Protein AF-A0A0P1BGL0-F1 (afdb_monomer)

Foldseek 3Di:
DPLVVLVPDDDDDDDDDDDDDDDDPVVVVLPADDPPPDDDAAQEEEQKAKEWEAEFEAEQPPRDTDDPVVLCVVLVNDDPPPDDPDDDVVDDDPPPSIFTAILRLLLQLLLLLFDAQRNAAYEYAAEPPQDPVNVVQQVLSNDFDPDPPRDDGNYDYDYDHVGGWYKYFYHHNPDTDIGTPDDDDTGAQVNQCVSDPPDARHQEYEYEEALVVLVVRLVVQVVRNVVSVPPDGHAYAYEYDPQRLACVCLLSNLVSQQRHAEYEYALQSLVRVVCPVCPPPDPPDRDDLVPPPDDLVRSVVSSVVSQVSSQSSSVVSDVAGHFYKYQHPQQAIWTDAPPDPDIQGFHALCHPVNVVQFDAQRSLSSSLNSQLVSLVSSVDDDPDRPNPDDSVSVRLSSLRSRLSSSLQGRDPHRWDWDADPDDDSRDRIDTNVDPDRSVNSSVPGD

Organism: NCBI:txid401625

InterPro domains:
  IPR011611 Carbohydrate kinase PfkB [PF00294] (243-413)
  IPR029056 Ribokinase-like [G3DSA:3.40.1190.20] (84-434)
  IPR029056 Ribokinase-like [SSF53613] (153-413)

Nearest PDB structures (foldseek):
  1lii-assembly1_A  TM=6.435E-01  e=3.439E-13  Toxoplasma gondii
  2a9z-assembly1_A  TM=6.363E-01  e=7.304E-13  Toxoplasma gondii
  1lik-assembly1_A  TM=6.376E-01  e=2.196E-12  Toxoplasma gondii
  4u7x-assembly1_A  TM=6.970E-01  e=1.178E-11  Brucella abortus 2308
  6v6s-assembly1_k  TM=3.770E-01  e=3.937E+00  Homo sapiens

Mean predicted aligned error: 10.08 Å

Structure (mmCIF, N/CA/C/O backbone):
data_AF-A0A0P1BGL0-F1
#
_entry.id   AF-A0A0P1BGL0-F1
#
loop_
_atom_site.group_PDB
_atom_site.id
_atom_site.type_symbol
_atom_site.label_atom_id
_atom_site.label_alt_id
_atom_site.label_comp_id
_atom_site.label_asym_id
_atom_site.label_entity_id
_atom_site.label_seq_id
_atom_site.pdbx_PDB_ins_code
_atom_site.Cartn_x
_atom_site.Cartn_y
_atom_site.Cartn_z
_atom_site.occupancy
_atom_site.B_iso_or_equiv
_atom_site.auth_seq_id
_atom_site.auth_comp_id
_atom_site.auth_asym_id
_atom_site.auth_atom_id
_atom_site.pdbx_PDB_model_num
ATOM 1 N N . MET A 1 1 ? -23.197 21.544 2.762 1.00 49.31 1 MET A N 1
ATOM 2 C CA . MET A 1 1 ? -22.185 22.5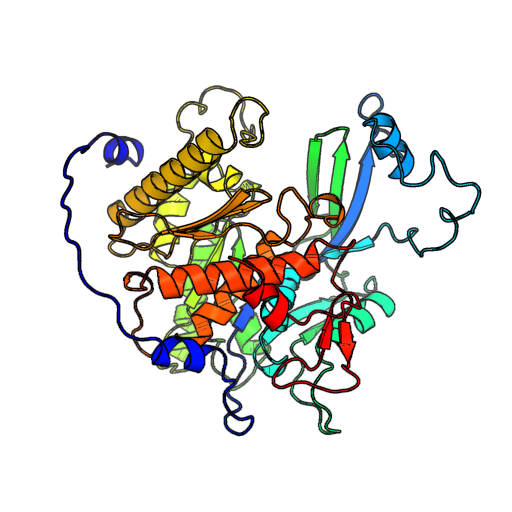71 2.430 1.00 49.31 1 MET A CA 1
ATOM 3 C C . MET A 1 1 ? -21.226 21.937 1.444 1.00 49.31 1 MET A C 1
ATOM 5 O O . MET A 1 1 ? -20.971 20.750 1.588 1.00 49.31 1 MET A O 1
ATOM 9 N N . THR A 1 2 ? -20.755 22.657 0.429 1.00 51.91 2 THR A N 1
ATOM 10 C CA . THR A 1 2 ? -19.726 22.117 -0.478 1.00 51.91 2 THR A CA 1
ATOM 11 C C . THR A 1 2 ? -18.402 21.968 0.284 1.00 51.91 2 THR A C 1
ATOM 13 O O . THR A 1 2 ? -18.162 22.790 1.171 1.00 51.91 2 THR A O 1
ATOM 16 N N . PRO A 1 3 ? -17.503 21.027 -0.060 1.00 46.97 3 PRO A N 1
ATOM 17 C CA . PRO A 1 3 ? -16.188 20.915 0.587 1.00 46.97 3 PRO A CA 1
ATOM 18 C C . PRO A 1 3 ? -15.431 22.256 0.655 1.00 46.97 3 PRO A C 1
ATOM 20 O O . PRO A 1 3 ? -14.902 22.638 1.696 1.00 46.97 3 PRO A O 1
ATOM 23 N N . ALA A 1 4 ? -15.520 23.062 -0.408 1.00 47.53 4 ALA A N 1
ATOM 24 C CA . ALA A 1 4 ? -14.934 24.404 -0.471 1.00 47.53 4 ALA A CA 1
ATOM 25 C C . ALA A 1 4 ? -15.481 25.407 0.573 1.00 47.53 4 ALA A C 1
ATOM 27 O O . ALA A 1 4 ? -14.792 26.359 0.926 1.00 47.53 4 ALA A O 1
ATOM 28 N N . GLN A 1 5 ? -16.706 25.218 1.079 1.00 48.31 5 GLN A N 1
ATOM 29 C CA . GLN A 1 5 ? -17.306 26.092 2.099 1.00 48.31 5 GLN A CA 1
ATOM 30 C C . GLN A 1 5 ? -16.796 25.754 3.506 1.00 48.31 5 GLN A C 1
ATOM 32 O O . GLN A 1 5 ? -16.635 26.654 4.322 1.00 48.31 5 GLN A O 1
ATOM 37 N N . VAL A 1 6 ? -16.485 24.480 3.772 1.00 57.06 6 VAL A N 1
ATOM 38 C CA . VAL A 1 6 ? -15.993 24.009 5.079 1.00 57.06 6 VAL A CA 1
ATOM 39 C C . VAL A 1 6 ? -14.560 24.480 5.348 1.00 57.06 6 VAL A C 1
ATOM 41 O O . VAL A 1 6 ? -14.224 24.798 6.483 1.00 57.06 6 VAL A O 1
ATOM 44 N N . LEU A 1 7 ? -13.717 24.583 4.314 1.00 50.75 7 LEU A N 1
ATOM 45 C CA . LEU A 1 7 ? -12.332 25.056 4.461 1.00 50.75 7 LEU A CA 1
ATOM 46 C C . LEU A 1 7 ? -12.222 26.560 4.772 1.00 50.75 7 LEU A C 1
ATOM 48 O O . LEU A 1 7 ? -11.192 27.008 5.270 1.00 50.75 7 LEU A O 1
ATOM 52 N N . HIS A 1 8 ? -13.266 27.346 4.493 1.00 43.69 8 HIS A N 1
ATOM 53 C CA . HIS A 1 8 ? -13.249 28.800 4.672 1.00 43.69 8 HIS A CA 1
ATOM 54 C C . HIS A 1 8 ? -13.695 29.277 6.064 1.00 43.69 8 HIS A C 1
ATOM 56 O O . HIS A 1 8 ? -13.443 30.433 6.411 1.00 43.69 8 HIS A O 1
ATOM 62 N N . GLU A 1 9 ? -14.324 28.425 6.876 1.00 42.00 9 GLU A N 1
ATOM 63 C CA . GLU A 1 9 ? -14.838 28.805 8.193 1.00 42.00 9 GLU A CA 1
ATOM 64 C C . GLU A 1 9 ? -13.940 28.258 9.322 1.00 42.00 9 GLU A C 1
ATOM 66 O O . GLU A 1 9 ? -13.898 27.060 9.568 1.00 42.00 9 GLU A O 1
ATOM 71 N N . GLN A 1 10 ? -13.307 29.181 10.068 1.00 42.56 10 GLN A N 1
ATOM 72 C CA . GLN A 1 10 ? -12.677 29.027 11.400 1.00 42.56 10 GLN A CA 1
ATOM 73 C C . GLN A 1 10 ? -11.156 28.760 11.466 1.00 42.56 10 GLN A C 1
ATOM 75 O O . GLN A 1 10 ? -10.686 27.632 11.580 1.00 42.56 10 GLN A O 1
ATOM 80 N N . SER A 1 11 ? -10.381 29.850 11.573 1.00 31.48 11 SER A N 1
ATOM 81 C CA . SER A 1 11 ? -9.105 29.872 12.304 1.00 31.48 11 SER A CA 1
ATOM 82 C C . SER A 1 11 ? -9.317 30.554 13.659 1.00 31.48 11 SER A C 1
ATOM 84 O O . SER A 1 11 ? -9.879 31.651 13.659 1.00 31.48 11 SER A O 1
ATOM 86 N N . LEU A 1 12 ? -8.834 29.948 14.753 1.00 33.12 12 LEU A N 1
ATOM 87 C CA . LEU A 1 12 ? -8.322 30.546 16.011 1.00 33.12 12 LEU A CA 1
ATOM 88 C C . LEU A 1 12 ? -8.768 29.762 17.258 1.00 33.12 12 LEU A C 1
ATOM 90 O O . LEU A 1 12 ? -9.956 29.681 17.563 1.00 33.12 12 LEU A O 1
ATOM 94 N N . GLY A 1 13 ? -7.790 29.285 18.036 1.00 26.34 13 GLY A N 1
ATOM 95 C CA . GLY A 1 13 ? -8.000 28.818 19.407 1.00 26.34 13 GLY A CA 1
ATOM 96 C C . GLY A 1 13 ? -6.876 27.931 19.945 1.00 26.34 13 GLY A C 1
ATOM 97 O O . GLY A 1 13 ? -7.047 26.721 20.028 1.00 26.34 13 GLY A O 1
ATOM 98 N N . GLU A 1 14 ? -5.743 28.515 20.344 1.00 25.95 14 GLU A N 1
ATOM 99 C CA . GLU A 1 14 ? -4.701 27.808 21.103 1.00 25.95 14 GLU A CA 1
ATOM 100 C C . GLU A 1 14 ? -5.167 27.529 22.543 1.00 25.95 14 GLU A C 1
ATOM 102 O O . GLU A 1 14 ? -5.652 28.427 23.239 1.00 25.95 14 GLU A O 1
ATOM 107 N N . ARG A 1 15 ? -4.974 26.297 23.028 1.00 27.78 15 ARG A N 1
ATOM 108 C CA . ARG A 1 15 ? -4.985 25.982 24.463 1.00 27.78 15 ARG A CA 1
ATOM 109 C C . ARG A 1 15 ? -3.843 25.031 24.799 1.00 27.78 15 ARG A C 1
ATOM 111 O O . ARG A 1 15 ? -3.848 23.875 24.398 1.00 27.78 15 ARG A O 1
ATOM 118 N N . SER A 1 16 ? -2.888 25.536 25.573 1.00 26.98 16 SER A N 1
ATOM 119 C CA . SER A 1 16 ? -1.786 24.776 26.156 1.00 26.98 16 SER A CA 1
ATOM 120 C C . SER A 1 16 ? -2.236 24.062 27.434 1.00 26.98 16 SER A C 1
ATOM 122 O O . SER A 1 16 ? -2.704 24.714 28.371 1.00 26.98 16 SER A O 1
ATOM 124 N N . GLY A 1 17 ? -2.028 22.751 27.511 1.00 25.98 17 GLY A N 1
ATOM 125 C CA . GLY A 1 17 ? -2.101 21.981 28.750 1.00 25.98 17 GLY A CA 1
ATOM 126 C C . GLY A 1 17 ? -0.956 20.977 28.776 1.00 25.98 17 GLY A C 1
ATOM 127 O O . GLY A 1 17 ? -0.951 20.035 27.995 1.00 25.98 17 GLY A O 1
ATOM 128 N N . ALA A 1 18 ? 0.035 21.207 29.635 1.00 28.72 18 ALA A N 1
ATOM 129 C CA . ALA A 1 18 ? 1.121 20.264 29.884 1.00 28.72 18 ALA A CA 1
ATOM 130 C C . ALA A 1 18 ? 0.666 19.230 30.919 1.00 28.72 18 ALA A C 1
ATOM 132 O O . ALA A 1 18 ? 0.127 19.645 31.941 1.00 28.72 18 ALA A O 1
ATOM 133 N N . PHE A 1 19 ? 0.914 17.932 30.702 1.00 27.38 19 PHE A N 1
ATOM 134 C CA . PHE A 1 19 ? 0.880 16.935 31.779 1.00 27.38 19 PHE A CA 1
ATOM 135 C C . PHE A 1 19 ? 1.758 15.700 31.507 1.00 27.38 19 PHE A C 1
ATOM 137 O O . PHE A 1 19 ? 2.149 15.424 30.376 1.00 27.38 19 PHE A O 1
ATOM 144 N N . GLU A 1 20 ? 2.106 15.041 32.615 1.00 25.73 20 GLU A N 1
ATOM 145 C CA . GLU A 1 20 ? 3.242 14.146 32.875 1.00 25.73 20 GLU A CA 1
ATOM 146 C C . GLU A 1 20 ? 3.222 12.760 32.187 1.00 25.73 20 GLU A C 1
ATOM 148 O O . GLU A 1 20 ? 2.154 12.191 31.958 1.00 25.73 20 GLU A O 1
ATOM 153 N N . PRO A 1 21 ? 4.406 12.167 31.915 1.00 28.41 21 PRO A N 1
ATOM 154 C CA . PRO A 1 21 ? 4.542 10.862 31.266 1.00 28.41 21 PRO A CA 1
ATOM 155 C C . PRO A 1 21 ? 4.285 9.670 32.207 1.00 28.41 21 PRO A C 1
ATOM 157 O O . PRO A 1 21 ? 4.778 9.619 33.335 1.00 28.41 21 PRO A O 1
ATOM 160 N N . LEU A 1 22 ? 3.587 8.654 31.688 1.00 31.62 22 LEU A N 1
ATOM 161 C CA . LEU A 1 22 ? 3.519 7.306 32.266 1.00 31.62 22 LEU A CA 1
ATOM 162 C C . LEU A 1 22 ? 4.807 6.516 31.952 1.00 31.62 22 LEU A C 1
ATOM 164 O O . LEU A 1 22 ? 5.445 6.703 30.919 1.00 31.62 22 LEU A O 1
ATOM 168 N N . THR A 1 23 ? 5.216 5.661 32.889 1.00 34.00 23 THR A N 1
ATOM 169 C CA . THR A 1 23 ? 6.558 5.066 33.000 1.00 34.00 23 THR A CA 1
ATOM 170 C C . THR A 1 23 ? 6.849 3.916 32.021 1.00 34.00 23 THR A C 1
ATOM 172 O O . THR A 1 23 ? 5.955 3.271 31.482 1.00 34.00 23 THR A O 1
ATOM 175 N N . SER A 1 24 ? 8.147 3.637 31.826 1.00 34.06 24 SER A N 1
ATOM 176 C CA . SER A 1 24 ? 8.766 2.774 30.796 1.00 34.06 24 SER A CA 1
ATOM 177 C C . SER A 1 24 ? 8.314 1.307 30.711 1.00 34.06 24 SER A C 1
ATOM 179 O O . SER A 1 24 ? 8.779 0.576 29.840 1.00 34.06 24 SER A O 1
ATOM 181 N N . THR A 1 25 ? 7.432 0.840 31.591 1.00 27.33 25 THR A N 1
ATOM 182 C CA . THR A 1 25 ? 7.060 -0.579 31.686 1.00 27.33 25 THR A CA 1
ATOM 183 C C . THR A 1 25 ? 6.077 -1.013 30.589 1.00 27.33 25 THR A C 1
ATOM 185 O O . THR A 1 25 ? 6.090 -2.174 30.189 1.00 27.33 25 THR A O 1
ATOM 188 N N . THR A 1 26 ? 5.283 -0.093 30.032 1.00 33.25 26 THR A N 1
ATOM 189 C CA . THR A 1 26 ? 4.277 -0.399 28.993 1.00 33.25 26 THR A CA 1
ATOM 190 C C . THR A 1 26 ? 4.891 -0.583 27.596 1.00 33.25 26 THR A C 1
ATOM 192 O O . THR A 1 26 ? 4.383 -1.364 26.796 1.00 33.25 26 THR A O 1
ATOM 195 N N . ALA A 1 27 ? 6.026 0.066 27.306 1.00 30.23 27 ALA A N 1
ATOM 196 C CA . ALA A 1 27 ? 6.682 0.017 25.992 1.00 30.23 27 ALA A CA 1
ATOM 197 C C . ALA A 1 27 ? 7.342 -1.343 25.683 1.00 30.23 27 ALA A C 1
ATOM 199 O O . ALA A 1 27 ? 7.372 -1.775 24.533 1.00 30.23 27 ALA A O 1
ATOM 200 N N . THR A 1 28 ? 7.828 -2.055 26.703 1.00 30.88 28 THR A N 1
ATOM 201 C CA . THR A 1 28 ? 8.486 -3.364 26.541 1.00 30.88 28 THR A CA 1
ATOM 202 C C . THR A 1 28 ? 7.489 -4.488 26.221 1.00 30.88 28 THR A C 1
ATOM 204 O O . THR A 1 28 ? 7.862 -5.492 25.621 1.00 30.88 28 THR A O 1
ATOM 207 N N . SER A 1 29 ? 6.209 -4.320 26.572 1.00 38.94 29 SER A N 1
ATOM 208 C CA . SER A 1 29 ? 5.169 -5.341 26.376 1.00 38.94 29 SER A CA 1
ATOM 209 C C . SER A 1 29 ? 4.763 -5.539 24.911 1.00 38.94 29 SER A C 1
ATOM 211 O O . SER A 1 29 ? 4.313 -6.624 24.562 1.00 38.94 29 SER A O 1
ATOM 213 N N . LEU A 1 30 ? 4.919 -4.525 24.055 1.00 38.34 30 LEU A N 1
ATOM 214 C CA . LEU A 1 30 ? 4.499 -4.576 22.644 1.00 38.34 30 LEU A CA 1
ATOM 215 C C . LEU A 1 30 ? 5.531 -5.250 21.723 1.00 38.34 30 LEU A C 1
ATOM 217 O O . LEU A 1 30 ? 5.199 -5.652 20.613 1.00 38.34 30 LEU A O 1
ATOM 221 N N . LEU A 1 31 ? 6.772 -5.414 22.193 1.00 40.22 31 LEU A N 1
ATOM 222 C CA . LEU A 1 31 ? 7.819 -6.176 21.499 1.00 40.22 31 LEU A CA 1
ATOM 223 C C . LEU A 1 31 ? 7.788 -7.672 21.853 1.00 40.22 31 LEU A C 1
ATOM 225 O O . LEU A 1 31 ? 8.396 -8.488 21.159 1.00 40.22 31 LEU A O 1
ATOM 229 N N . ALA A 1 32 ? 7.084 -8.045 22.926 1.00 39.06 32 ALA A N 1
ATOM 230 C CA . ALA A 1 32 ? 6.931 -9.433 23.329 1.00 39.06 32 ALA A CA 1
ATOM 231 C C . ALA A 1 32 ? 5.888 -10.117 22.436 1.00 39.06 32 ALA A C 1
ATOM 233 O O . ALA A 1 32 ? 4.696 -9.820 22.487 1.00 39.06 32 ALA A O 1
ATOM 234 N N . ARG A 1 33 ? 6.339 -11.057 21.603 1.00 47.88 33 ARG A N 1
ATOM 235 C CA . ARG A 1 33 ? 5.438 -11.876 20.787 1.00 47.88 33 ARG A CA 1
ATOM 236 C C . ARG A 1 33 ? 4.590 -12.773 21.692 1.00 47.88 33 ARG A C 1
ATOM 238 O O . ARG A 1 33 ? 5.162 -13.446 22.553 1.00 47.88 33 ARG A O 1
ATOM 245 N N . PRO A 1 34 ? 3.265 -12.868 21.478 1.00 36.44 34 PRO A N 1
ATOM 246 C CA . PRO A 1 34 ? 2.458 -13.879 22.146 1.00 36.44 34 PRO A CA 1
ATOM 247 C C . PRO A 1 34 ? 3.042 -15.275 21.895 1.00 36.44 34 PRO A C 1
ATOM 249 O O . PRO A 1 34 ? 3.546 -15.571 20.801 1.00 36.44 34 PRO A O 1
ATOM 252 N N . SER A 1 35 ? 2.986 -16.138 22.914 1.00 35.19 35 SER A N 1
ATOM 253 C CA . SER A 1 35 ? 3.469 -17.516 22.795 1.00 35.19 35 SER A CA 1
ATOM 254 C C . SER A 1 35 ? 2.712 -18.251 21.680 1.00 35.19 35 SER A C 1
ATOM 256 O O . SER A 1 35 ? 1.514 -18.045 21.502 1.00 35.19 35 SER A O 1
ATOM 258 N N . ALA A 1 36 ? 3.388 -19.151 20.961 1.00 38.16 36 ALA A N 1
ATOM 259 C CA . ALA A 1 36 ? 2.853 -19.913 19.822 1.00 38.16 36 ALA A CA 1
ATOM 260 C C . ALA A 1 36 ? 1.626 -20.812 20.126 1.00 38.16 36 ALA A C 1
ATOM 262 O O . ALA A 1 36 ? 1.187 -21.559 19.256 1.00 38.16 36 ALA A O 1
ATOM 263 N N . LYS A 1 37 ? 1.084 -20.790 21.350 1.00 29.75 37 LYS A N 1
ATOM 264 C CA . LYS A 1 37 ? -0.034 -21.643 21.777 1.00 29.75 37 LYS A CA 1
ATOM 265 C C . LYS A 1 37 ? -1.431 -21.071 21.497 1.00 29.75 37 LYS A C 1
ATOM 267 O O . LYS A 1 37 ? -2.377 -21.845 21.585 1.00 29.75 37 LYS A O 1
ATOM 272 N N . ASP A 1 38 ? -1.550 -19.814 21.065 1.00 37.00 38 ASP A N 1
ATOM 273 C CA . ASP A 1 38 ? -2.835 -19.160 20.751 1.00 37.00 38 ASP A CA 1
ATOM 274 C C . ASP A 1 38 ? -2.953 -18.804 19.251 1.00 37.00 38 ASP A C 1
ATOM 276 O O . ASP A 1 38 ? -3.152 -17.653 18.870 1.00 37.00 38 ASP A O 1
ATOM 280 N N . LEU A 1 39 ? -2.771 -19.788 18.362 1.00 44.72 39 LEU A N 1
ATOM 281 C CA . LEU A 1 39 ? -2.878 -19.591 16.907 1.00 44.72 39 LEU A CA 1
ATOM 282 C C . LEU A 1 39 ? -4.349 -19.394 16.481 1.00 44.72 39 LEU A C 1
ATOM 284 O O . LEU A 1 39 ? -5.091 -20.363 16.307 1.00 44.72 39 LEU A O 1
ATOM 288 N N . GLY A 1 40 ? -4.764 -18.134 16.312 1.00 50.41 40 GLY A N 1
ATOM 289 C CA . GLY A 1 40 ? -6.038 -17.739 15.693 1.00 50.41 40 GLY A CA 1
ATOM 290 C C . GLY A 1 40 ? -6.043 -17.846 14.151 1.00 50.41 40 GLY A C 1
ATOM 291 O O . GLY A 1 40 ? -5.001 -18.096 13.544 1.00 50.41 40 GLY A O 1
ATOM 292 N N . PRO A 1 41 ? -7.211 -17.698 13.484 1.00 59.84 41 PRO A N 1
ATOM 293 C CA . PRO A 1 41 ? -7.319 -17.649 12.014 1.00 59.84 41 PRO A CA 1
ATOM 294 C C . PRO A 1 41 ? -6.594 -16.420 11.433 1.00 59.84 41 PRO A C 1
ATOM 296 O O . PRO A 1 41 ? -6.305 -15.501 12.179 1.00 59.84 41 PRO A O 1
ATOM 299 N N . ALA A 1 42 ? -6.337 -16.361 10.118 1.00 63.78 42 ALA A N 1
ATOM 300 C CA . ALA A 1 42 ? -5.690 -15.201 9.485 1.00 63.78 42 ALA A CA 1
ATOM 301 C C . ALA A 1 42 ? -6.334 -13.866 9.914 1.00 63.78 42 ALA A C 1
ATOM 303 O O . ALA A 1 42 ? -7.542 -13.669 9.763 1.00 63.78 42 ALA A O 1
ATOM 304 N N . HIS A 1 43 ? -5.516 -12.957 10.447 1.00 85.12 43 HIS A N 1
ATOM 305 C CA . HIS A 1 43 ? -5.951 -11.664 10.977 1.00 85.12 43 HIS A CA 1
ATOM 306 C C . HIS A 1 43 ? -5.954 -10.573 9.905 1.00 85.12 43 HIS A C 1
ATOM 308 O O . HIS A 1 43 ? -6.759 -9.649 9.990 1.00 85.12 43 HIS A O 1
ATOM 314 N N . MET A 1 44 ? -5.099 -10.686 8.886 1.00 94.12 44 MET A N 1
ATOM 315 C CA . MET A 1 44 ? -4.963 -9.692 7.823 1.00 94.12 44 MET A CA 1
ATOM 316 C C . MET A 1 44 ? -5.164 -10.319 6.450 1.00 94.12 44 MET A C 1
ATOM 318 O O . MET A 1 44 ? -4.714 -11.434 6.188 1.00 94.12 44 MET A O 1
ATOM 322 N N . ALA A 1 45 ? -5.784 -9.580 5.541 1.00 96.69 45 ALA A N 1
ATOM 323 C CA . ALA A 1 45 ? -5.883 -9.962 4.145 1.00 96.69 45 ALA A CA 1
ATOM 324 C C . ALA A 1 45 ? -5.839 -8.763 3.214 1.00 96.69 45 ALA A C 1
ATOM 326 O O . ALA A 1 45 ? -5.969 -7.613 3.627 1.00 96.69 45 ALA A O 1
ATOM 327 N N . THR A 1 46 ? -5.688 -9.046 1.926 1.00 97.38 46 THR A N 1
ATOM 328 C CA . THR A 1 46 ? -5.776 -8.035 0.881 1.00 97.38 46 THR A CA 1
ATOM 329 C C . THR A 1 46 ? -6.714 -8.465 -0.237 1.00 97.38 46 THR A C 1
ATOM 331 O O . THR A 1 46 ? -6.802 -9.642 -0.580 1.00 97.38 46 THR A O 1
ATOM 334 N N . LEU A 1 47 ? -7.377 -7.478 -0.834 1.00 97.81 47 LEU A N 1
ATOM 335 C CA . LEU A 1 47 ? -8.121 -7.596 -2.086 1.00 97.81 47 LEU A CA 1
ATOM 336 C C . LEU A 1 47 ? -7.301 -7.115 -3.299 1.00 97.81 47 LEU A C 1
ATOM 338 O O . LEU A 1 47 ? -7.822 -6.993 -4.408 1.00 97.81 47 LEU A O 1
ATOM 342 N N . GLY A 1 48 ? -6.016 -6.803 -3.110 1.00 94.69 48 GLY A N 1
ATOM 343 C CA . GLY A 1 48 ? -5.123 -6.458 -4.209 1.00 94.69 48 GLY A CA 1
ATOM 344 C C . GLY A 1 48 ? -4.674 -7.706 -4.970 1.00 94.69 48 GLY A C 1
ATOM 345 O O . GLY A 1 48 ? -4.253 -8.694 -4.378 1.00 94.69 48 GLY A O 1
ATOM 346 N N . MET A 1 49 ? -4.759 -7.647 -6.296 1.00 94.38 49 MET A N 1
ATOM 347 C CA . MET A 1 49 ? -4.437 -8.764 -7.188 1.00 94.38 49 MET A CA 1
ATOM 348 C C . MET A 1 49 ? -2.928 -8.948 -7.397 1.00 94.38 49 MET A C 1
ATOM 350 O O . MET A 1 49 ? -2.169 -7.977 -7.385 1.00 94.38 49 MET A O 1
ATOM 354 N N . LEU A 1 50 ? -2.524 -10.188 -7.686 1.00 96.69 50 LEU A N 1
ATOM 355 C CA . LEU A 1 50 ? -1.223 -10.504 -8.275 1.00 96.69 50 LEU A CA 1
ATOM 356 C C . LEU A 1 50 ? -1.124 -9.909 -9.686 1.00 96.69 50 LEU A C 1
ATOM 358 O O . LEU A 1 50 ? -2.036 -10.080 -10.504 1.00 96.69 50 LEU A O 1
ATOM 362 N N . ILE A 1 51 ? -0.003 -9.247 -9.966 1.00 95.69 51 ILE A N 1
ATOM 363 C CA . ILE A 1 51 ? 0.333 -8.699 -11.282 1.00 95.69 51 ILE A CA 1
ATOM 364 C C . ILE A 1 51 ? 1.742 -9.170 -11.662 1.00 95.69 51 ILE A C 1
ATOM 366 O O . ILE A 1 51 ? 2.606 -9.296 -10.802 1.00 95.69 51 ILE A O 1
ATOM 370 N N . ILE A 1 52 ? 1.971 -9.454 -12.938 1.00 95.31 52 ILE A N 1
ATOM 371 C CA . ILE A 1 52 ? 3.302 -9.527 -13.537 1.00 95.31 52 ILE A CA 1
ATOM 372 C C . ILE A 1 52 ? 3.559 -8.159 -14.174 1.00 95.31 52 ILE A C 1
ATOM 374 O O . ILE A 1 52 ? 2.896 -7.796 -15.147 1.00 95.31 52 ILE A O 1
ATOM 378 N N . ASP A 1 53 ? 4.451 -7.380 -13.573 1.00 92.38 53 ASP A N 1
ATOM 379 C CA . ASP A 1 53 ? 4.807 -6.046 -14.045 1.00 92.38 53 ASP A CA 1
ATOM 380 C C . ASP A 1 53 ? 5.915 -6.133 -15.092 1.00 92.38 53 ASP A C 1
ATOM 382 O O . ASP A 1 53 ? 6.971 -6.710 -14.847 1.00 92.38 53 ASP A O 1
ATOM 386 N N . GLU A 1 54 ? 5.679 -5.503 -16.234 1.00 90.94 54 GLU A N 1
ATOM 387 C CA . GLU A 1 54 ? 6.649 -5.283 -17.298 1.00 90.94 54 GLU A CA 1
ATOM 388 C C . GLU A 1 54 ? 7.200 -3.865 -17.249 1.00 90.94 54 GLU A C 1
ATOM 390 O O . GLU A 1 54 ? 6.462 -2.900 -17.040 1.00 90.94 54 GLU A O 1
ATOM 395 N N . PHE A 1 55 ? 8.495 -3.715 -17.508 1.00 87.19 55 PHE A N 1
ATOM 396 C CA . PHE A 1 55 ? 9.142 -2.407 -17.548 1.00 87.19 55 PHE A CA 1
ATOM 397 C C . PHE A 1 55 ? 9.455 -2.011 -18.990 1.00 87.19 55 PHE A C 1
ATOM 399 O O . PHE A 1 55 ? 10.281 -2.617 -19.671 1.00 87.19 55 PHE A O 1
ATOM 406 N N . ILE A 1 56 ? 8.794 -0.955 -19.465 1.00 87.69 56 ILE A N 1
ATOM 407 C CA . ILE A 1 56 ? 8.951 -0.443 -20.826 1.00 87.69 56 ILE A CA 1
ATOM 408 C C . ILE A 1 56 ? 9.642 0.914 -20.761 1.00 87.69 56 ILE A C 1
ATOM 410 O O . ILE A 1 56 ? 9.124 1.862 -20.176 1.00 87.69 56 ILE A O 1
ATOM 414 N N . TYR A 1 57 ? 10.797 1.030 -21.408 1.00 87.44 57 TYR A N 1
ATOM 415 C CA . TYR A 1 57 ? 11.535 2.284 -21.517 1.00 87.44 57 TYR A CA 1
ATOM 416 C C . TYR A 1 57 ? 11.419 2.820 -22.939 1.00 87.44 57 TYR A C 1
ATOM 418 O O . TYR A 1 57 ? 11.744 2.116 -23.894 1.00 87.44 57 TYR A O 1
ATOM 426 N N . LEU A 1 58 ? 10.954 4.058 -23.081 1.00 88.62 58 LEU A N 1
ATOM 427 C CA . LEU A 1 58 ? 10.766 4.733 -24.360 1.00 88.62 58 LEU A CA 1
ATOM 428 C C . LEU A 1 58 ? 11.712 5.930 -24.476 1.00 88.62 58 LEU A C 1
ATOM 430 O O . LEU A 1 58 ? 11.937 6.683 -23.521 1.00 88.62 58 LEU A O 1
ATOM 434 N N . ASP A 1 59 ? 12.261 6.113 -25.670 1.00 89.12 59 ASP A N 1
ATOM 435 C CA . ASP A 1 59 ? 13.012 7.305 -26.028 1.00 89.12 59 ASP A CA 1
ATOM 436 C C . ASP A 1 59 ? 12.064 8.516 -26.124 1.00 89.12 59 ASP A C 1
ATOM 438 O O . ASP A 1 59 ? 11.074 8.460 -26.856 1.00 89.12 59 ASP A O 1
ATOM 442 N N . PRO A 1 60 ? 12.344 9.628 -25.422 1.00 86.62 60 PRO A N 1
ATOM 443 C CA . PRO A 1 60 ? 11.426 10.763 -25.361 1.00 86.62 60 PRO A CA 1
ATOM 444 C C . PRO A 1 60 ? 11.305 11.537 -26.681 1.00 86.62 60 PRO A C 1
ATOM 446 O O . PRO A 1 60 ? 10.366 12.312 -26.840 1.00 86.62 60 PRO A O 1
ATOM 449 N N . THR A 1 61 ? 12.242 11.364 -27.618 1.00 88.38 61 THR A N 1
ATOM 450 C CA . THR A 1 61 ? 12.249 12.074 -28.905 1.00 88.38 61 THR A CA 1
ATOM 451 C C . THR A 1 61 ? 11.543 11.277 -29.997 1.00 88.38 61 THR A C 1
ATOM 453 O O . THR A 1 61 ? 10.806 11.838 -30.800 1.00 88.38 61 THR A O 1
ATOM 456 N N . THR A 1 62 ? 11.775 9.969 -30.039 1.00 90.94 62 THR A N 1
ATOM 457 C CA . THR A 1 62 ? 11.316 9.074 -31.109 1.00 90.94 62 THR A CA 1
ATOM 458 C C . THR A 1 62 ? 10.138 8.196 -30.695 1.00 90.94 62 THR A C 1
ATOM 460 O O . THR A 1 62 ? 9.505 7.596 -31.559 1.00 90.94 62 THR A O 1
ATOM 463 N N . GLY A 1 63 ? 9.862 8.066 -29.392 1.00 87.88 63 GLY A N 1
ATOM 464 C CA . GLY A 1 63 ? 8.865 7.141 -28.843 1.00 87.88 63 GLY A CA 1
ATOM 465 C C . GLY A 1 63 ? 9.236 5.660 -28.979 1.00 87.88 63 GLY A C 1
ATOM 466 O O . GLY A 1 63 ? 8.433 4.796 -28.640 1.00 87.88 63 GLY A O 1
ATOM 467 N N . SER A 1 64 ? 10.431 5.344 -29.487 1.00 90.31 64 SER A N 1
ATOM 468 C CA . SER A 1 64 ? 10.874 3.964 -29.700 1.00 90.31 64 SER A CA 1
ATOM 469 C C . SER A 1 64 ? 11.305 3.309 -28.390 1.00 90.31 64 SER A C 1
ATOM 471 O O . SER A 1 64 ? 11.848 3.977 -27.509 1.00 90.31 64 SER A O 1
ATOM 473 N N . ARG A 1 65 ? 11.098 1.992 -28.265 1.00 89.06 65 ARG A N 1
ATOM 474 C CA . ARG A 1 65 ? 11.568 1.229 -27.101 1.00 89.06 65 ARG A CA 1
ATOM 475 C C . ARG A 1 65 ? 13.097 1.215 -27.067 1.00 89.06 65 ARG A C 1
ATOM 477 O O . ARG A 1 65 ? 13.736 0.905 -28.068 1.00 89.06 65 ARG A O 1
ATOM 484 N N . ILE A 1 66 ? 13.657 1.531 -25.909 1.00 85.62 66 ILE A N 1
ATOM 485 C CA . ILE A 1 66 ? 15.094 1.533 -25.623 1.00 85.62 66 ILE A CA 1
ATOM 486 C C . ILE A 1 66 ? 15.388 0.612 -24.441 1.00 85.62 66 ILE A C 1
ATOM 488 O O . ILE A 1 66 ? 14.490 0.245 -23.684 1.00 85.62 66 ILE A O 1
ATOM 492 N N . SER A 1 67 ? 16.652 0.231 -24.265 1.00 84.25 67 SER A N 1
ATOM 493 C CA . SER A 1 67 ? 17.054 -0.499 -23.059 1.00 84.25 67 SER A CA 1
ATOM 494 C C . SER A 1 67 ? 17.006 0.415 -21.832 1.00 84.25 67 SER A C 1
ATOM 496 O O . SER A 1 67 ? 17.187 1.632 -21.937 1.00 84.25 67 SER A O 1
ATOM 498 N N . LYS A 1 68 ? 16.853 -0.169 -20.639 1.00 80.25 68 LYS A N 1
ATOM 499 C CA . LYS A 1 68 ? 16.979 0.571 -19.375 1.00 80.25 68 LYS A CA 1
ATOM 500 C C . LYS A 1 68 ? 18.314 1.310 -19.273 1.00 80.25 68 LYS A C 1
ATOM 502 O O . LYS A 1 68 ? 18.348 2.468 -18.871 1.00 80.25 68 LYS A O 1
ATOM 507 N N . ALA A 1 69 ? 19.412 0.658 -19.662 1.00 79.88 69 ALA A N 1
ATOM 508 C CA . ALA A 1 69 ? 20.742 1.261 -19.644 1.00 79.88 69 ALA A CA 1
ATOM 509 C C . ALA A 1 69 ? 20.809 2.505 -20.543 1.00 79.88 69 ALA A C 1
ATOM 511 O O . ALA A 1 69 ? 21.357 3.534 -20.154 1.00 79.88 69 ALA A O 1
ATOM 512 N N . GLU A 1 70 ? 20.209 2.444 -21.732 1.00 82.00 70 GLU A N 1
ATOM 513 C CA . GLU A 1 70 ? 20.103 3.606 -22.610 1.00 82.00 70 GLU A CA 1
ATOM 514 C C . GLU A 1 70 ? 19.202 4.701 -22.031 1.00 82.00 70 GLU A C 1
ATOM 516 O O . GLU A 1 70 ? 19.583 5.870 -22.068 1.00 82.00 70 GLU A O 1
ATOM 521 N N . HIS A 1 71 ? 18.064 4.336 -21.439 1.00 81.44 71 HIS A N 1
ATOM 522 C CA . HIS A 1 71 ? 17.178 5.273 -20.752 1.00 81.44 71 HIS A CA 1
ATOM 523 C C . HIS A 1 71 ? 17.906 6.028 -19.627 1.00 81.44 71 HIS A C 1
ATOM 525 O O . HIS A 1 71 ? 17.854 7.255 -19.576 1.00 81.44 71 HIS A O 1
ATOM 531 N N . LEU A 1 72 ? 18.652 5.321 -18.770 1.00 79.56 72 LEU A N 1
ATOM 532 C CA . LEU A 1 72 ? 19.435 5.925 -17.685 1.00 79.56 72 LEU A CA 1
ATOM 533 C C . LEU A 1 72 ? 20.545 6.844 -18.212 1.00 79.56 72 LEU A C 1
ATOM 535 O O . LEU A 1 72 ? 20.683 7.968 -17.730 1.00 79.56 72 LEU A O 1
ATOM 539 N N . ARG A 1 73 ? 21.274 6.419 -19.257 1.00 80.88 73 ARG A N 1
ATOM 540 C CA . ARG A 1 73 ? 22.284 7.263 -19.921 1.00 80.88 73 ARG A CA 1
ATOM 541 C C . ARG A 1 73 ? 21.676 8.550 -20.475 1.00 80.88 73 ARG A C 1
ATOM 543 O O . ARG A 1 73 ? 22.248 9.618 -20.280 1.00 80.88 73 ARG A O 1
ATOM 550 N N . LYS A 1 74 ? 20.507 8.472 -21.120 1.00 82.19 74 LYS A N 1
ATOM 551 C CA . LYS A 1 74 ? 19.782 9.647 -21.638 1.00 82.19 74 LYS A CA 1
ATOM 552 C C . LYS A 1 74 ? 19.294 10.582 -20.524 1.00 82.19 74 LYS A C 1
ATOM 554 O O . LYS A 1 74 ? 19.163 11.774 -20.772 1.00 82.19 74 LYS A O 1
ATOM 559 N N . ARG A 1 75 ? 19.087 10.072 -19.305 1.00 78.00 75 ARG A N 1
ATOM 560 C CA . ARG A 1 75 ? 18.796 10.872 -18.100 1.00 78.00 75 ARG A CA 1
ATOM 561 C C . ARG A 1 75 ? 20.042 11.437 -17.407 1.00 78.00 75 ARG A C 1
ATOM 563 O O . ARG A 1 75 ? 19.912 12.099 -16.386 1.00 78.00 75 ARG A O 1
ATOM 570 N N . GLY A 1 76 ? 21.246 11.167 -17.917 1.00 73.44 76 GLY A N 1
ATOM 571 C CA . GLY A 1 76 ? 22.495 11.592 -17.276 1.00 73.44 76 GLY A CA 1
ATOM 572 C C . GLY A 1 76 ? 22.805 10.857 -15.965 1.00 73.44 76 GLY A C 1
ATOM 573 O O . GLY A 1 76 ? 23.688 11.284 -15.223 1.00 73.44 76 GLY A O 1
ATOM 574 N N . ILE A 1 77 ? 22.107 9.752 -15.678 1.00 69.00 77 ILE A N 1
ATOM 575 C CA . ILE A 1 77 ? 22.348 8.916 -14.499 1.00 69.00 77 ILE A CA 1
ATOM 576 C C . ILE A 1 77 ? 23.495 7.964 -14.842 1.00 69.00 77 ILE A C 1
ATOM 578 O O . ILE A 1 77 ? 23.347 7.070 -15.678 1.00 69.00 77 ILE A O 1
ATOM 582 N N . LYS A 1 78 ? 24.658 8.178 -14.218 1.00 54.78 78 LYS A N 1
ATOM 583 C CA . LYS A 1 78 ? 25.833 7.316 -14.396 1.00 54.78 78 LYS A CA 1
ATOM 584 C C . LYS A 1 78 ? 25.605 5.974 -13.703 1.00 54.78 78 LYS A C 1
ATOM 586 O O . LYS A 1 78 ? 25.157 5.935 -12.560 1.00 54.78 78 LYS A O 1
ATOM 591 N N . GLY A 1 79 ? 25.899 4.881 -14.404 1.00 51.72 79 GLY A N 1
ATOM 592 C CA . GLY A 1 79 ? 25.885 3.546 -13.808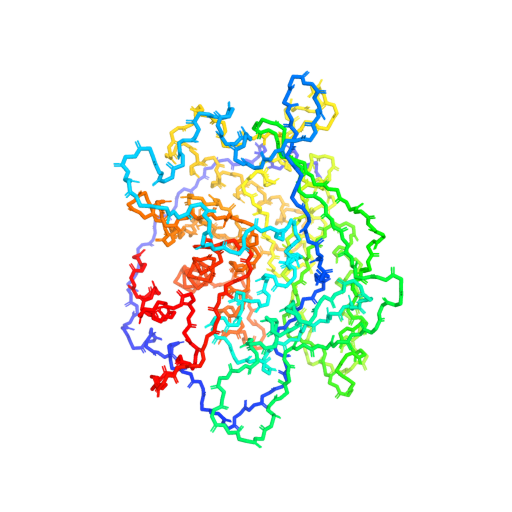 1.00 51.72 79 GLY A CA 1
ATOM 593 C C . GLY A 1 79 ? 27.091 3.326 -12.880 1.00 51.72 79 GLY A C 1
ATOM 594 O O . GLY A 1 79 ? 28.051 4.096 -12.946 1.00 51.72 79 GLY A O 1
ATOM 595 N N . PRO A 1 80 ? 27.100 2.265 -12.054 1.00 42.03 80 PRO A N 1
ATOM 596 C CA . PRO A 1 80 ? 28.188 1.973 -11.109 1.00 42.03 80 PRO A CA 1
ATOM 597 C C . PRO A 1 80 ? 29.558 1.601 -11.721 1.00 42.03 80 PRO A C 1
ATOM 599 O O . PRO A 1 80 ? 30.391 1.040 -11.024 1.00 42.03 80 PRO A O 1
ATOM 602 N N . SER A 1 81 ? 29.827 1.865 -13.001 1.00 46.44 81 SER A N 1
ATOM 603 C CA . SER A 1 81 ? 30.945 1.257 -13.743 1.00 46.44 81 SER A CA 1
ATOM 604 C C . SER A 1 81 ? 31.873 2.239 -14.459 1.00 46.44 81 SER A C 1
ATOM 606 O O . SER A 1 81 ? 32.722 1.805 -15.231 1.00 46.44 81 SER A O 1
ATOM 608 N N . ASP A 1 82 ? 31.729 3.550 -14.268 1.00 44.03 82 ASP A N 1
ATOM 609 C CA . ASP A 1 82 ? 32.558 4.505 -15.020 1.00 44.03 82 ASP A CA 1
ATOM 610 C C . ASP A 1 82 ? 34.028 4.554 -14.542 1.00 44.03 82 ASP A C 1
ATOM 612 O O . ASP A 1 82 ? 34.824 5.243 -15.172 1.00 44.03 82 ASP A O 1
ATOM 616 N N . ASN A 1 83 ? 34.416 3.822 -13.480 1.00 37.72 83 ASN A N 1
ATOM 617 C CA . ASN A 1 83 ? 35.775 3.884 -12.916 1.00 37.72 83 ASN A CA 1
ATOM 618 C C . ASN A 1 83 ? 36.458 2.559 -12.514 1.00 37.72 83 ASN A C 1
ATOM 620 O O . ASN A 1 83 ? 37.633 2.628 -12.166 1.00 37.72 83 ASN A O 1
ATOM 624 N N . ASP A 1 84 ? 35.829 1.381 -12.599 1.00 35.44 84 ASP A N 1
ATOM 625 C CA . ASP A 1 84 ? 36.492 0.123 -12.208 1.00 35.44 84 ASP A CA 1
ATOM 626 C C . ASP A 1 84 ? 36.542 -0.897 -13.352 1.00 35.44 84 ASP A C 1
ATOM 628 O O . ASP A 1 84 ? 35.531 -1.364 -13.877 1.00 35.44 84 ASP A O 1
ATOM 632 N N . THR A 1 85 ? 37.765 -1.264 -13.732 1.00 34.62 85 THR A N 1
ATOM 633 C CA . THR A 1 85 ? 38.119 -2.316 -14.692 1.00 34.62 85 THR A CA 1
ATOM 634 C C . THR A 1 85 ? 37.900 -3.714 -14.104 1.00 34.62 85 THR A C 1
ATOM 636 O O . THR A 1 85 ? 38.814 -4.536 -14.048 1.00 34.62 85 THR A O 1
ATOM 639 N N . GLN A 1 86 ? 36.664 -4.017 -13.708 1.00 34.38 86 GLN A N 1
ATOM 640 C CA . GLN A 1 86 ? 36.209 -5.385 -13.482 1.00 34.38 86 GLN A CA 1
ATOM 641 C C . GLN A 1 86 ? 34.738 -5.529 -13.880 1.00 34.38 86 GLN A C 1
ATOM 643 O O . GLN A 1 86 ? 33.844 -4.879 -13.353 1.00 34.38 86 GLN A O 1
ATOM 648 N N . SER A 1 87 ? 34.528 -6.385 -14.875 1.00 40.38 87 SER A N 1
ATOM 649 C CA . SER A 1 87 ? 33.254 -6.794 -15.459 1.00 40.38 87 SER A CA 1
ATOM 650 C C . SER A 1 87 ? 32.174 -7.093 -14.412 1.00 40.38 87 SER A C 1
ATOM 652 O O . SER A 1 87 ? 32.289 -8.075 -13.677 1.00 40.38 87 SER A O 1
ATOM 654 N N . SER A 1 88 ? 31.092 -6.313 -14.397 1.00 35.41 88 SER A N 1
ATOM 655 C CA . SER A 1 88 ? 29.866 -6.678 -13.667 1.00 35.41 88 SER A CA 1
ATOM 656 C C . SER A 1 88 ? 28.552 -6.281 -14.352 1.00 35.41 88 SER A C 1
ATOM 658 O O . SER A 1 88 ? 27.493 -6.549 -13.796 1.00 35.41 88 SER A O 1
ATOM 660 N N . PHE A 1 89 ? 28.567 -5.768 -15.591 1.00 42.28 89 PHE A N 1
ATOM 661 C CA . PHE A 1 89 ? 27.337 -5.758 -16.406 1.00 42.28 89 PHE A CA 1
ATOM 662 C C . PHE A 1 89 ? 26.921 -7.157 -16.884 1.00 42.28 89 PHE A C 1
ATOM 664 O O . PHE A 1 89 ? 25.764 -7.347 -17.238 1.00 42.28 89 PHE A O 1
ATOM 671 N N . ASP A 1 90 ? 27.828 -8.135 -16.831 1.00 33.75 90 ASP A N 1
ATOM 672 C CA . ASP A 1 90 ? 27.592 -9.495 -17.331 1.00 33.75 90 ASP A CA 1
ATOM 673 C C . ASP A 1 90 ? 27.292 -10.518 -16.219 1.00 33.75 90 ASP A C 1
ATOM 675 O O . ASP A 1 90 ? 27.271 -11.721 -16.473 1.00 33.75 90 ASP A O 1
ATOM 679 N N . ALA A 1 91 ? 27.086 -10.085 -14.968 1.00 36.38 91 ALA A N 1
ATOM 680 C CA . ALA A 1 91 ? 26.946 -11.015 -13.845 1.00 36.38 91 ALA A CA 1
ATOM 681 C C . ALA A 1 91 ? 25.959 -10.547 -12.763 1.00 36.38 91 ALA A C 1
ATOM 683 O O . ALA A 1 91 ? 26.347 -10.395 -11.607 1.00 36.38 91 ALA A O 1
ATOM 684 N N . ALA A 1 92 ? 24.687 -10.351 -13.130 1.00 36.06 92 ALA A N 1
ATOM 685 C CA . ALA A 1 92 ? 23.539 -10.511 -12.224 1.00 36.06 92 ALA A CA 1
ATOM 686 C C . ALA A 1 92 ? 22.193 -10.465 -12.991 1.00 36.06 92 ALA A C 1
ATOM 688 O O . ALA A 1 92 ? 21.558 -9.424 -13.009 1.00 36.06 92 ALA A O 1
ATOM 689 N N . ASP A 1 93 ? 21.764 -11.569 -13.621 1.00 40.31 93 ASP A N 1
ATOM 690 C CA . ASP A 1 93 ? 20.350 -11.950 -13.888 1.00 40.31 93 ASP A CA 1
ATOM 691 C C . ASP A 1 93 ? 19.294 -10.857 -14.239 1.00 40.31 93 ASP A C 1
ATOM 693 O O . ASP A 1 93 ? 18.143 -10.958 -13.813 1.00 40.31 93 ASP A O 1
ATOM 697 N N . ASP A 1 94 ? 19.622 -9.831 -15.028 1.00 43.38 94 ASP A N 1
ATOM 698 C CA . ASP A 1 94 ? 18.749 -8.657 -15.262 1.00 43.38 94 ASP A CA 1
ATOM 699 C C . ASP A 1 94 ? 18.126 -8.616 -16.683 1.00 43.38 94 ASP A C 1
ATOM 701 O O . ASP A 1 94 ? 17.888 -7.541 -17.231 1.00 43.38 94 ASP A O 1
ATOM 705 N N . ASP A 1 95 ? 17.858 -9.788 -17.275 1.00 44.34 95 ASP A N 1
ATOM 706 C CA . ASP A 1 95 ? 17.173 -9.950 -18.579 1.00 44.34 95 ASP A CA 1
ATOM 707 C C . ASP A 1 95 ? 15.669 -10.291 -18.440 1.00 44.34 95 ASP A C 1
ATOM 709 O O . ASP A 1 95 ? 14.965 -10.468 -19.433 1.00 44.34 95 ASP A O 1
ATOM 713 N N . ASP A 1 96 ? 15.142 -10.368 -17.211 1.00 55.66 96 ASP A N 1
ATOM 714 C CA . ASP A 1 96 ? 13.702 -10.521 -16.986 1.00 55.66 96 ASP A CA 1
ATOM 715 C C . ASP A 1 96 ? 13.059 -9.123 -16.899 1.00 55.66 96 ASP A C 1
ATOM 717 O O . ASP A 1 96 ? 12.977 -8.513 -15.831 1.00 55.66 96 ASP A O 1
ATOM 721 N N . ASP A 1 97 ? 12.557 -8.624 -18.034 1.00 68.25 97 ASP A N 1
ATOM 722 C CA . ASP A 1 97 ? 11.676 -7.442 -18.123 1.00 68.25 97 ASP A CA 1
ATOM 723 C C . ASP A 1 97 ? 10.406 -7.571 -17.247 1.00 68.25 97 ASP A C 1
ATOM 725 O O . ASP A 1 97 ? 9.671 -6.594 -17.091 1.00 68.25 97 ASP A O 1
ATOM 729 N N . GLU A 1 98 ? 10.143 -8.761 -16.693 1.00 85.81 98 GLU A N 1
ATOM 730 C CA . GLU A 1 98 ? 8.969 -9.129 -15.907 1.00 85.81 98 GLU A CA 1
ATOM 731 C C . GLU A 1 98 ? 9.287 -9.323 -14.417 1.00 85.81 98 GLU A C 1
ATOM 733 O O . GLU A 1 98 ? 10.189 -10.069 -14.030 1.00 85.81 98 GLU A O 1
ATOM 738 N N . GLN A 1 99 ? 8.476 -8.721 -13.550 1.00 90.38 99 GLN A N 1
ATOM 739 C CA . GLN A 1 99 ? 8.595 -8.836 -12.096 1.00 90.38 99 GLN A CA 1
ATOM 740 C C . GLN A 1 99 ? 7.255 -9.171 -11.450 1.00 90.38 99 GLN A C 1
ATOM 742 O O . GLN A 1 99 ? 6.190 -8.916 -12.003 1.00 90.38 99 GLN A O 1
ATOM 747 N N . ILE A 1 100 ? 7.296 -9.739 -10.244 1.00 94.50 100 ILE A N 1
ATOM 748 C CA . ILE A 1 100 ? 6.084 -9.896 -9.436 1.00 94.50 100 ILE A CA 1
ATOM 749 C C . ILE A 1 100 ? 5.713 -8.531 -8.874 1.00 94.50 100 ILE A C 1
ATOM 751 O O . ILE A 1 100 ? 6.474 -7.950 -8.103 1.00 94.50 100 ILE A O 1
ATOM 755 N N . GLY A 1 101 ? 4.530 -8.074 -9.252 1.00 94.12 101 GLY A N 1
ATOM 756 C CA . GLY A 1 101 ? 3.927 -6.828 -8.834 1.00 94.12 101 GLY A CA 1
ATOM 757 C C . GLY A 1 101 ? 2.564 -7.015 -8.177 1.00 94.12 101 GLY A C 1
ATOM 758 O O . GLY A 1 101 ? 2.147 -8.113 -7.792 1.00 94.12 101 GLY A O 1
ATOM 759 N N . GLY A 1 102 ? 1.842 -5.901 -8.094 1.00 94.62 102 GLY A N 1
ATOM 760 C CA . GLY A 1 102 ? 0.531 -5.814 -7.459 1.00 94.62 102 GLY A CA 1
ATOM 761 C C . GLY A 1 102 ? 0.617 -5.287 -6.029 1.00 94.62 102 GLY A C 1
ATOM 762 O O . GLY A 1 102 ? 1.251 -5.882 -5.158 1.00 94.62 102 GLY A O 1
ATOM 763 N N . GLY A 1 103 ? -0.068 -4.171 -5.768 1.00 94.81 103 GLY A N 1
ATOM 764 C CA . GLY A 1 103 ? -0.010 -3.503 -4.464 1.00 94.81 103 GLY A CA 1
ATOM 765 C C . GLY A 1 103 ? -0.478 -4.385 -3.302 1.00 94.81 103 GLY A C 1
ATOM 766 O O . GLY A 1 103 ? 0.103 -4.338 -2.225 1.00 94.81 103 GLY A O 1
ATOM 767 N N . GLY A 1 104 ? -1.455 -5.274 -3.523 1.00 96.81 104 GLY A N 1
ATOM 768 C CA . GLY A 1 104 ? -1.862 -6.252 -2.506 1.00 96.81 104 GLY A CA 1
ATOM 769 C C . GLY A 1 104 ? -0.752 -7.233 -2.134 1.00 96.81 104 GLY A C 1
ATOM 770 O O . GLY A 1 104 ? -0.560 -7.525 -0.957 1.00 96.81 104 GLY A O 1
ATOM 771 N N . VAL A 1 105 ? 0.028 -7.692 -3.118 1.00 96.94 105 VAL A N 1
ATOM 772 C CA . VAL A 1 105 ? 1.163 -8.590 -2.873 1.00 96.94 105 VAL A CA 1
ATOM 773 C C . VAL A 1 105 ? 2.203 -7.879 -2.008 1.00 96.94 105 VAL A C 1
ATOM 775 O O . VAL A 1 105 ? 2.588 -8.399 -0.967 1.00 96.94 105 VAL A O 1
ATOM 778 N N . TYR A 1 106 ? 2.589 -6.651 -2.358 1.00 97.94 106 TYR A N 1
ATOM 779 C CA . TYR A 1 106 ? 3.530 -5.873 -1.546 1.00 97.94 106 TYR A CA 1
ATOM 780 C C . TYR A 1 106 ? 3.000 -5.539 -0.146 1.00 97.94 106 TYR A C 1
ATOM 782 O O . TYR A 1 106 ? 3.774 -5.571 0.810 1.00 97.94 106 TYR A O 1
ATOM 790 N N . PHE A 1 107 ? 1.695 -5.292 0.002 1.00 98.44 107 PHE A N 1
ATOM 791 C CA . PHE A 1 107 ? 1.059 -5.133 1.311 1.00 98.44 107 PHE A CA 1
ATOM 792 C C . PHE A 1 107 ? 1.284 -6.355 2.203 1.00 98.44 107 PHE A C 1
ATOM 794 O O . PHE A 1 107 ? 1.777 -6.221 3.323 1.00 98.44 107 PHE A O 1
ATOM 801 N N . VAL A 1 108 ? 0.995 -7.562 1.707 1.00 97.06 108 VAL A N 1
ATOM 802 C CA . VAL A 1 108 ? 1.172 -8.771 2.524 1.00 97.06 108 VAL A CA 1
ATOM 803 C C . VAL A 1 108 ? 2.639 -9.094 2.788 1.00 97.06 108 VAL A C 1
ATOM 805 O O . VAL A 1 108 ? 2.954 -9.596 3.863 1.00 97.06 108 VAL A O 1
ATOM 808 N N . ILE A 1 109 ? 3.552 -8.745 1.874 1.00 96.31 109 ILE A N 1
ATOM 809 C CA . ILE A 1 109 ? 4.996 -8.831 2.135 1.00 96.31 109 ILE A CA 1
ATOM 810 C C . ILE A 1 109 ? 5.407 -7.884 3.268 1.00 96.31 109 ILE A C 1
ATOM 812 O O . ILE A 1 109 ? 6.142 -8.299 4.162 1.00 96.31 109 ILE A O 1
ATOM 816 N N . GLY A 1 110 ? 4.903 -6.647 3.279 1.00 97.00 110 GLY A N 1
ATOM 817 C CA . GLY A 1 110 ? 5.156 -5.699 4.364 1.00 97.00 110 GLY A CA 1
ATOM 818 C C . GLY A 1 110 ? 4.628 -6.185 5.715 1.00 97.00 110 GLY A C 1
ATOM 819 O O . GLY A 1 110 ? 5.340 -6.137 6.712 1.00 97.00 110 GLY A O 1
ATOM 820 N N . ALA A 1 111 ? 3.418 -6.749 5.746 1.00 95.94 111 ALA A N 1
ATOM 821 C CA . ALA A 1 111 ? 2.869 -7.365 6.954 1.00 95.94 111 ALA A CA 1
ATOM 822 C C . ALA A 1 111 ? 3.700 -8.580 7.415 1.00 95.94 111 ALA A C 1
ATOM 824 O O . ALA A 1 111 ? 3.894 -8.797 8.616 1.00 95.94 111 ALA A O 1
ATOM 825 N N . ARG A 1 112 ? 4.229 -9.371 6.471 1.00 93.25 112 ARG A N 1
ATOM 826 C CA . ARG A 1 112 ? 5.022 -10.583 6.741 1.00 93.25 112 ARG A CA 1
ATOM 827 C C . ARG A 1 112 ? 6.367 -10.296 7.411 1.00 93.25 112 ARG A C 1
ATOM 829 O O . ARG A 1 112 ? 6.916 -11.193 8.050 1.00 93.25 112 ARG A O 1
ATOM 836 N N . VAL A 1 113 ? 6.873 -9.062 7.325 1.00 92.69 113 VAL A N 1
ATOM 837 C CA . VAL A 1 113 ? 8.054 -8.607 8.086 1.00 92.69 113 VAL A CA 1
ATOM 838 C C . VAL A 1 113 ? 7.863 -8.838 9.591 1.00 92.69 113 VAL A C 1
ATOM 840 O O . VAL A 1 113 ? 8.819 -9.182 10.287 1.00 92.69 113 VAL A O 1
ATOM 843 N N . TRP A 1 114 ? 6.625 -8.724 10.075 1.00 90.81 114 TRP A N 1
ATOM 844 C CA . TRP A 1 114 ? 6.296 -8.741 11.501 1.00 90.81 114 TRP A CA 1
ATOM 845 C C . TRP A 1 114 ? 5.437 -9.926 11.947 1.00 90.81 114 TRP A C 1
ATOM 847 O O . TRP A 1 114 ? 5.504 -10.336 13.105 1.00 90.81 114 TRP A O 1
ATOM 857 N N . SER A 1 115 ? 4.659 -10.497 11.031 1.00 88.06 115 SER A N 1
ATOM 858 C CA . SER A 1 115 ? 3.697 -11.573 11.303 1.00 88.06 115 SER A CA 1
ATOM 859 C C . SER A 1 115 ? 4.185 -12.935 10.829 1.00 88.06 115 SER A C 1
ATOM 861 O O . SER A 1 115 ? 5.096 -13.025 10.007 1.00 88.06 115 SER A O 1
ATOM 863 N N . ARG A 1 116 ? 3.564 -14.016 11.312 1.00 86.81 116 ARG A N 1
ATOM 864 C CA . ARG A 1 116 ? 3.720 -15.361 10.737 1.00 86.81 116 ARG A CA 1
ATOM 865 C C . ARG A 1 116 ? 2.881 -15.507 9.459 1.00 86.81 116 ARG A C 1
ATOM 867 O O . ARG A 1 116 ? 1.870 -14.819 9.326 1.00 86.81 116 ARG A O 1
ATOM 874 N N . PRO A 1 117 ? 3.215 -16.441 8.546 1.00 87.94 117 PRO A N 1
ATOM 875 C CA . PRO A 1 117 ? 2.433 -16.629 7.321 1.00 87.94 117 PRO A CA 1
ATOM 876 C C . PRO A 1 117 ? 0.946 -16.916 7.595 1.00 87.94 117 PRO A C 1
ATOM 878 O O . PRO A 1 117 ? 0.078 -16.414 6.897 1.00 87.94 117 PRO A O 1
ATOM 881 N N . GLN A 1 118 ? 0.632 -17.654 8.664 1.00 86.25 118 GLN A N 1
ATOM 882 C CA . GLN A 1 118 ? -0.739 -18.073 9.004 1.00 86.25 118 GLN A CA 1
ATOM 883 C C . GLN A 1 118 ? -1.643 -16.901 9.405 1.00 86.25 118 GLN A C 1
ATOM 885 O O . GLN A 1 118 ? -2.866 -17.027 9.382 1.00 86.25 118 GLN A O 1
ATOM 890 N N . GLU A 1 119 ? -1.042 -15.776 9.797 1.00 88.44 119 GLU A N 1
ATOM 891 C CA . GLU A 1 119 ? -1.746 -14.560 10.200 1.00 88.44 119 GLU A CA 1
ATOM 892 C C . GLU A 1 119 ? -2.190 -13.733 8.982 1.00 88.44 119 GLU A C 1
ATOM 894 O O . GLU A 1 119 ? -2.958 -12.781 9.135 1.00 88.44 119 GLU A O 1
ATOM 899 N N . ILE A 1 120 ? -1.749 -14.109 7.776 1.00 92.38 120 ILE A N 1
ATOM 900 C CA . ILE A 1 120 ? -2.029 -13.410 6.527 1.00 92.38 120 ILE A CA 1
ATOM 901 C C . ILE A 1 120 ? -2.792 -14.320 5.558 1.00 92.38 120 ILE A C 1
ATOM 903 O O . ILE A 1 120 ? -2.486 -15.499 5.410 1.00 92.38 120 ILE A O 1
ATOM 907 N N . LEU A 1 121 ? -3.763 -13.752 4.845 1.00 93.94 121 LEU A N 1
ATOM 908 C CA . LEU A 1 121 ? -4.454 -14.394 3.734 1.00 93.94 121 LEU A CA 1
ATOM 909 C C . LEU A 1 121 ? -4.315 -13.553 2.459 1.00 93.94 121 LEU A C 1
ATOM 911 O O . LEU A 1 121 ? -4.773 -12.412 2.393 1.00 93.94 121 LEU A O 1
ATOM 915 N N . SER A 1 122 ? -3.720 -14.138 1.424 1.00 95.44 122 SER A N 1
ATOM 916 C CA . SER A 1 122 ? -3.587 -13.531 0.100 1.00 95.44 122 SER A CA 1
ATOM 917 C C . SER A 1 122 ? -4.009 -14.507 -0.989 1.00 95.44 122 SER A C 1
ATOM 919 O O . SER A 1 122 ? -3.585 -15.662 -1.002 1.00 95.44 122 SER A O 1
ATOM 921 N N . ILE A 1 123 ? -4.848 -14.046 -1.913 1.00 97.25 123 ILE A N 1
ATOM 922 C CA . ILE A 1 123 ? -5.346 -14.850 -3.028 1.00 97.25 123 ILE A CA 1
ATOM 923 C C . ILE A 1 123 ? -4.545 -14.513 -4.284 1.00 97.25 123 ILE A C 1
ATOM 925 O O . ILE A 1 123 ? -4.463 -13.356 -4.693 1.00 97.25 123 ILE A O 1
ATOM 929 N N . LEU A 1 124 ? -3.979 -15.537 -4.917 1.00 97.38 124 LEU A N 1
ATOM 930 C CA . LEU A 1 124 ? -3.139 -15.412 -6.102 1.00 97.38 124 LEU A CA 1
ATOM 931 C C . LEU A 1 124 ? -3.791 -16.119 -7.288 1.00 97.38 124 LEU A C 1
ATOM 933 O O . LEU A 1 124 ? -3.760 -17.346 -7.383 1.00 97.38 124 LEU A O 1
ATOM 937 N N . ASP A 1 125 ? -4.354 -15.342 -8.211 1.00 97.31 125 ASP A N 1
ATOM 938 C CA . ASP A 1 125 ? -4.859 -15.854 -9.485 1.00 97.31 125 ASP A CA 1
ATOM 939 C C . ASP A 1 125 ? -3.702 -16.045 -10.478 1.00 97.31 125 ASP A C 1
ATOM 941 O O . ASP A 1 125 ? -3.183 -15.077 -11.042 1.00 97.31 125 ASP A O 1
ATOM 945 N N . VAL A 1 126 ? -3.295 -17.298 -10.688 1.00 96.62 126 VAL A N 1
ATOM 946 C CA . VAL A 1 126 ? -2.118 -17.674 -11.483 1.00 96.62 126 VAL A CA 1
ATOM 947 C C . VAL A 1 126 ? -2.504 -18.390 -12.770 1.00 96.62 126 VAL A C 1
ATOM 949 O O . VAL A 1 126 ? -3.267 -19.354 -12.765 1.00 96.62 126 VAL A O 1
ATOM 952 N N . GLY A 1 127 ? -1.948 -17.931 -13.884 1.00 95.31 127 GLY A N 1
ATOM 953 C CA . GLY A 1 127 ? -2.118 -18.538 -15.198 1.00 95.31 127 GLY A CA 1
ATOM 954 C C . GLY A 1 127 ? -0.833 -19.133 -15.777 1.00 95.31 127 GLY A C 1
ATOM 955 O O . GLY A 1 127 ? 0.206 -19.151 -15.112 1.00 95.31 127 GLY A O 1
ATOM 956 N N . PRO A 1 128 ? -0.882 -19.612 -17.034 1.00 93.62 128 PRO A N 1
ATOM 957 C CA . PRO A 1 128 ? 0.232 -20.320 -17.676 1.00 93.62 128 PRO A CA 1
ATOM 958 C C . PRO A 1 128 ? 1.524 -19.503 -17.837 1.00 93.62 128 PRO A C 1
ATOM 960 O O . PRO A 1 128 ? 2.602 -20.078 -17.938 1.00 93.62 128 PRO A O 1
ATOM 963 N N . ASN A 1 129 ? 1.425 -18.171 -17.851 1.00 90.81 129 ASN A N 1
ATOM 964 C CA . ASN A 1 129 ? 2.556 -17.241 -17.916 1.00 90.81 129 ASN A CA 1
ATOM 965 C C . ASN A 1 129 ? 3.269 -17.032 -16.566 1.00 90.81 129 ASN A C 1
ATOM 967 O O . ASN A 1 129 ? 4.277 -16.338 -16.518 1.00 90.81 129 ASN A O 1
ATOM 971 N N . PHE A 1 130 ? 2.778 -17.608 -15.464 1.00 94.88 130 PHE A N 1
ATOM 972 C CA . PHE A 1 130 ? 3.433 -17.493 -14.162 1.00 94.88 130 PHE A CA 1
ATOM 973 C C . PHE A 1 130 ? 4.547 -18.533 -14.004 1.00 94.88 130 PHE A C 1
ATOM 975 O O . PHE A 1 130 ? 4.286 -19.731 -13.854 1.00 94.88 130 PHE A O 1
ATOM 982 N N . THR A 1 131 ? 5.800 -18.080 -14.034 1.00 93.88 131 THR A N 1
ATOM 983 C CA . THR A 1 131 ? 6.961 -18.978 -14.079 1.00 93.88 131 THR A CA 1
ATOM 984 C C . THR A 1 131 ? 7.195 -19.721 -12.752 1.00 93.88 131 THR A C 1
ATOM 986 O O . THR A 1 131 ? 6.831 -19.228 -11.678 1.00 93.88 131 THR A O 1
ATOM 989 N N . PRO A 1 132 ? 7.861 -20.895 -12.773 1.00 93.00 132 PRO A N 1
ATOM 990 C CA . PRO A 1 132 ? 8.286 -21.576 -11.549 1.00 93.00 132 PRO A CA 1
ATOM 991 C C . PRO A 1 132 ? 9.150 -20.692 -10.638 1.00 93.00 132 PRO A C 1
ATOM 993 O O . PRO A 1 132 ? 8.912 -20.653 -9.436 1.00 93.00 132 PRO A O 1
ATOM 996 N N . LYS A 1 133 ? 10.062 -19.892 -11.213 1.00 91.81 133 LYS A N 1
ATOM 997 C CA . LYS A 1 133 ? 10.899 -18.919 -10.483 1.00 91.81 133 LYS A CA 1
ATOM 998 C C . LYS A 1 133 ? 10.048 -17.929 -9.683 1.00 91.81 133 LYS A C 1
ATOM 1000 O O . LYS A 1 133 ? 10.322 -17.691 -8.508 1.00 91.81 133 LYS A O 1
ATOM 1005 N N . MET A 1 134 ? 8.990 -17.385 -10.290 1.00 94.06 134 MET A N 1
ATOM 1006 C CA . MET A 1 134 ? 8.066 -16.479 -9.603 1.00 94.06 134 MET A CA 1
ATOM 1007 C C . MET A 1 134 ? 7.287 -17.183 -8.482 1.00 94.06 134 MET A C 1
ATOM 1009 O O . MET A 1 134 ? 7.099 -16.634 -7.394 1.00 94.06 134 MET A O 1
ATOM 1013 N N . ARG A 1 135 ? 6.863 -18.426 -8.720 1.00 94.25 135 ARG A N 1
ATOM 1014 C CA . ARG A 1 135 ? 6.163 -19.237 -7.718 1.00 94.25 135 ARG A CA 1
ATOM 1015 C C . ARG A 1 135 ? 7.036 -19.548 -6.511 1.00 94.25 135 ARG A C 1
ATOM 1017 O O . ARG A 1 135 ? 6.587 -19.360 -5.382 1.00 94.25 135 ARG A O 1
ATOM 1024 N N . ASP A 1 136 ? 8.263 -19.995 -6.740 1.00 91.25 136 ASP A N 1
ATOM 1025 C CA . ASP A 1 136 ? 9.202 -20.340 -5.673 1.00 91.25 136 ASP A CA 1
ATOM 1026 C C . ASP A 1 136 ? 9.607 -19.097 -4.877 1.00 91.25 136 ASP A C 1
ATOM 1028 O O . ASP A 1 136 ? 9.712 -19.146 -3.651 1.00 91.25 136 ASP A O 1
ATOM 1032 N N . LYS A 1 137 ? 9.707 -17.942 -5.548 1.00 91.56 137 LYS A N 1
ATOM 1033 C CA . LYS A 1 137 ? 9.905 -16.655 -4.884 1.00 91.56 137 LYS A CA 1
ATOM 1034 C C . LYS A 1 137 ? 8.792 -16.337 -3.881 1.00 91.56 137 LYS A C 1
ATOM 1036 O O . LYS A 1 137 ? 9.109 -15.981 -2.751 1.00 91.56 137 LYS A O 1
ATOM 1041 N N . LEU A 1 138 ? 7.516 -16.467 -4.251 1.00 93.81 138 LEU A N 1
ATOM 1042 C CA . LEU A 1 138 ? 6.404 -16.231 -3.315 1.00 93.81 138 LEU A CA 1
ATOM 1043 C C . LEU A 1 138 ? 6.373 -17.274 -2.189 1.00 93.81 138 LEU A C 1
ATOM 1045 O O . LEU A 1 138 ? 6.196 -16.919 -1.027 1.00 93.81 138 LEU A O 1
ATOM 1049 N N . ARG A 1 139 ? 6.625 -18.549 -2.504 1.00 91.69 139 ARG A N 1
ATOM 1050 C CA . ARG A 1 139 ? 6.680 -19.623 -1.497 1.00 91.69 139 ARG A CA 1
ATOM 1051 C C . ARG A 1 139 ? 7.751 -19.404 -0.431 1.00 91.69 139 ARG A C 1
ATOM 1053 O O . ARG A 1 139 ? 7.516 -19.770 0.709 1.00 91.69 139 ARG A O 1
ATOM 1060 N N . SER A 1 140 ? 8.869 -18.755 -0.762 1.00 89.75 140 SER A N 1
ATOM 1061 C CA . SER A 1 140 ? 9.933 -18.467 0.216 1.00 89.75 140 SER A CA 1
ATOM 1062 C C . SER A 1 140 ? 9.463 -17.639 1.424 1.00 89.75 140 SER A C 1
ATOM 1064 O O . SER A 1 140 ? 10.079 -17.689 2.484 1.00 89.75 140 SER A O 1
ATOM 1066 N N . PHE A 1 141 ? 8.345 -16.914 1.304 1.00 90.19 141 PHE A N 1
ATOM 1067 C CA . PHE A 1 141 ? 7.759 -16.154 2.412 1.00 90.19 141 PHE A CA 1
ATOM 1068 C C . PHE A 1 141 ? 6.940 -17.015 3.388 1.00 90.19 141 PHE A C 1
ATOM 1070 O O . PHE A 1 141 ? 6.672 -16.565 4.506 1.00 90.19 141 PHE A O 1
ATOM 1077 N N . ASP A 1 142 ? 6.581 -18.247 3.010 1.00 86.38 142 ASP A N 1
ATOM 1078 C CA . ASP A 1 142 ? 5.979 -19.225 3.926 1.00 86.38 142 ASP A CA 1
ATOM 1079 C C . ASP A 1 142 ? 7.024 -19.861 4.858 1.00 86.38 142 ASP A C 1
ATOM 1081 O O . ASP A 1 142 ? 6.673 -20.365 5.927 1.00 86.38 142 ASP A O 1
ATOM 1085 N N . ASP A 1 143 ? 8.308 -19.817 4.490 1.00 72.44 143 ASP A N 1
ATOM 1086 C CA . ASP A 1 143 ? 9.382 -20.407 5.284 1.00 72.44 143 ASP A CA 1
ATOM 1087 C C . ASP A 1 143 ? 9.600 -19.607 6.587 1.00 72.44 143 ASP A C 1
ATOM 1089 O O . ASP A 1 143 ? 9.491 -18.377 6.621 1.00 72.44 143 ASP A O 1
ATOM 1093 N N . GLY A 1 144 ? 9.886 -20.293 7.701 1.00 58.22 144 GLY A N 1
ATOM 1094 C CA . GLY A 1 144 ? 10.221 -19.623 8.966 1.00 58.22 144 GLY A CA 1
ATOM 1095 C C . GLY A 1 144 ? 9.929 -20.395 10.254 1.00 58.22 144 GLY A C 1
ATOM 1096 O O . GLY A 1 144 ? 10.557 -20.141 11.267 1.00 58.22 144 GLY A O 1
ATOM 1097 N N . GLU A 1 145 ? 9.046 -21.381 10.275 1.00 48.16 145 GLU A N 1
ATOM 1098 C CA . GLU A 1 145 ? 8.843 -22.174 11.497 1.00 48.16 145 GLU A CA 1
ATOM 1099 C C . GLU A 1 145 ? 9.572 -23.507 11.316 1.00 48.16 145 GLU A C 1
ATOM 1101 O O . GLU A 1 145 ? 9.232 -24.291 10.434 1.00 48.16 145 GLU A O 1
ATOM 1106 N N . GLY A 1 146 ? 10.620 -23.747 12.111 1.00 43.03 146 GLY A N 1
ATOM 1107 C CA . GLY A 1 146 ? 11.454 -24.954 12.082 1.00 43.03 146 GLY A CA 1
ATOM 1108 C C . GLY A 1 146 ? 10.730 -26.238 12.506 1.00 43.03 146 GLY A C 1
ATOM 1109 O O . GLY A 1 146 ? 11.253 -26.998 13.317 1.00 43.03 146 GLY A O 1
ATOM 1110 N N . SER A 1 147 ? 9.533 -26.507 11.982 1.00 40.38 147 SER A N 1
ATOM 1111 C CA . SER A 1 147 ? 8.806 -27.743 12.229 1.00 40.38 147 SER A CA 1
ATOM 1112 C C . SER A 1 147 ? 8.218 -28.319 10.940 1.00 40.38 147 SER A C 1
ATOM 1114 O O . SER A 1 147 ? 7.570 -27.650 10.142 1.00 40.38 147 SER A O 1
ATOM 1116 N N . SER A 1 148 ? 8.452 -29.616 10.769 1.00 40.03 148 SER A N 1
ATOM 1117 C CA . SER A 1 148 ? 8.003 -30.501 9.691 1.00 40.03 148 SER A CA 1
ATOM 1118 C C . SER A 1 148 ? 6.472 -30.728 9.655 1.00 40.03 148 SER A C 1
ATOM 1120 O O . SER A 1 148 ? 6.012 -31.778 9.207 1.00 40.03 148 SER A O 1
ATOM 1122 N N . GLN A 1 149 ? 5.661 -29.786 10.133 1.00 45.06 149 GLN A N 1
ATOM 1123 C CA . GLN A 1 149 ? 4.201 -29.828 10.045 1.00 45.06 149 GLN A CA 1
ATOM 1124 C C . GLN A 1 149 ? 3.747 -28.521 9.408 1.00 45.06 149 GLN A C 1
ATOM 1126 O O . GLN A 1 149 ? 3.753 -27.503 10.085 1.00 45.06 149 GLN A O 1
ATOM 1131 N N . SER A 1 150 ? 3.424 -28.542 8.108 1.00 46.75 150 SER A N 1
ATOM 1132 C CA . SER A 1 150 ? 3.053 -27.354 7.326 1.00 46.75 150 SER A CA 1
ATOM 1133 C C . SER A 1 150 ? 2.073 -26.456 8.087 1.00 46.75 150 SER A C 1
ATOM 1135 O O . SER A 1 150 ? 0.889 -26.798 8.173 1.00 46.75 150 SER A O 1
ATOM 1137 N N . PRO A 1 151 ? 2.520 -25.306 8.617 1.00 62.88 151 PRO A N 1
ATOM 1138 C CA . PRO A 1 151 ? 1.587 -24.324 9.116 1.00 62.88 151 PRO A CA 1
ATOM 1139 C C . PRO A 1 151 ? 0.932 -23.683 7.876 1.00 62.88 151 PRO A C 1
ATOM 1141 O O . PRO A 1 151 ? 1.550 -23.580 6.817 1.00 62.88 151 PRO A O 1
ATOM 1144 N N . GLN A 1 152 ? -0.361 -23.366 7.953 1.00 75.19 152 GLN A N 1
ATOM 1145 C CA . GLN A 1 152 ? -1.154 -22.879 6.817 1.00 75.19 152 GLN A CA 1
ATOM 1146 C C . GLN A 1 152 ? -0.415 -21.777 6.030 1.00 75.19 152 GLN A C 1
ATOM 1148 O O . GLN A 1 152 ? 0.072 -20.819 6.627 1.00 75.19 152 GLN A O 1
ATOM 1153 N N . SER A 1 153 ? -0.303 -21.943 4.708 1.00 87.00 153 SER A N 1
ATOM 1154 C CA . SER A 1 153 ? 0.342 -20.965 3.818 1.00 87.00 153 SER A CA 1
ATOM 1155 C C . SER A 1 153 ? -0.421 -19.642 3.832 1.00 87.00 153 SER A C 1
ATOM 1157 O O . SER A 1 153 ? -1.654 -19.647 3.911 1.00 87.00 153 SER A O 1
ATOM 1159 N N . MET A 1 154 ? 0.300 -18.526 3.694 1.00 91.69 154 MET A N 1
ATOM 1160 C CA . MET A 1 154 ? -0.330 -17.216 3.491 1.00 91.69 154 MET A CA 1
ATOM 1161 C C . MET A 1 154 ? -0.970 -17.075 2.099 1.00 91.69 154 MET A C 1
ATOM 1163 O O . MET A 1 154 ? -1.738 -16.143 1.851 1.00 91.69 154 MET A O 1
ATOM 1167 N N . TRP A 1 155 ? -0.652 -17.993 1.180 1.00 94.06 155 TRP A N 1
ATOM 1168 C CA . TRP A 1 155 ? -1.048 -17.952 -0.223 1.00 94.06 155 TRP A CA 1
ATOM 1169 C C . TRP A 1 155 ? -2.170 -18.944 -0.537 1.00 94.06 155 TRP A C 1
ATOM 1171 O O . TRP A 1 155 ? -2.017 -20.160 -0.401 1.00 94.06 155 TRP A O 1
ATOM 1181 N N . VAL A 1 156 ? -3.272 -18.438 -1.084 1.00 94.94 156 VAL A N 1
ATOM 1182 C CA . VAL A 1 156 ? -4.326 -19.240 -1.712 1.00 94.94 156 VAL A CA 1
ATOM 1183 C C . VAL A 1 156 ? -4.214 -19.101 -3.224 1.00 94.94 156 VAL A C 1
ATOM 1185 O O . VAL A 1 156 ? -4.577 -18.085 -3.811 1.00 94.94 156 VAL A O 1
ATOM 1188 N N . TRP A 1 157 ? -3.690 -20.143 -3.860 1.00 95.19 157 TRP A N 1
ATOM 1189 C CA . TRP A 1 157 ? -3.470 -20.193 -5.303 1.00 95.19 157 TRP A CA 1
ATOM 1190 C C . TRP A 1 157 ? -4.759 -20.586 -6.025 1.00 95.19 157 TRP A C 1
ATOM 1192 O O . TRP A 1 157 ? -5.337 -21.632 -5.732 1.00 95.19 157 TRP A O 1
ATOM 1202 N N . ARG A 1 158 ? -5.193 -19.770 -6.987 1.00 95.81 158 ARG A N 1
ATOM 1203 C CA . ARG A 1 158 ? -6.345 -20.047 -7.851 1.00 95.81 158 ARG A CA 1
ATOM 1204 C C . ARG A 1 158 ? -5.909 -20.092 -9.302 1.00 95.81 158 ARG A C 1
ATOM 1206 O O . ARG A 1 158 ? -5.145 -19.240 -9.750 1.00 95.81 158 ARG A O 1
ATOM 1213 N N . ASP A 1 159 ? -6.433 -21.056 -10.043 1.00 95.50 159 ASP A N 1
ATOM 1214 C CA . ASP A 1 159 ? -6.137 -21.162 -11.464 1.00 95.50 159 ASP A CA 1
ATOM 1215 C C . ASP A 1 159 ? -6.817 -20.039 -12.258 1.00 95.50 159 ASP A C 1
ATOM 1217 O O . ASP A 1 159 ? -8.001 -19.717 -12.084 1.00 95.50 159 ASP A O 1
ATOM 1221 N N . ARG A 1 160 ? -6.044 -19.464 -13.177 1.00 94.75 160 ARG A N 1
ATOM 1222 C CA . ARG A 1 160 ? -6.473 -18.435 -14.117 1.00 94.75 160 ARG A CA 1
ATOM 1223 C C . ARG A 1 160 ? -6.096 -18.838 -15.547 1.00 94.75 160 ARG A C 1
ATOM 1225 O O . ARG A 1 160 ? -5.039 -18.435 -16.036 1.00 94.75 160 ARG A O 1
ATOM 1232 N N . PRO A 1 161 ? -6.922 -19.661 -16.220 1.00 94.31 161 PRO A N 1
ATOM 1233 C CA . PRO A 1 161 ? -6.599 -20.216 -17.536 1.00 94.31 161 PRO A CA 1
ATOM 1234 C C . PRO A 1 161 ? -6.266 -19.164 -18.603 1.00 94.31 161 PRO A C 1
ATOM 1236 O O . PRO A 1 161 ? -5.462 -19.430 -19.491 1.00 94.31 161 PRO A O 1
ATOM 1239 N N . GLU A 1 162 ? -6.847 -17.967 -18.503 1.00 92.75 162 GLU A N 1
ATOM 1240 C CA . GLU A 1 162 ? -6.612 -16.839 -19.408 1.00 92.75 162 GLU A CA 1
ATOM 1241 C C . GLU A 1 162 ? -5.262 -16.122 -19.207 1.00 92.75 162 GLU A C 1
ATOM 1243 O O . GLU A 1 162 ? -4.917 -15.253 -20.003 1.00 92.75 162 GLU A O 1
ATOM 1248 N N . GLY A 1 163 ? -4.495 -16.483 -18.172 1.00 93.94 163 GLY A N 1
ATOM 1249 C CA . GLY A 1 163 ? -3.210 -15.8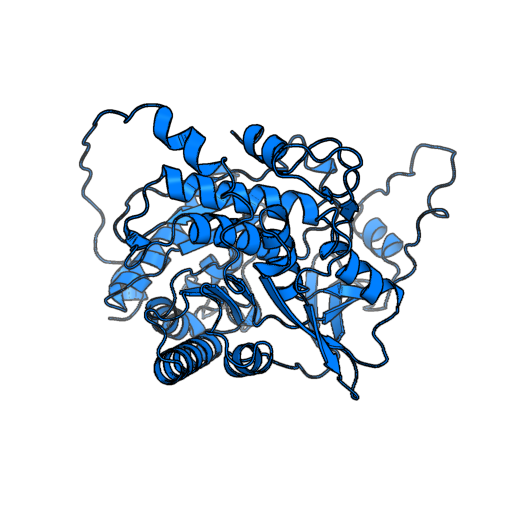64 -17.835 1.00 93.94 163 GLY A CA 1
ATOM 1250 C C . GLY A 1 163 ? -3.266 -14.983 -16.585 1.00 93.94 163 GLY A C 1
ATOM 1251 O O . GLY A 1 163 ? -4.270 -14.333 -16.304 1.00 93.94 163 GLY A O 1
ATOM 1252 N N . THR A 1 164 ? -2.167 -14.943 -15.830 1.00 96.06 164 THR A N 1
ATOM 1253 C CA . THR A 1 164 ? -1.950 -14.005 -14.716 1.00 96.06 164 THR A CA 1
ATOM 1254 C C . THR A 1 164 ? -2.052 -12.566 -15.213 1.00 96.06 164 THR A C 1
ATOM 1256 O O . THR A 1 164 ? -1.624 -12.280 -16.334 1.00 96.06 164 THR A O 1
ATOM 1259 N N . THR A 1 165 ? -2.576 -11.655 -14.380 1.00 96.19 165 THR A N 1
ATOM 1260 C CA . THR A 1 165 ? -2.685 -10.231 -14.741 1.00 96.19 165 THR A CA 1
ATOM 1261 C C . THR A 1 165 ? -1.302 -9.693 -15.085 1.00 96.19 165 THR A C 1
ATOM 1263 O O . THR A 1 165 ? -0.372 -9.897 -14.317 1.00 96.19 165 THR A O 1
ATOM 1266 N N . ARG A 1 166 ? -1.176 -8.983 -16.202 1.00 95.25 166 ARG A N 1
ATOM 1267 C CA . ARG A 1 166 ? 0.021 -8.244 -16.614 1.00 95.25 166 ARG A CA 1
ATOM 1268 C C . ARG A 1 166 ? -0.260 -6.746 -16.663 1.00 95.25 166 ARG A C 1
ATOM 1270 O O . ARG A 1 166 ? -1.366 -6.342 -17.046 1.00 95.25 166 ARG A O 1
ATOM 1277 N N . ALA A 1 167 ? 0.733 -5.942 -16.308 1.00 93.19 167 ALA A N 1
ATOM 1278 C CA . ALA A 1 167 ? 0.710 -4.490 -16.439 1.00 93.19 167 ALA A CA 1
ATOM 1279 C C . ALA A 1 167 ? 2.083 -3.974 -16.885 1.00 93.19 167 ALA A C 1
ATOM 1281 O O . ALA A 1 167 ? 3.087 -4.636 -16.666 1.00 93.19 167 ALA A O 1
ATOM 1282 N N . ALA A 1 168 ? 2.124 -2.804 -17.513 1.00 90.69 168 ALA A N 1
ATOM 1283 C CA . ALA A 1 168 ? 3.343 -2.139 -17.939 1.00 90.69 168 ALA A CA 1
ATOM 1284 C C . ALA A 1 168 ? 3.582 -0.872 -17.116 1.00 90.69 168 ALA A C 1
ATOM 1286 O O . ALA A 1 168 ? 2.727 0.013 -17.066 1.00 90.69 168 ALA A O 1
ATOM 1287 N N . ASN A 1 169 ? 4.779 -0.748 -16.551 1.00 87.38 169 ASN A N 1
ATOM 1288 C CA . ASN A 1 169 ? 5.348 0.509 -16.086 1.00 87.38 169 ASN A CA 1
ATOM 1289 C C . ASN A 1 169 ? 6.125 1.141 -17.249 1.00 87.38 169 ASN A C 1
ATOM 1291 O O . ASN A 1 169 ? 7.149 0.609 -17.685 1.00 87.38 169 ASN A O 1
ATOM 1295 N N . ILE A 1 170 ? 5.633 2.268 -17.762 1.00 86.50 170 ILE A N 1
ATOM 1296 C CA . ILE A 1 170 ? 6.147 2.910 -18.977 1.00 86.50 170 ILE A CA 1
ATOM 1297 C C . ILE A 1 170 ? 6.943 4.157 -18.595 1.00 86.50 170 ILE A C 1
ATOM 1299 O O . ILE A 1 170 ? 6.408 5.075 -17.982 1.00 86.50 170 ILE A O 1
ATOM 1303 N N . TYR A 1 171 ? 8.211 4.226 -18.988 1.00 82.06 171 TYR A N 1
ATOM 1304 C CA . TYR A 1 171 ? 9.111 5.337 -18.678 1.00 82.06 171 TYR A CA 1
ATOM 1305 C C . TYR A 1 171 ? 9.500 6.078 -19.954 1.00 82.06 171 TYR A C 1
ATOM 1307 O O . TYR A 1 171 ? 10.184 5.520 -20.810 1.00 82.06 171 TYR A O 1
ATOM 1315 N N . THR A 1 172 ? 9.109 7.349 -20.069 1.00 82.69 172 THR A N 1
ATOM 1316 C CA . THR A 1 172 ? 9.441 8.220 -21.212 1.00 82.69 172 THR A CA 1
ATOM 1317 C C . THR A 1 172 ? 10.138 9.481 -20.710 1.00 82.69 172 THR A C 1
ATOM 1319 O O . THR A 1 172 ? 9.492 10.447 -20.299 1.00 82.69 172 THR A O 1
ATOM 1322 N N . GLY A 1 173 ? 11.473 9.470 -20.699 1.00 81.25 173 GLY A N 1
ATOM 1323 C CA . GLY A 1 173 ? 12.250 10.484 -19.978 1.00 81.25 173 GLY A CA 1
ATOM 1324 C C . GLY A 1 173 ? 11.946 10.437 -18.477 1.00 81.25 173 GLY A C 1
ATOM 1325 O O . GLY A 1 173 ? 12.166 9.412 -17.841 1.00 81.25 173 GLY A O 1
ATOM 1326 N N . GLU A 1 174 ? 11.426 11.526 -17.917 1.00 70.75 174 GLU A N 1
ATOM 1327 C CA . GLU A 1 174 ? 11.021 11.605 -16.501 1.00 70.75 174 GLU A CA 1
ATOM 1328 C C . GLU A 1 174 ? 9.562 11.201 -16.269 1.00 70.75 174 GLU A C 1
ATOM 1330 O O . GLU A 1 174 ? 9.155 10.952 -15.138 1.00 70.75 174 GLU A O 1
ATOM 1335 N N . LYS A 1 175 ? 8.770 11.081 -17.341 1.00 74.25 175 LYS A N 1
ATOM 1336 C CA . LYS A 1 175 ? 7.357 10.720 -17.239 1.00 74.25 175 LYS A CA 1
ATOM 1337 C C . LYS A 1 175 ? 7.211 9.228 -16.974 1.00 74.25 175 LYS A C 1
ATOM 1339 O O . LYS A 1 175 ? 7.745 8.410 -17.729 1.00 74.25 175 LYS A O 1
ATOM 1344 N N . ARG A 1 176 ? 6.424 8.891 -15.951 1.00 77.38 176 ARG A N 1
ATOM 1345 C CA . ARG A 1 176 ? 5.997 7.525 -15.638 1.00 77.38 176 ARG A CA 1
ATOM 1346 C C . ARG A 1 176 ? 4.529 7.339 -16.017 1.00 77.38 176 ARG A C 1
ATOM 1348 O O . ARG A 1 176 ? 3.683 8.136 -15.630 1.00 77.38 176 ARG A O 1
ATOM 1355 N N . GLY A 1 177 ? 4.242 6.279 -16.758 1.00 80.75 177 GLY A N 1
ATOM 1356 C CA . GLY A 1 177 ? 2.902 5.787 -17.055 1.00 80.75 177 GLY A CA 1
ATOM 1357 C C . GLY A 1 177 ? 2.697 4.380 -16.500 1.00 80.75 177 GLY A C 1
ATOM 1358 O O . GLY A 1 177 ? 3.662 3.666 -16.214 1.00 80.75 177 GLY A O 1
ATOM 1359 N N . PHE A 1 178 ? 1.435 3.986 -16.362 1.00 85.62 178 PHE A N 1
ATOM 1360 C CA . PHE A 1 178 ? 1.037 2.649 -15.939 1.00 85.62 178 PHE A CA 1
ATOM 1361 C C . PHE A 1 178 ? -0.172 2.190 -16.756 1.00 85.62 178 PHE A C 1
ATOM 1363 O O . PHE A 1 178 ? -1.145 2.930 -16.887 1.00 85.62 178 PHE A O 1
ATOM 1370 N N . GLU A 1 179 ? -0.122 0.978 -17.302 1.00 88.69 179 GLU A N 1
ATOM 1371 C CA . GLU A 1 179 ? -1.211 0.419 -18.108 1.00 88.69 179 GLU A CA 1
ATOM 1372 C C . GLU A 1 179 ? -1.399 -1.072 -17.828 1.00 88.69 179 GLU A C 1
ATOM 1374 O O . GLU A 1 179 ? -0.436 -1.816 -17.684 1.00 88.69 179 GLU A O 1
ATOM 1379 N N . TYR A 1 180 ? -2.647 -1.539 -17.789 1.00 91.69 180 TYR A N 1
ATOM 1380 C CA . TYR A 1 180 ? -2.933 -2.969 -17.715 1.00 91.69 180 TYR A CA 1
ATOM 1381 C C . TYR A 1 180 ? -2.880 -3.595 -19.107 1.00 91.69 180 TYR A C 1
ATOM 1383 O O . TYR A 1 180 ? -3.645 -3.218 -19.988 1.00 91.69 180 TYR A O 1
ATOM 1391 N N . LEU A 1 181 ? -2.045 -4.618 -19.271 1.00 93.06 181 LEU A N 1
ATOM 1392 C CA . LEU A 1 181 ? -1.883 -5.350 -20.533 1.00 93.06 181 LEU A CA 1
ATOM 1393 C C . LEU A 1 181 ? -2.878 -6.507 -20.680 1.00 93.06 181 LEU A C 1
ATOM 1395 O O . LEU A 1 181 ? -3.012 -7.109 -21.742 1.00 93.06 181 LEU A O 1
ATOM 1399 N N . THR A 1 182 ? -3.574 -6.842 -19.596 1.00 93.38 182 THR A N 1
ATOM 1400 C CA . THR A 1 182 ? -4.601 -7.888 -19.550 1.00 93.38 182 THR A CA 1
ATOM 1401 C C . THR A 1 182 ? -5.778 -7.416 -18.696 1.00 93.38 182 THR A C 1
ATOM 1403 O O . THR A 1 182 ? -5.598 -6.549 -17.833 1.00 93.38 182 THR A O 1
ATOM 1406 N N . PRO A 1 183 ? -6.984 -7.983 -18.876 1.00 90.50 183 PRO A N 1
ATOM 1407 C CA . PRO A 1 183 ? -8.118 -7.666 -18.020 1.00 90.50 183 PRO A CA 1
ATOM 1408 C C . PRO A 1 183 ? -7.805 -7.892 -16.536 1.00 90.50 183 PRO A C 1
ATOM 1410 O O . PRO A 1 183 ? -7.194 -8.894 -16.153 1.00 90.50 183 PRO A O 1
ATOM 1413 N N . LYS A 1 184 ? -8.265 -6.972 -15.686 1.00 90.44 184 LYS A N 1
ATOM 1414 C CA . LYS A 1 184 ? -8.134 -7.080 -14.227 1.00 90.44 184 LYS A CA 1
ATOM 1415 C C . LYS A 1 184 ? -8.993 -8.239 -13.721 1.00 90.44 184 LYS A C 1
ATOM 1417 O O . LYS A 1 184 ? -10.170 -8.310 -14.069 1.00 90.44 184 LYS A O 1
ATOM 1422 N N . ARG A 1 185 ? -8.450 -9.070 -12.830 1.00 89.62 185 ARG A N 1
ATOM 1423 C CA . ARG A 1 185 ? -9.250 -9.981 -12.002 1.00 89.62 185 ARG A CA 1
ATOM 1424 C C . ARG A 1 185 ? -9.336 -9.388 -10.604 1.00 89.62 185 ARG A C 1
ATOM 1426 O O . ARG A 1 185 ? -8.394 -9.474 -9.825 1.00 89.62 185 ARG A O 1
ATOM 1433 N N . ARG A 1 186 ? -10.424 -8.659 -10.358 1.00 92.06 186 ARG A N 1
ATOM 1434 C CA . ARG A 1 186 ? -10.656 -7.992 -9.074 1.00 92.06 186 ARG A CA 1
ATOM 1435 C C . ARG A 1 186 ? -10.984 -9.046 -8.024 1.00 92.06 186 ARG A C 1
ATOM 1437 O O . ARG A 1 186 ? -11.676 -10.007 -8.344 1.00 92.06 186 ARG A O 1
ATOM 1444 N N . LEU A 1 187 ? -10.476 -8.836 -6.815 1.00 96.75 187 LEU A N 1
ATOM 1445 C CA . LEU A 1 187 ? -10.882 -9.598 -5.646 1.00 96.75 187 LEU A CA 1
ATOM 1446 C C . LEU A 1 187 ? -11.965 -8.829 -4.886 1.00 96.75 187 LEU A C 1
ATOM 1448 O O . LEU A 1 187 ? -11.961 -7.590 -4.836 1.00 96.75 187 LEU A O 1
ATOM 1452 N N . ASP A 1 188 ? -12.862 -9.594 -4.290 1.00 96.94 188 ASP A N 1
ATOM 1453 C CA . ASP A 1 188 ? -13.993 -9.166 -3.482 1.00 96.94 188 ASP A CA 1
ATOM 1454 C C . ASP A 1 188 ? -13.946 -9.841 -2.097 1.00 96.94 188 ASP A C 1
ATOM 1456 O O . ASP A 1 188 ? -13.357 -10.917 -1.953 1.00 96.94 188 ASP A O 1
ATOM 1460 N N . PRO A 1 189 ? -14.549 -9.256 -1.048 1.00 97.12 189 PRO A N 1
ATOM 1461 C CA . PRO A 1 189 ? -14.726 -9.926 0.245 1.00 97.12 189 PRO A CA 1
ATOM 1462 C C . PRO A 1 189 ? -15.269 -11.362 0.146 1.00 97.12 189 PRO A C 1
ATOM 1464 O O . PRO A 1 189 ? -14.833 -12.241 0.897 1.00 97.12 189 PRO A O 1
ATOM 1467 N N . GLN A 1 190 ? -16.159 -11.639 -0.811 1.00 96.12 190 GLN A N 1
ATOM 1468 C CA . GLN A 1 190 ? -16.636 -12.998 -1.075 1.00 96.12 190 GLN A CA 1
ATOM 1469 C C . GLN A 1 190 ? -15.503 -13.968 -1.450 1.00 96.12 190 GLN A C 1
ATOM 1471 O O . GLN A 1 190 ? -15.538 -15.131 -1.042 1.00 96.12 190 GLN A O 1
ATOM 1476 N N . ASP A 1 191 ? -14.477 -13.517 -2.176 1.00 96.94 191 ASP A N 1
ATOM 1477 C CA . ASP A 1 191 ? -13.318 -14.349 -2.510 1.00 96.94 191 ASP A CA 1
ATOM 1478 C C . ASP A 1 191 ? -12.549 -14.770 -1.255 1.00 96.94 191 ASP A C 1
ATOM 1480 O O . ASP A 1 191 ? -12.144 -15.927 -1.154 1.00 96.94 191 ASP A O 1
ATOM 1484 N N . LEU A 1 192 ? -12.394 -13.869 -0.275 1.00 95.00 192 LEU A N 1
ATOM 1485 C CA . LEU A 1 192 ? -11.757 -14.180 1.012 1.00 95.00 192 LEU A CA 1
ATOM 1486 C C . LEU A 1 192 ? -12.558 -15.230 1.795 1.00 95.00 192 LEU A C 1
ATOM 1488 O O . LEU A 1 192 ? -11.981 -16.177 2.329 1.00 95.00 192 LEU A O 1
ATOM 1492 N N . SER A 1 193 ? -13.888 -15.097 1.809 1.00 92.50 193 SER A N 1
ATOM 1493 C CA . SER A 1 193 ? -14.804 -16.063 2.435 1.00 92.50 193 SER A CA 1
ATOM 1494 C C . SER A 1 193 ? -14.688 -17.460 1.804 1.00 92.50 193 SER A C 1
ATOM 1496 O O . SER A 1 193 ? -14.632 -18.471 2.506 1.00 92.50 193 SER A O 1
ATOM 1498 N N . VAL A 1 194 ? -14.580 -17.530 0.472 1.00 92.69 194 VAL A N 1
ATOM 1499 C CA . VAL A 1 194 ? -14.396 -18.796 -0.262 1.00 92.69 194 VAL A CA 1
ATOM 1500 C C . VAL A 1 194 ? -12.990 -19.368 -0.078 1.00 92.69 194 VAL A C 1
ATOM 1502 O O . VAL A 1 194 ? -12.833 -20.585 -0.019 1.00 92.69 194 VAL A O 1
ATOM 1505 N N . ALA A 1 195 ? -11.967 -18.520 0.014 1.00 89.25 195 ALA A N 1
ATOM 1506 C CA . ALA A 1 195 ? -10.578 -18.939 0.193 1.00 89.25 195 ALA A CA 1
ATOM 1507 C C . ALA A 1 195 ? -10.309 -19.557 1.574 1.00 89.25 195 ALA A C 1
ATOM 1509 O O . ALA A 1 195 ? -9.401 -20.377 1.715 1.00 89.25 195 ALA A O 1
ATOM 1510 N N . ALA A 1 196 ? -11.115 -19.208 2.579 1.00 83.56 196 ALA A N 1
ATOM 1511 C CA . ALA A 1 196 ? -11.035 -19.758 3.926 1.00 83.56 196 ALA A CA 1
ATOM 1512 C C . ALA A 1 196 ? -12.401 -20.304 4.406 1.00 83.56 196 ALA A C 1
ATOM 1514 O O . ALA A 1 196 ? -12.986 -19.756 5.344 1.00 83.56 196 ALA A O 1
ATOM 1515 N N . PRO A 1 197 ? -12.923 -21.401 3.810 1.00 76.94 197 PRO A N 1
ATOM 1516 C CA . PRO A 1 197 ? -14.250 -21.915 4.137 1.00 76.94 197 PRO A CA 1
ATOM 1517 C C . PRO A 1 197 ? -14.403 -22.261 5.618 1.00 76.94 197 PRO A C 1
ATOM 1519 O O . PRO A 1 197 ? -13.517 -22.862 6.230 1.00 76.94 197 PRO A O 1
ATOM 1522 N N . GLY A 1 198 ? -15.555 -21.911 6.191 1.00 71.88 198 GLY A N 1
ATOM 1523 C CA . GLY A 1 198 ? -15.850 -22.157 7.605 1.00 71.88 198 GLY A CA 1
ATOM 1524 C C . GLY A 1 198 ? -15.091 -21.241 8.567 1.00 71.88 198 GLY A C 1
ATOM 1525 O O . GLY A 1 198 ? -15.179 -21.438 9.778 1.00 71.88 198 GLY A O 1
ATOM 1526 N N . ARG A 1 199 ? -14.362 -20.244 8.050 1.00 80.44 199 ARG A N 1
ATOM 1527 C CA . ARG A 1 199 ? -13.740 -19.192 8.847 1.00 80.44 199 ARG A CA 1
ATOM 1528 C C . ARG A 1 199 ? -14.435 -17.859 8.617 1.00 80.44 199 ARG A C 1
ATOM 1530 O O . ARG A 1 199 ? -14.952 -17.565 7.544 1.00 80.44 199 ARG A O 1
ATOM 1537 N N . CYS A 1 200 ? -14.409 -17.069 9.674 1.00 86.88 200 CYS A N 1
ATOM 1538 C CA . CYS A 1 200 ? -14.718 -15.655 9.682 1.00 86.88 200 CYS A CA 1
ATOM 1539 C C . CYS A 1 200 ? -13.832 -14.885 8.685 1.00 86.88 200 CYS A C 1
ATOM 1541 O O . CYS A 1 200 ? -12.674 -15.264 8.483 1.00 86.88 200 CYS A O 1
ATOM 1543 N N . LEU A 1 201 ? -14.343 -13.791 8.107 1.00 92.31 201 LEU A N 1
ATOM 1544 C CA . LEU A 1 201 ? -13.502 -12.860 7.353 1.00 92.31 201 LEU A CA 1
ATOM 1545 C C . LEU A 1 201 ? -12.314 -12.373 8.209 1.00 92.31 201 LEU A C 1
ATOM 1547 O O . LEU A 1 201 ? -12.488 -12.164 9.417 1.00 92.31 201 LEU A O 1
ATOM 1551 N N . PRO A 1 202 ? -11.135 -12.154 7.598 1.00 92.31 202 PRO A N 1
ATOM 1552 C CA . PRO A 1 202 ? -9.978 -11.573 8.271 1.00 92.31 202 PRO A CA 1
ATOM 1553 C C . PRO A 1 202 ? -10.329 -10.258 8.966 1.00 92.31 202 PRO A C 1
ATOM 1555 O O . PRO A 1 202 ? -11.128 -9.471 8.458 1.00 92.31 202 PRO A O 1
ATOM 1558 N N . ARG A 1 203 ? -9.731 -10.026 10.137 1.00 91.19 203 ARG A N 1
ATOM 1559 C CA . ARG A 1 203 ? -10.032 -8.865 10.982 1.00 91.19 203 ARG A CA 1
ATOM 1560 C C . ARG A 1 203 ? -9.670 -7.540 10.310 1.00 91.19 203 ARG A C 1
ATOM 1562 O O . ARG A 1 203 ? -10.381 -6.567 10.523 1.00 91.19 203 ARG A O 1
ATOM 1569 N N . TRP A 1 204 ? -8.623 -7.523 9.491 1.00 95.88 204 TRP A N 1
ATOM 1570 C CA . TRP A 1 204 ? -8.172 -6.370 8.717 1.00 95.88 204 TRP A CA 1
ATOM 1571 C C . TRP A 1 204 ? -8.122 -6.719 7.231 1.00 95.88 204 TRP A C 1
ATOM 1573 O O . TRP A 1 204 ? -7.489 -7.702 6.838 1.00 95.88 204 TRP A O 1
ATOM 1583 N N . ILE A 1 205 ? -8.771 -5.911 6.395 1.00 97.88 205 ILE A N 1
ATOM 1584 C CA . ILE A 1 205 ? -8.813 -6.095 4.944 1.00 97.88 205 ILE A CA 1
ATOM 1585 C C . ILE A 1 205 ? -8.258 -4.845 4.266 1.00 97.88 205 ILE A C 1
ATOM 1587 O O . ILE A 1 205 ? -8.793 -3.747 4.396 1.00 97.88 205 ILE A O 1
ATOM 1591 N N . HIS A 1 206 ? -7.187 -5.035 3.506 1.00 98.56 206 HIS A N 1
ATOM 1592 C CA . HIS A 1 206 ? -6.576 -4.000 2.688 1.00 98.56 206 HIS A CA 1
ATOM 1593 C C . HIS A 1 206 ? -7.156 -3.979 1.273 1.00 98.56 206 HIS A C 1
ATOM 1595 O O . HIS A 1 206 ? -7.204 -5.014 0.595 1.00 98.56 206 HIS A O 1
ATOM 1601 N N . ALA A 1 207 ? -7.513 -2.790 0.795 1.00 98.25 207 ALA A N 1
ATOM 1602 C CA . ALA A 1 207 ? -8.018 -2.564 -0.550 1.00 98.25 207 ALA A CA 1
ATOM 1603 C C . ALA A 1 207 ? -7.339 -1.358 -1.218 1.00 98.25 207 ALA A C 1
ATOM 1605 O O . ALA A 1 207 ? -7.284 -0.266 -0.659 1.00 98.25 207 ALA A O 1
ATOM 1606 N N . ILE A 1 208 ? -6.890 -1.567 -2.460 1.00 96.25 208 ILE A N 1
ATOM 1607 C CA . ILE A 1 208 ? -6.410 -0.522 -3.374 1.00 96.25 208 ILE A CA 1
ATOM 1608 C C . ILE A 1 208 ? -7.430 -0.355 -4.485 1.00 96.25 208 ILE A C 1
ATOM 1610 O O . ILE A 1 208 ? -7.578 -1.241 -5.337 1.00 96.25 208 ILE A O 1
ATOM 1614 N N . CYS A 1 209 ? -8.162 0.755 -4.474 1.00 96.06 209 CYS A N 1
ATOM 1615 C CA . CYS A 1 209 ? -9.208 1.005 -5.460 1.00 96.06 209 CYS A CA 1
ATOM 1616 C C . CYS A 1 209 ? -9.709 2.455 -5.462 1.00 96.06 209 CYS A C 1
ATOM 1618 O O . CYS A 1 209 ? -9.320 3.271 -4.631 1.00 96.06 209 CYS A O 1
ATOM 1620 N N . SER A 1 210 ? -10.599 2.766 -6.409 1.00 95.00 210 SER A N 1
ATOM 1621 C CA . SER A 1 210 ? -11.331 4.034 -6.457 1.00 95.00 210 SER A CA 1
ATOM 1622 C C . SER A 1 210 ? -12.352 4.162 -5.310 1.00 95.00 210 SER A C 1
ATOM 1624 O O . SER A 1 210 ? -12.754 3.134 -4.749 1.00 95.00 210 SER A O 1
ATOM 1626 N N . PRO A 1 211 ? -12.835 5.387 -5.016 1.00 94.94 211 PRO A N 1
ATOM 1627 C CA . PRO A 1 211 ? -13.874 5.624 -4.008 1.00 94.94 211 PRO A CA 1
ATOM 1628 C C . PRO A 1 211 ? -15.142 4.767 -4.183 1.00 94.94 211 PRO A C 1
ATOM 1630 O O . PRO A 1 211 ? -15.519 4.024 -3.282 1.00 94.94 211 PRO A O 1
ATOM 1633 N N . ASP A 1 212 ? -15.736 4.731 -5.378 1.00 94.69 212 ASP A N 1
ATOM 1634 C CA . ASP A 1 212 ? -16.951 3.927 -5.624 1.00 94.69 212 ASP A CA 1
ATOM 1635 C C . ASP A 1 212 ? -16.757 2.434 -5.315 1.00 94.69 212 ASP A C 1
ATOM 1637 O O . ASP A 1 212 ? -17.659 1.715 -4.871 1.00 94.69 212 ASP A O 1
ATOM 1641 N N . ARG A 1 213 ? -15.542 1.937 -5.569 1.00 96.00 213 ARG A N 1
ATOM 1642 C CA . ARG A 1 213 ? -15.220 0.530 -5.375 1.00 96.00 213 ARG A CA 1
ATOM 1643 C C . ARG A 1 213 ? -15.070 0.197 -3.897 1.00 96.00 213 ARG A C 1
ATOM 1645 O O . ARG A 1 213 ? -15.521 -0.878 -3.499 1.00 96.00 213 ARG A O 1
ATOM 1652 N N . ILE A 1 214 ? -14.471 1.079 -3.097 1.00 97.81 214 ILE A N 1
ATOM 1653 C CA . ILE A 1 214 ? -14.307 0.794 -1.671 1.00 97.81 214 ILE A CA 1
ATOM 1654 C C . ILE A 1 214 ? -15.663 0.745 -0.959 1.00 97.81 214 ILE A C 1
ATOM 1656 O O . ILE A 1 214 ? -15.871 -0.144 -0.141 1.00 97.81 214 ILE A O 1
ATOM 1660 N N . VAL A 1 215 ? -16.632 1.577 -1.364 1.00 96.94 215 VAL A N 1
ATOM 1661 C CA . VAL A 1 215 ? -18.012 1.527 -0.844 1.00 96.94 215 VAL A CA 1
ATOM 1662 C C . VAL A 1 215 ? -18.626 0.143 -1.062 1.00 96.94 215 VAL A C 1
ATOM 1664 O O . VAL A 1 215 ? -19.173 -0.455 -0.135 1.00 96.94 215 VAL A O 1
ATOM 1667 N N . THR A 1 216 ? -18.471 -0.413 -2.268 1.00 97.62 216 THR A N 1
ATOM 1668 C CA . THR A 1 216 ? -18.965 -1.762 -2.596 1.00 97.62 216 THR A CA 1
ATOM 1669 C C . THR A 1 216 ? -18.287 -2.838 -1.738 1.00 97.62 216 THR A C 1
ATOM 1671 O O . THR A 1 216 ? -18.954 -3.735 -1.226 1.00 97.62 216 THR A O 1
ATOM 1674 N N . ILE A 1 217 ? -16.965 -2.738 -1.555 1.00 98.19 217 ILE A N 1
ATOM 1675 C CA . ILE A 1 217 ? -16.178 -3.677 -0.740 1.00 98.19 217 ILE A CA 1
ATOM 1676 C C . ILE A 1 217 ? -16.640 -3.649 0.719 1.00 98.19 217 ILE A C 1
ATOM 1678 O O . ILE A 1 217 ? -16.876 -4.704 1.305 1.00 98.19 217 ILE A O 1
ATOM 1682 N N . VAL A 1 218 ? -16.803 -2.460 1.306 1.00 97.56 218 VAL A N 1
ATOM 1683 C CA . VAL A 1 218 ? -17.253 -2.319 2.696 1.00 97.56 218 VAL A CA 1
ATOM 1684 C C . VAL A 1 218 ? -18.639 -2.941 2.864 1.00 97.56 218 VAL A C 1
ATOM 1686 O O . VAL A 1 218 ? -18.858 -3.729 3.782 1.00 97.56 218 VAL A O 1
ATOM 1689 N N . GLN A 1 219 ? -19.575 -2.641 1.960 1.00 97.25 219 GLN A N 1
ATOM 1690 C CA . GLN A 1 219 ? -20.938 -3.171 2.028 1.00 97.25 219 GLN A CA 1
ATOM 1691 C C . GLN A 1 219 ? -20.980 -4.703 1.952 1.00 97.25 219 GLN A C 1
ATOM 1693 O O . GLN A 1 219 ? -21.705 -5.329 2.729 1.00 97.25 219 GLN A O 1
ATOM 1698 N N . GLU A 1 220 ? -20.193 -5.316 1.064 1.00 97.75 220 GLU A N 1
ATOM 1699 C CA . GLU A 1 220 ? -20.124 -6.776 0.968 1.00 97.75 220 GLU A CA 1
ATOM 1700 C C . GLU A 1 220 ? -19.459 -7.395 2.208 1.00 97.75 220 GLU A C 1
ATOM 1702 O O . GLU A 1 220 ? -19.999 -8.345 2.779 1.00 97.75 220 GLU A O 1
ATOM 1707 N N . ALA A 1 221 ? -18.348 -6.828 2.694 1.00 96.81 221 ALA A N 1
ATOM 1708 C CA . ALA A 1 221 ? -17.681 -7.301 3.909 1.00 96.81 221 ALA A CA 1
ATOM 1709 C C . ALA A 1 221 ? -18.612 -7.243 5.136 1.00 96.81 221 ALA A C 1
ATOM 1711 O O . ALA A 1 221 ? -18.669 -8.195 5.913 1.00 96.81 221 ALA A O 1
ATOM 1712 N N . LEU A 1 222 ? -19.394 -6.165 5.275 1.00 95.75 222 LEU A N 1
ATOM 1713 C CA . LEU A 1 222 ? -20.415 -6.007 6.318 1.00 95.75 222 LEU A CA 1
ATOM 1714 C C . LEU A 1 222 ? -21.557 -7.024 6.200 1.00 95.75 222 LEU A C 1
ATOM 1716 O O . LEU A 1 222 ? -22.099 -7.479 7.210 1.00 95.75 222 LEU A O 1
ATOM 1720 N N . LEU A 1 223 ? -21.984 -7.345 4.979 1.00 96.12 223 LEU A N 1
ATOM 1721 C CA . LEU A 1 223 ? -23.028 -8.340 4.750 1.00 96.12 223 LEU A CA 1
ATOM 1722 C C . LEU A 1 223 ? -22.533 -9.736 5.141 1.00 96.12 223 LEU A C 1
ATOM 1724 O O . LEU A 1 223 ? -23.221 -10.452 5.872 1.00 96.12 223 LEU A O 1
ATOM 1728 N N . LEU A 1 224 ? -21.335 -10.101 4.686 1.00 95.31 224 LEU A N 1
ATOM 1729 C CA . LEU A 1 224 ? -20.722 -11.396 4.962 1.00 95.31 224 LEU A CA 1
ATOM 1730 C C . LEU A 1 224 ? -20.404 -11.572 6.445 1.00 95.31 224 LEU A C 1
ATOM 1732 O O . LEU A 1 224 ? -20.693 -12.634 6.994 1.00 95.31 224 LEU A O 1
ATOM 1736 N N . SER A 1 225 ? -19.899 -10.535 7.118 1.00 93.38 225 SER A N 1
ATOM 1737 C CA . SER A 1 225 ? -19.601 -10.603 8.552 1.00 93.38 225 SER A CA 1
ATOM 1738 C C . SER A 1 225 ? -20.847 -10.908 9.383 1.00 93.38 225 SER A C 1
ATOM 1740 O O . SER A 1 225 ? -20.822 -11.778 10.257 1.00 93.38 225 SER A O 1
ATOM 1742 N N . LYS A 1 226 ? -21.978 -10.275 9.043 1.00 93.75 226 LYS A N 1
ATOM 1743 C CA . LYS A 1 226 ? -23.286 -10.546 9.656 1.00 93.75 226 LYS A CA 1
ATOM 1744 C C . LYS A 1 226 ? -23.775 -11.962 9.369 1.00 93.75 226 LYS A C 1
ATOM 1746 O O . LYS A 1 226 ? -24.254 -12.629 10.281 1.00 93.75 226 LYS A O 1
ATOM 1751 N N . GLN A 1 227 ? -23.651 -12.434 8.127 1.00 92.81 227 GLN A N 1
ATOM 1752 C CA . GLN A 1 227 ? -24.055 -13.794 7.745 1.00 92.81 227 GLN A CA 1
ATOM 1753 C C . GLN A 1 227 ? -23.228 -14.873 8.455 1.00 92.81 227 GLN A C 1
ATOM 1755 O O . GLN A 1 227 ? -23.763 -15.918 8.816 1.00 92.81 227 GLN A O 1
ATOM 1760 N N . GLN A 1 228 ? -21.942 -14.609 8.683 1.00 90.38 228 GLN A N 1
ATOM 1761 C CA . GLN A 1 228 ? -21.029 -15.495 9.404 1.00 90.38 228 GLN A CA 1
ATOM 1762 C C . GLN A 1 228 ? -21.156 -15.386 10.934 1.00 90.38 228 GLN A C 1
ATOM 1764 O O . GLN A 1 228 ? -20.499 -16.136 11.651 1.00 90.38 228 GLN A O 1
ATOM 1769 N N . GLY A 1 229 ? -21.982 -14.467 11.449 1.00 90.00 229 GLY A N 1
ATOM 1770 C CA . GLY A 1 229 ? -22.136 -14.243 12.887 1.00 90.00 229 GLY A CA 1
ATOM 1771 C C . GLY A 1 229 ? -20.868 -13.707 13.559 1.00 90.00 229 GLY A C 1
ATOM 1772 O O . GLY A 1 229 ? -20.648 -13.978 14.740 1.00 90.00 229 GLY A O 1
ATOM 1773 N N . GLN A 1 230 ? -20.017 -12.978 12.826 1.00 88.56 230 GLN A N 1
ATOM 1774 C CA . GLN A 1 230 ? -18.828 -12.354 13.403 1.00 88.56 230 GLN A CA 1
ATOM 1775 C C . GLN A 1 230 ? -19.242 -11.323 14.457 1.00 88.56 230 GLN A C 1
ATOM 1777 O O . GLN A 1 230 ? -20.101 -10.480 14.205 1.00 88.56 230 GLN A O 1
ATOM 1782 N N . ALA A 1 231 ? -18.594 -11.358 15.624 1.00 84.75 231 ALA A N 1
ATOM 1783 C CA . ALA A 1 231 ? -18.848 -10.390 16.693 1.00 84.75 231 ALA A CA 1
ATOM 1784 C C . ALA A 1 231 ? -18.557 -8.946 16.253 1.00 84.75 231 ALA A C 1
ATOM 1786 O O . ALA A 1 231 ? -19.224 -8.014 16.693 1.00 84.75 231 ALA A O 1
ATOM 1787 N N . HIS A 1 232 ? -17.582 -8.776 15.361 1.00 83.50 232 HIS A N 1
ATOM 1788 C CA . HIS A 1 232 ? -17.190 -7.485 14.824 1.00 83.50 232 HIS A CA 1
ATOM 1789 C C . HIS A 1 232 ? -16.958 -7.596 13.320 1.00 83.50 232 HIS A C 1
ATOM 1791 O O . HIS A 1 232 ? -16.415 -8.594 12.839 1.00 83.50 232 HIS A O 1
ATOM 1797 N N . SER A 1 233 ? -17.330 -6.549 12.592 1.00 88.38 233 SER A N 1
ATOM 1798 C CA . SER A 1 233 ? -16.998 -6.426 11.175 1.00 88.38 233 SER A CA 1
ATOM 1799 C C . SER A 1 233 ? -15.487 -6.287 10.962 1.00 88.38 233 SER A C 1
ATOM 1801 O O . SER A 1 233 ? -14.802 -5.756 11.841 1.00 88.38 233 SER A O 1
ATOM 1803 N N . PRO A 1 234 ? -14.960 -6.734 9.810 1.00 92.69 234 PRO A N 1
ATOM 1804 C CA . PRO A 1 234 ? -13.592 -6.435 9.409 1.00 92.69 234 PRO A CA 1
ATOM 1805 C C . PRO A 1 234 ? -13.329 -4.931 9.384 1.00 92.69 234 PRO A C 1
ATOM 1807 O O . PRO A 1 234 ? -14.190 -4.166 8.948 1.00 92.69 234 PRO A O 1
ATOM 1810 N N . ARG A 1 235 ? -12.129 -4.540 9.802 1.00 94.88 235 ARG A N 1
ATOM 1811 C CA . ARG A 1 235 ? -11.599 -3.199 9.593 1.00 94.88 235 ARG A CA 1
ATOM 1812 C C . ARG A 1 235 ? -11.028 -3.057 8.195 1.00 94.88 235 ARG A C 1
ATOM 1814 O O . ARG A 1 235 ? -10.419 -3.997 7.677 1.00 94.88 235 ARG A O 1
ATOM 1821 N N . ILE A 1 236 ? -11.189 -1.884 7.600 1.00 97.75 236 ILE A N 1
ATOM 1822 C CA . ILE A 1 236 ? -10.804 -1.616 6.217 1.00 97.75 236 ILE A CA 1
ATOM 1823 C C . ILE A 1 236 ? -9.661 -0.605 6.155 1.00 97.75 236 ILE A C 1
ATOM 1825 O O . ILE A 1 236 ? -9.778 0.520 6.638 1.00 97.75 236 ILE A O 1
ATOM 1829 N N . VAL A 1 237 ? -8.567 -1.012 5.504 1.00 98.50 237 VAL A N 1
ATOM 1830 C CA . VAL A 1 237 ? -7.438 -0.142 5.151 1.00 98.50 237 VAL A CA 1
ATOM 1831 C C . VAL A 1 237 ? -7.532 0.173 3.670 1.00 98.50 237 VAL A C 1
ATOM 1833 O O . VAL A 1 237 ? -7.342 -0.708 2.826 1.00 98.50 237 VAL A O 1
ATOM 1836 N N . TRP A 1 238 ? -7.846 1.422 3.355 1.00 98.50 238 TRP A N 1
ATOM 1837 C CA . TRP A 1 238 ? -8.067 1.870 1.991 1.00 98.50 238 TRP A CA 1
ATOM 1838 C C . TRP A 1 238 ? -6.938 2.774 1.501 1.00 98.50 238 TRP A C 1
ATOM 1840 O O . TRP A 1 238 ? -6.662 3.833 2.063 1.00 98.50 238 TRP A O 1
ATOM 1850 N N . GLU A 1 239 ? -6.314 2.362 0.403 1.00 96.50 239 GLU A N 1
ATOM 1851 C CA . GLU A 1 239 ? -5.410 3.183 -0.396 1.00 96.50 239 GLU A CA 1
ATOM 1852 C C . GLU A 1 239 ? -6.113 3.570 -1.716 1.00 96.50 239 GLU A C 1
ATOM 1854 O O . GLU A 1 239 ? -6.489 2.690 -2.504 1.00 96.50 239 GLU A O 1
ATOM 1859 N N . PRO A 1 240 ? -6.335 4.872 -1.978 1.00 95.50 240 PRO A N 1
ATOM 1860 C CA . PRO A 1 240 ? -6.832 5.341 -3.267 1.00 95.50 240 PRO A CA 1
ATOM 1861 C C . PRO A 1 240 ? -5.883 4.974 -4.414 1.00 95.50 240 PRO A C 1
ATOM 1863 O O . PRO A 1 240 ? -4.678 4.843 -4.226 1.00 95.50 240 PRO A O 1
ATOM 1866 N N . ILE A 1 241 ? -6.419 4.823 -5.628 1.00 90.88 241 ILE A N 1
ATOM 1867 C CA . ILE A 1 241 ? -5.582 4.656 -6.828 1.00 90.88 241 ILE A CA 1
ATOM 1868 C C . ILE A 1 241 ? -5.214 6.020 -7.427 1.00 90.88 241 ILE A C 1
ATOM 1870 O O . ILE A 1 241 ? -6.079 6.906 -7.439 1.00 90.88 241 ILE A O 1
ATOM 1874 N N . PRO A 1 242 ? -4.020 6.168 -8.035 1.00 86.50 242 PRO A N 1
ATOM 1875 C CA . PRO A 1 242 ? -3.580 7.433 -8.628 1.00 86.50 242 PRO A CA 1
ATOM 1876 C C . PRO A 1 242 ? -4.591 8.033 -9.611 1.00 86.50 242 PRO A C 1
ATOM 1878 O O . PRO A 1 242 ? -4.907 9.216 -9.542 1.00 86.50 242 PRO A O 1
ATOM 1881 N N . ASP A 1 243 ? -5.195 7.200 -10.465 1.00 86.81 243 ASP A N 1
ATOM 1882 C CA . ASP A 1 243 ? -6.185 7.644 -11.456 1.00 86.81 243 ASP A CA 1
ATOM 1883 C C . ASP A 1 243 ? -7.427 8.296 -10.832 1.00 86.81 243 ASP A C 1
ATOM 1885 O O . ASP A 1 243 ? -8.100 9.090 -11.493 1.00 86.81 243 ASP A O 1
ATOM 1889 N N . SER A 1 244 ? -7.746 7.945 -9.581 1.00 89.38 244 SER A N 1
ATOM 1890 C CA . SER A 1 244 ? -8.903 8.470 -8.854 1.00 89.38 244 SER A CA 1
ATOM 1891 C C . SER A 1 244 ? -8.603 9.732 -8.051 1.00 89.38 244 SER A C 1
ATOM 1893 O O . SER A 1 244 ? -9.552 10.413 -7.673 1.00 89.38 244 SER A O 1
ATOM 1895 N N . ALA A 1 245 ? -7.330 10.069 -7.826 1.00 89.81 245 ALA A N 1
ATOM 1896 C CA . ALA A 1 245 ? -6.929 11.247 -7.067 1.00 89.81 245 ALA A CA 1
ATOM 1897 C C . ALA A 1 245 ? -7.086 12.522 -7.891 1.00 89.81 245 ALA A C 1
ATOM 1899 O O . ALA A 1 245 ? -6.136 13.052 -8.462 1.00 89.81 245 ALA A O 1
ATOM 1900 N N . ARG A 1 246 ? -8.336 12.965 -8.005 1.00 89.88 246 ARG A N 1
ATOM 1901 C CA . ARG A 1 246 ? -8.747 14.131 -8.780 1.00 89.88 246 ARG A CA 1
ATOM 1902 C C . ARG A 1 246 ? -9.771 14.937 -7.986 1.00 89.88 246 ARG A C 1
ATOM 1904 O O . ARG A 1 246 ? -10.565 14.317 -7.268 1.00 89.88 246 ARG A O 1
ATOM 1911 N N . PRO A 1 247 ? -9.835 16.267 -8.163 1.00 89.94 247 PRO A N 1
ATOM 1912 C CA . PRO A 1 247 ? -10.782 17.108 -7.435 1.00 89.94 247 PRO A CA 1
ATOM 1913 C C . PRO A 1 247 ? -12.242 16.681 -7.632 1.00 89.94 247 PRO A C 1
ATOM 1915 O O . PRO A 1 247 ? -13.045 16.771 -6.709 1.00 89.94 247 PRO A O 1
ATOM 1918 N N . GLU A 1 248 ? -12.599 16.169 -8.815 1.00 90.31 248 GLU A N 1
ATOM 1919 C CA . GLU A 1 248 ? -13.971 15.733 -9.121 1.00 90.31 248 GLU A CA 1
ATOM 1920 C C . GLU A 1 248 ? -14.408 14.511 -8.304 1.00 90.31 248 GLU A C 1
ATOM 1922 O O . GLU A 1 248 ? -15.602 14.290 -8.121 1.00 90.31 248 GLU A O 1
ATOM 1927 N N . ASN A 1 249 ? -13.451 13.729 -7.799 1.00 92.38 249 ASN A N 1
ATOM 1928 C CA . ASN A 1 249 ? -13.719 12.550 -6.983 1.00 92.38 249 ASN A CA 1
ATOM 1929 C C . ASN A 1 249 ? -13.692 12.854 -5.478 1.00 92.38 249 ASN A C 1
ATOM 1931 O O . ASN A 1 249 ? -13.840 11.922 -4.689 1.00 92.38 249 ASN A O 1
ATOM 1935 N N . LEU A 1 250 ? -13.500 14.117 -5.065 1.00 93.50 250 LEU A N 1
ATOM 1936 C CA . LEU A 1 250 ? -13.420 14.484 -3.650 1.00 93.50 250 LEU A CA 1
ATOM 1937 C C . LEU A 1 250 ? -14.690 14.081 -2.893 1.00 93.50 250 LEU A C 1
ATOM 1939 O O . LEU A 1 250 ? -14.583 13.419 -1.870 1.00 93.50 250 LEU A O 1
ATOM 1943 N N . ASP A 1 251 ? -15.881 14.396 -3.408 1.00 92.88 251 ASP A N 1
ATOM 1944 C CA . ASP A 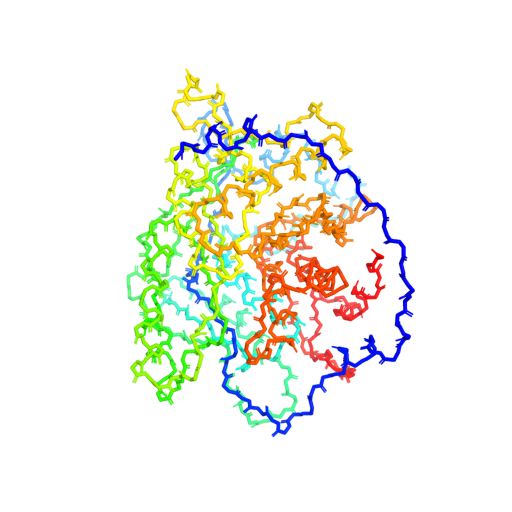1 251 ? -17.142 14.046 -2.734 1.00 92.88 251 ASP A CA 1
ATOM 1945 C C . ASP A 1 251 ? -17.290 12.527 -2.547 1.00 92.88 251 ASP A C 1
ATOM 1947 O O . ASP A 1 251 ? -17.618 12.064 -1.455 1.00 92.88 251 ASP A O 1
ATOM 1951 N N . GLY A 1 252 ? -16.969 11.745 -3.584 1.00 93.62 252 GLY A N 1
ATOM 1952 C CA . GLY A 1 252 ? -16.979 10.283 -3.500 1.00 93.62 252 GLY A CA 1
ATOM 1953 C C . GLY A 1 252 ? -15.944 9.751 -2.507 1.00 93.62 252 GLY A C 1
ATOM 1954 O O . GLY A 1 252 ? -16.211 8.790 -1.787 1.00 93.62 252 GLY A O 1
ATOM 1955 N N . LEU A 1 253 ? -14.772 10.392 -2.417 1.00 96.06 253 LEU A N 1
ATOM 1956 C CA . LEU A 1 253 ? -13.781 10.065 -1.397 1.00 96.06 253 LEU A CA 1
ATOM 1957 C C . LEU A 1 253 ? -14.297 10.360 0.011 1.00 96.06 253 LEU A C 1
ATOM 1959 O O . LEU A 1 253 ? -14.104 9.523 0.885 1.00 96.06 253 LEU A O 1
ATOM 1963 N N . LEU A 1 254 ? -14.948 11.503 0.239 1.00 95.44 254 LEU A N 1
ATOM 1964 C CA . LEU A 1 254 ? -15.473 11.875 1.556 1.00 95.44 254 LEU A CA 1
ATOM 1965 C C . LEU A 1 254 ? -16.590 10.927 2.012 1.00 95.44 254 LEU A C 1
ATOM 1967 O O . LEU A 1 254 ? -16.612 10.527 3.176 1.00 95.44 254 LEU A O 1
ATOM 1971 N N . GLU A 1 255 ? -17.468 10.513 1.096 1.00 93.88 255 GLU A N 1
ATOM 1972 C CA . GLU A 1 255 ? -18.490 9.497 1.367 1.00 93.88 255 GLU A CA 1
ATOM 1973 C C . GLU A 1 255 ? -17.856 8.155 1.755 1.00 93.88 255 GLU A C 1
ATOM 1975 O O . GLU A 1 255 ? -18.192 7.574 2.788 1.00 93.88 255 GLU A O 1
ATOM 1980 N N . ALA A 1 256 ? -16.890 7.691 0.962 1.00 95.56 256 ALA A N 1
ATOM 1981 C CA . ALA A 1 256 ? -16.180 6.444 1.209 1.00 95.56 256 ALA A CA 1
ATOM 1982 C C . ALA A 1 256 ? -15.334 6.470 2.496 1.00 95.56 256 ALA A C 1
ATOM 1984 O O . ALA A 1 256 ? -15.254 5.465 3.203 1.00 95.56 256 ALA A O 1
ATOM 1985 N N . ALA A 1 257 ? -14.714 7.609 2.815 1.00 95.50 257 ALA A N 1
ATOM 1986 C CA . ALA A 1 257 ? -13.860 7.784 3.985 1.00 95.50 257 ALA A CA 1
ATOM 1987 C C . ALA A 1 257 ? -14.624 7.531 5.292 1.00 95.50 257 ALA A C 1
ATOM 1989 O O . ALA A 1 257 ? -14.081 6.913 6.202 1.00 95.50 257 ALA A O 1
ATOM 1990 N N . GLY A 1 258 ? -15.901 7.923 5.362 1.00 93.62 258 GLY A N 1
ATOM 1991 C CA . GLY A 1 258 ? -16.758 7.665 6.524 1.00 93.62 258 GLY A CA 1
ATOM 1992 C C . GLY A 1 258 ? -17.122 6.189 6.742 1.00 93.62 258 GLY A C 1
ATOM 1993 O O . GLY A 1 258 ? -17.796 5.868 7.720 1.00 93.62 258 GLY A O 1
ATOM 1994 N N . MET A 1 259 ? -16.709 5.292 5.840 1.00 94.88 259 MET A N 1
ATOM 1995 C CA . MET A 1 259 ? -17.011 3.857 5.877 1.00 94.88 259 MET A CA 1
ATOM 1996 C C . MET A 1 259 ? -15.786 2.971 6.146 1.00 94.88 259 MET A C 1
ATOM 1998 O O . MET A 1 259 ? -15.941 1.752 6.236 1.00 94.88 259 MET A O 1
ATOM 2002 N N . VAL A 1 260 ? -14.583 3.545 6.229 1.00 96.25 260 VAL A N 1
ATOM 2003 C CA . VAL A 1 260 ? -13.326 2.801 6.401 1.00 96.25 260 VAL A CA 1
ATOM 2004 C C . VAL A 1 260 ? -12.614 3.208 7.685 1.00 96.25 260 VAL A C 1
ATOM 2006 O O . VAL A 1 260 ? -12.841 4.289 8.213 1.00 96.25 260 VAL A O 1
ATOM 2009 N N . ASP A 1 261 ? -11.719 2.351 8.166 1.00 95.94 261 ASP A N 1
ATOM 2010 C CA . ASP A 1 261 ? -10.973 2.585 9.403 1.00 95.94 261 ASP A CA 1
ATOM 2011 C C . ASP A 1 261 ? -9.686 3.379 9.158 1.00 95.94 261 ASP A C 1
ATOM 2013 O O . ASP A 1 261 ? -9.294 4.209 9.977 1.00 95.94 261 ASP A O 1
ATOM 2017 N N . VAL A 1 262 ? -9.020 3.126 8.027 1.00 97.88 262 VAL A N 1
ATOM 2018 C CA . VAL A 1 262 ? -7.788 3.813 7.625 1.00 97.88 262 VAL A CA 1
ATOM 2019 C C . VAL A 1 262 ? -7.910 4.271 6.178 1.00 97.88 262 VAL A C 1
ATOM 2021 O O . VAL A 1 262 ? -8.198 3.468 5.291 1.00 97.88 262 VAL A O 1
ATOM 2024 N N . LEU A 1 263 ? -7.625 5.548 5.933 1.00 98.25 263 LEU A N 1
ATOM 2025 C CA . LEU A 1 263 ? -7.483 6.133 4.601 1.00 98.25 263 LEU A CA 1
ATOM 2026 C C . LEU A 1 263 ? -6.016 6.527 4.400 1.00 98.25 263 LEU A C 1
ATOM 2028 O O . LEU A 1 263 ? -5.478 7.315 5.177 1.00 98.25 263 LEU A O 1
ATOM 2032 N N . SER A 1 264 ? -5.360 5.994 3.365 1.00 98.38 264 SER A N 1
ATOM 2033 C CA . SER A 1 264 ? -3.945 6.280 3.100 1.00 98.38 264 SER A CA 1
ATOM 2034 C C . SER A 1 264 ? -3.612 6.660 1.654 1.00 98.38 264 SER A C 1
ATOM 2036 O O . SER A 1 264 ? -3.014 5.868 0.910 1.00 98.38 264 SER A O 1
ATOM 2038 N N . PRO A 1 265 ? -3.933 7.899 1.242 1.00 97.69 265 PRO A N 1
ATOM 2039 C CA . PRO A 1 265 ? -3.359 8.472 0.037 1.00 97.69 265 PRO A CA 1
ATOM 2040 C C . PRO A 1 265 ? -1.850 8.694 0.214 1.00 97.69 265 PRO A C 1
ATOM 2042 O O . PRO A 1 265 ? -1.330 8.860 1.323 1.00 97.69 265 PRO A O 1
ATOM 2045 N N . ASN A 1 266 ? -1.121 8.737 -0.892 1.00 96.12 266 ASN A N 1
ATOM 2046 C CA . ASN A 1 266 ? 0.176 9.398 -0.896 1.00 96.12 266 ASN A CA 1
ATOM 2047 C C . ASN A 1 266 ? 0.000 10.931 -0.934 1.00 96.12 266 ASN A C 1
ATOM 2049 O O . ASN A 1 266 ? -1.093 11.447 -1.158 1.00 96.12 266 ASN A O 1
ATOM 2053 N N . HIS A 1 267 ? 1.076 11.672 -0.682 1.00 94.25 267 HIS A N 1
ATOM 2054 C CA . HIS A 1 267 ? 1.041 13.136 -0.637 1.00 94.25 267 HIS A CA 1
ATOM 2055 C C . HIS A 1 267 ? 0.558 13.784 -1.948 1.00 94.25 267 HIS A C 1
ATOM 2057 O O . HIS A 1 267 ? -0.230 14.724 -1.897 1.00 94.25 267 HIS A O 1
ATOM 2063 N N . VAL A 1 268 ? 0.954 13.250 -3.110 1.00 90.81 268 VAL A N 1
ATOM 2064 C CA . VAL A 1 268 ? 0.469 13.705 -4.423 1.00 90.81 268 VAL A CA 1
ATOM 2065 C C . VAL A 1 268 ? -1.040 13.499 -4.532 1.00 90.81 268 VAL A C 1
ATOM 2067 O O . VAL A 1 268 ? -1.769 14.406 -4.926 1.00 90.81 268 VAL A O 1
ATOM 2070 N N . GLU A 1 269 ? -1.538 12.324 -4.159 1.00 93.75 269 GLU A N 1
ATOM 2071 C CA . GLU A 1 269 ? -2.964 12.007 -4.215 1.00 93.75 269 GLU A CA 1
ATOM 2072 C C . GLU A 1 269 ? -3.778 12.914 -3.287 1.00 93.75 269 GLU A C 1
ATOM 2074 O O . GLU A 1 269 ? -4.768 13.500 -3.721 1.00 93.75 269 GLU A O 1
ATOM 2079 N N . ALA A 1 270 ? -3.336 13.073 -2.034 1.00 95.38 270 ALA A N 1
ATOM 2080 C CA . ALA A 1 270 ? -3.992 13.924 -1.043 1.00 95.38 270 ALA A CA 1
ATOM 2081 C C . ALA A 1 270 ? -4.120 15.371 -1.534 1.00 95.38 270 ALA A C 1
ATOM 2083 O O . ALA A 1 270 ? -5.196 15.962 -1.448 1.00 95.38 270 ALA A O 1
ATOM 2084 N N . HIS A 1 271 ? -3.051 15.908 -2.119 1.00 93.19 271 HIS A N 1
ATOM 2085 C CA . HIS A 1 271 ? -3.055 17.246 -2.692 1.00 93.19 271 HIS A CA 1
ATOM 2086 C C . HIS A 1 271 ? -4.011 17.377 -3.875 1.00 93.19 271 HIS A C 1
ATOM 2088 O O . HIS A 1 271 ? -4.807 18.311 -3.934 1.00 93.19 271 HIS A O 1
ATOM 2094 N N . ASN A 1 272 ? -3.983 16.419 -4.806 1.00 90.19 272 ASN A N 1
ATOM 2095 C CA . ASN A 1 272 ? -4.837 16.469 -5.992 1.00 90.19 272 ASN A CA 1
ATOM 2096 C C . ASN A 1 272 ? -6.330 16.330 -5.659 1.00 90.19 272 ASN A C 1
ATOM 2098 O O . ASN A 1 272 ? -7.156 16.873 -6.385 1.00 90.19 272 ASN A O 1
ATOM 2102 N N . PHE A 1 273 ? -6.706 15.665 -4.562 1.00 91.94 273 PHE A N 1
ATOM 2103 C CA . PHE A 1 273 ? -8.094 15.694 -4.089 1.00 91.94 273 PHE A CA 1
ATOM 2104 C C . PHE A 1 273 ? -8.536 17.094 -3.629 1.00 91.94 273 PHE A C 1
ATOM 2106 O O . PHE A 1 273 ? -9.708 17.436 -3.774 1.00 91.94 273 PHE A O 1
ATOM 2113 N N . LEU A 1 274 ? -7.619 17.905 -3.092 1.00 90.62 274 LEU A N 1
ATOM 2114 C CA . LEU A 1 274 ? -7.903 19.231 -2.530 1.00 90.62 274 LEU A CA 1
ATOM 2115 C C . LEU A 1 274 ? -7.669 20.392 -3.510 1.00 90.62 274 LEU A C 1
ATOM 2117 O O . LEU A 1 274 ? -8.155 21.501 -3.263 1.00 90.62 274 LEU A O 1
ATOM 2121 N N . ASP A 1 275 ? -6.954 20.171 -4.618 1.00 83.81 275 ASP A N 1
ATOM 2122 C CA . ASP A 1 275 ? -6.622 21.215 -5.595 1.00 83.81 275 ASP A CA 1
ATOM 2123 C C . ASP A 1 275 ? -7.839 21.650 -6.436 1.00 83.81 275 ASP A C 1
ATOM 2125 O O . ASP A 1 275 ? -8.019 21.309 -7.605 1.00 83.81 275 ASP A O 1
ATOM 2129 N N . THR A 1 276 ? -8.686 22.481 -5.831 1.00 66.00 276 THR A N 1
ATOM 2130 C CA . THR A 1 276 ? -9.833 23.124 -6.490 1.00 66.00 276 THR A CA 1
ATOM 2131 C C . THR A 1 276 ? -9.428 24.265 -7.429 1.00 66.00 276 THR A C 1
ATOM 2133 O O . THR A 1 276 ? -10.233 24.695 -8.258 1.00 66.00 276 THR A O 1
ATOM 2136 N N . SER A 1 277 ? -8.182 24.751 -7.344 1.00 59.25 277 SER A N 1
ATOM 2137 C CA . SER A 1 277 ? -7.703 25.901 -8.122 1.00 59.25 277 SER A CA 1
ATOM 2138 C C . SER A 1 277 ? -7.509 25.583 -9.609 1.00 59.25 277 SER A C 1
ATOM 2140 O O . SER A 1 277 ? -7.516 26.489 -10.445 1.00 59.25 277 SER A O 1
ATOM 2142 N N . ARG A 1 278 ? -7.390 24.294 -9.961 1.00 51.97 278 ARG A N 1
ATOM 2143 C CA . ARG A 1 278 ? -7.000 23.833 -11.303 1.00 51.97 278 ARG A CA 1
ATOM 2144 C C . ARG A 1 278 ? -8.090 23.141 -12.114 1.00 51.97 278 ARG A C 1
ATOM 2146 O O . ARG A 1 278 ? -7.792 22.666 -13.210 1.00 51.97 278 ARG A O 1
ATOM 2153 N N . GLN A 1 279 ? -9.360 23.214 -11.695 1.00 46.78 279 GLN A N 1
ATOM 2154 C CA . GLN A 1 279 ? -10.508 22.790 -12.525 1.00 46.78 279 GLN A CA 1
ATOM 2155 C C . GLN A 1 279 ? -10.551 23.467 -13.918 1.00 46.78 279 GLN A C 1
ATOM 2157 O O . GL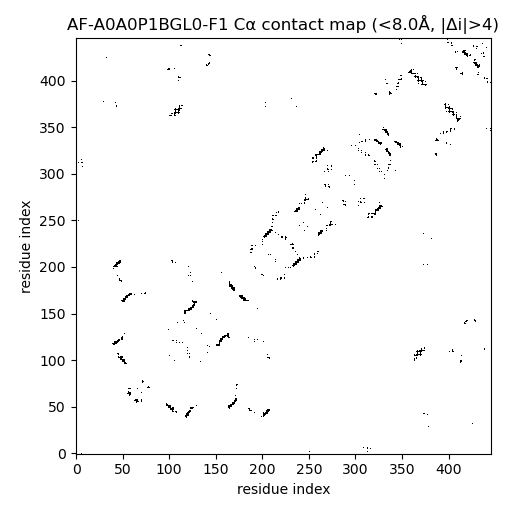N A 1 279 ? -11.301 23.044 -14.794 1.00 46.78 279 GLN A O 1
ATOM 2162 N N . GLN A 1 280 ? -9.751 24.518 -14.150 1.00 45.62 280 GLN A N 1
ATOM 2163 C CA . GLN A 1 280 ? -9.729 25.304 -15.388 1.00 45.62 280 GLN A CA 1
ATOM 2164 C C . GLN A 1 280 ? -8.536 25.018 -16.319 1.00 45.62 280 GLN A C 1
ATOM 2166 O O . GLN A 1 280 ? -8.535 25.498 -17.453 1.00 45.62 280 GLN A O 1
ATOM 2171 N N . SER A 1 281 ? -7.531 24.241 -15.904 1.00 43.22 281 SER A N 1
ATOM 2172 C CA . SER A 1 281 ? -6.292 24.068 -16.677 1.00 43.22 281 SER A CA 1
ATOM 2173 C C . SER A 1 281 ? -5.960 22.595 -16.913 1.00 43.22 281 SER A C 1
ATOM 2175 O O . SER A 1 281 ? -5.219 21.980 -16.159 1.00 43.22 281 SER A O 1
ATOM 2177 N N . THR A 1 282 ? -6.448 22.086 -18.048 1.00 44.81 282 THR A N 1
ATOM 2178 C CA . THR A 1 282 ? -6.128 20.784 -18.670 1.00 44.81 282 THR A CA 1
ATOM 2179 C C . THR A 1 282 ? -6.733 19.548 -17.977 1.00 44.81 282 THR A C 1
ATOM 2181 O O . THR A 1 282 ? -6.219 19.094 -16.957 1.00 44.81 282 THR A O 1
ATOM 2184 N N . PRO A 1 283 ? -7.783 18.929 -18.557 1.00 44.66 283 PRO A N 1
ATOM 2185 C CA . PRO A 1 283 ? -8.305 17.647 -18.085 1.00 44.66 283 PRO A CA 1
ATOM 2186 C C . PRO A 1 283 ? -7.208 16.571 -18.043 1.00 44.66 283 PRO A C 1
ATOM 2188 O O . PRO A 1 283 ? -6.546 16.326 -19.051 1.00 44.66 283 PRO A O 1
ATOM 2191 N N . GLY A 1 284 ? -7.033 15.914 -16.893 1.00 49.88 284 GLY A N 1
ATOM 2192 C CA . GLY A 1 284 ? -6.079 14.809 -16.719 1.00 49.88 284 GLY A CA 1
ATOM 2193 C C . GLY A 1 284 ? -4.667 15.200 -16.265 1.00 49.88 284 GLY A C 1
ATOM 2194 O O . GLY A 1 284 ? -3.792 14.338 -16.257 1.00 49.88 284 GLY A O 1
ATOM 2195 N N . TYR A 1 285 ? -4.428 16.459 -15.885 1.00 47.16 285 TYR A N 1
ATOM 2196 C CA . TYR A 1 285 ? -3.184 16.869 -15.226 1.00 47.16 285 TYR A CA 1
ATOM 2197 C C . TYR A 1 285 ? -3.198 16.468 -13.740 1.00 47.16 285 TYR A C 1
ATOM 2199 O O . TYR A 1 285 ? -4.121 16.832 -13.017 1.00 47.16 285 TYR A O 1
ATOM 2207 N N . ILE A 1 286 ? -2.175 15.735 -13.296 1.00 52.78 286 ILE A N 1
ATOM 2208 C CA . ILE A 1 286 ? -1.909 15.414 -11.885 1.00 52.78 286 ILE A CA 1
ATOM 2209 C C . ILE A 1 286 ? -0.751 16.318 -11.459 1.00 52.78 286 ILE A C 1
ATOM 2211 O O . ILE A 1 286 ? 0.301 16.293 -12.099 1.00 52.78 286 ILE A O 1
ATOM 2215 N N . ALA A 1 287 ? -0.949 17.151 -10.436 1.00 54.47 287 ALA A N 1
ATOM 2216 C CA . ALA A 1 287 ? 0.115 18.002 -9.917 1.00 54.47 287 ALA A CA 1
ATOM 2217 C C . ALA A 1 287 ? 1.184 17.135 -9.251 1.00 54.47 287 ALA A C 1
ATOM 2219 O O . ALA A 1 287 ? 0.860 16.349 -8.363 1.00 54.47 287 ALA A O 1
ATOM 2220 N N . ASP A 1 288 ? 2.437 17.281 -9.676 1.00 57.50 288 ASP A N 1
ATOM 2221 C CA . ASP A 1 288 ? 3.570 16.652 -9.009 1.00 57.50 288 ASP A CA 1
ATOM 2222 C C . ASP A 1 288 ? 4.017 17.556 -7.853 1.00 57.50 288 ASP A C 1
ATOM 2224 O O . ASP A 1 288 ? 4.602 18.618 -8.070 1.00 57.50 288 ASP A O 1
ATOM 2228 N N . LEU A 1 289 ? 3.667 17.186 -6.618 1.00 56.53 289 LEU A N 1
ATOM 2229 C CA . LEU A 1 289 ? 4.131 17.899 -5.424 1.00 56.53 289 LEU A CA 1
ATOM 2230 C C . LEU A 1 289 ? 5.638 17.726 -5.181 1.00 56.53 289 LEU A C 1
ATOM 2232 O O . LEU A 1 289 ? 6.201 18.486 -4.394 1.00 56.53 289 LEU A O 1
ATOM 2236 N N . ASP A 1 290 ? 6.290 16.777 -5.860 1.00 54.28 290 ASP A N 1
ATOM 2237 C CA . ASP A 1 290 ? 7.747 16.633 -5.844 1.00 54.28 290 ASP A CA 1
ATOM 2238 C C . ASP A 1 290 ? 8.454 17.677 -6.747 1.00 54.28 290 ASP A C 1
ATOM 2240 O O . ASP A 1 290 ? 9.676 17.621 -6.921 1.00 54.28 290 ASP A O 1
ATOM 2244 N N . GLU A 1 291 ? 7.720 18.655 -7.305 1.00 56.25 291 GLU A N 1
ATOM 2245 C CA . GLU A 1 291 ? 8.281 19.781 -8.065 1.00 56.25 291 GLU A CA 1
ATOM 2246 C C . GLU A 1 291 ? 9.357 20.539 -7.246 1.00 56.25 291 GLU A C 1
ATOM 2248 O O . GLU A 1 291 ? 9.105 20.905 -6.091 1.00 56.25 291 GLU A O 1
ATOM 2253 N N . PRO A 1 292 ? 10.542 20.855 -7.818 1.00 54.28 292 PRO A N 1
ATOM 2254 C CA . PRO A 1 292 ? 11.714 21.393 -7.102 1.00 54.28 292 PRO A CA 1
ATOM 2255 C C . PRO A 1 292 ? 11.553 22.757 -6.409 1.00 54.28 292 PRO A C 1
ATOM 2257 O O . PRO A 1 292 ? 12.542 23.335 -5.960 1.00 54.28 292 PRO A O 1
ATOM 2260 N N . SER A 1 293 ? 10.347 23.321 -6.364 1.00 63.88 293 SER A N 1
ATOM 2261 C CA . SER A 1 293 ? 10.087 24.662 -5.841 1.00 63.88 293 SER A CA 1
ATOM 2262 C C . SER A 1 293 ? 9.971 24.755 -4.318 1.00 63.88 293 SER A C 1
ATOM 2264 O O . SER A 1 293 ? 10.073 25.863 -3.797 1.00 63.88 293 SER A O 1
ATOM 2266 N N . LEU A 1 294 ? 9.760 23.640 -3.606 1.00 77.25 294 LEU A N 1
ATOM 2267 C CA . LEU A 1 294 ? 9.574 23.641 -2.150 1.00 77.25 294 LEU A CA 1
ATOM 2268 C C . LEU A 1 294 ? 10.834 23.169 -1.417 1.00 77.25 294 LEU A C 1
ATOM 2270 O O . LEU A 1 294 ? 11.437 22.151 -1.757 1.00 77.25 294 LEU A O 1
ATOM 2274 N N . THR A 1 295 ? 11.208 23.876 -0.352 1.00 85.69 295 THR A N 1
ATOM 2275 C CA . THR A 1 295 ? 12.166 23.357 0.631 1.00 85.69 295 THR A CA 1
ATOM 2276 C C . THR A 1 295 ? 11.572 22.153 1.380 1.00 85.69 295 THR A C 1
ATOM 2278 O O . THR A 1 295 ? 10.349 22.034 1.484 1.00 85.69 295 THR A O 1
ATOM 2281 N N . PRO A 1 296 ? 12.393 21.274 1.991 1.00 84.56 296 PRO A N 1
ATOM 2282 C CA . PRO A 1 296 ? 11.877 20.148 2.776 1.00 84.56 296 PRO A CA 1
ATOM 2283 C C . PRO A 1 296 ? 10.903 20.556 3.894 1.00 84.56 296 PRO A C 1
ATOM 2285 O O . PRO A 1 296 ? 9.971 19.815 4.200 1.00 84.56 296 PRO A O 1
ATOM 2288 N N . GLY A 1 297 ? 11.105 21.733 4.499 1.00 87.38 297 GLY A N 1
ATOM 2289 C CA . GLY A 1 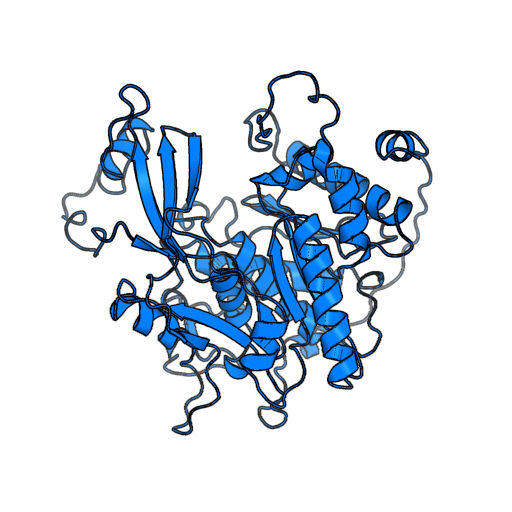297 ? 10.204 22.276 5.517 1.00 87.38 297 GLY A CA 1
ATOM 2290 C C . GLY A 1 297 ? 8.862 22.726 4.938 1.00 87.38 297 GLY A C 1
ATOM 2291 O O . GLY A 1 297 ? 7.819 22.380 5.486 1.00 87.38 297 GLY A O 1
ATOM 2292 N N . GLU A 1 298 ? 8.878 23.438 3.809 1.00 89.88 298 GLU A N 1
ATOM 2293 C CA . GLU A 1 298 ? 7.654 23.867 3.114 1.00 89.88 298 GLU A CA 1
ATOM 2294 C C . GLU A 1 298 ? 6.856 22.677 2.583 1.00 89.88 298 GLU A C 1
ATOM 2296 O O . GLU A 1 298 ? 5.635 22.658 2.711 1.00 89.88 298 GLU A O 1
ATOM 2301 N N . PHE A 1 299 ? 7.538 21.656 2.058 1.00 89.75 299 PHE A N 1
ATOM 2302 C CA . PHE A 1 299 ? 6.904 20.410 1.641 1.00 89.75 299 PHE A CA 1
ATOM 2303 C C . PHE A 1 299 ? 6.163 19.750 2.808 1.00 89.75 299 PHE A C 1
ATOM 2305 O O . PHE A 1 299 ? 4.979 19.442 2.691 1.00 89.75 299 PHE A O 1
ATOM 2312 N N . LYS A 1 300 ? 6.827 19.570 3.961 1.00 91.56 300 LYS A N 1
ATOM 2313 C CA . LYS A 1 300 ? 6.179 18.965 5.135 1.00 91.56 300 LYS A CA 1
ATOM 2314 C C . LYS A 1 300 ? 4.983 19.785 5.608 1.00 91.56 300 LYS A C 1
ATOM 2316 O O . LYS A 1 300 ? 3.936 19.201 5.858 1.00 91.56 300 LYS A O 1
ATOM 2321 N N . LEU A 1 301 ? 5.110 21.111 5.650 1.00 92.12 301 LEU A N 1
ATOM 2322 C CA . LEU A 1 301 ? 4.013 22.002 6.029 1.00 92.12 301 LEU A CA 1
ATOM 2323 C C . LEU A 1 301 ? 2.818 21.883 5.070 1.00 92.12 301 LEU A C 1
ATOM 2325 O O . LEU A 1 301 ? 1.670 21.874 5.510 1.00 92.12 301 LEU A O 1
ATOM 2329 N N . GLN A 1 302 ? 3.073 21.765 3.764 1.00 92.00 302 GLN A N 1
ATOM 2330 C CA . GLN A 1 302 ? 2.023 21.571 2.766 1.00 92.00 302 GLN A CA 1
ATOM 2331 C C . GLN A 1 302 ? 1.329 20.212 2.937 1.00 92.00 302 GLN A C 1
ATOM 2333 O O . GLN A 1 302 ? 0.102 20.156 2.934 1.00 92.00 302 GLN A O 1
ATOM 2338 N N . VAL A 1 303 ? 2.087 19.136 3.168 1.00 94.06 303 VAL A N 1
ATOM 2339 C CA . VAL A 1 303 ? 1.524 17.802 3.432 1.00 94.06 303 VAL A CA 1
ATOM 2340 C C . VAL A 1 303 ? 0.692 17.786 4.716 1.00 94.06 303 VAL A C 1
ATOM 2342 O O . VAL A 1 303 ? -0.391 17.208 4.726 1.00 94.06 303 VAL A O 1
ATOM 2345 N N . GLU A 1 304 ? 1.151 18.434 5.790 1.00 94.75 304 GLU A N 1
ATOM 2346 C CA . GLU A 1 304 ? 0.369 18.574 7.027 1.00 94.75 304 GLU A CA 1
ATOM 2347 C C . GLU A 1 304 ? -0.927 19.338 6.798 1.00 94.75 304 GLU A C 1
ATOM 2349 O O . GLU A 1 304 ? -1.982 18.922 7.280 1.00 94.75 304 GLU A O 1
ATOM 2354 N N . LYS A 1 305 ? -0.858 20.441 6.049 1.00 93.69 305 LYS A N 1
ATOM 2355 C CA . LYS A 1 305 ? -2.033 21.232 5.697 1.00 93.69 305 LYS A CA 1
ATOM 2356 C C . LYS A 1 305 ? -3.045 20.383 4.929 1.00 93.69 305 LYS A C 1
ATOM 2358 O O . LYS A 1 305 ? -4.207 20.342 5.325 1.00 93.69 305 LYS A O 1
ATOM 2363 N N . ASP A 1 306 ? -2.602 19.674 3.892 1.00 95.00 306 ASP A N 1
ATOM 2364 C CA . ASP A 1 306 ? -3.468 18.800 3.097 1.00 95.00 306 ASP A CA 1
ATOM 2365 C C . ASP A 1 306 ? -4.074 17.684 3.964 1.00 95.00 306 ASP A C 1
ATOM 2367 O O . ASP A 1 306 ? -5.255 17.363 3.841 1.00 95.00 306 ASP A O 1
ATOM 2371 N N . ALA A 1 307 ? -3.312 17.144 4.918 1.00 95.62 307 ALA A N 1
ATOM 2372 C CA . ALA A 1 307 ? -3.815 16.148 5.856 1.00 95.62 307 ALA A CA 1
ATOM 2373 C C . ALA A 1 307 ? -4.910 16.705 6.782 1.00 95.62 307 ALA A C 1
ATOM 2375 O O . ALA A 1 307 ? -5.969 16.093 6.941 1.00 95.62 307 ALA A O 1
ATOM 2376 N N . HIS A 1 308 ? -4.687 17.882 7.369 1.00 94.75 308 HIS A N 1
ATOM 2377 C CA . HIS A 1 308 ? -5.673 18.545 8.220 1.00 94.75 308 HIS A CA 1
ATOM 2378 C C . HIS A 1 308 ? -6.937 18.931 7.454 1.00 94.75 308 HIS A C 1
ATOM 2380 O O . HIS A 1 308 ? -8.041 18.728 7.962 1.00 94.75 308 HIS A O 1
ATOM 2386 N N . ASP A 1 309 ? -6.789 19.481 6.251 1.00 94.69 309 ASP A N 1
ATOM 2387 C CA . ASP A 1 309 ? -7.915 19.897 5.423 1.00 94.69 309 ASP A CA 1
ATOM 2388 C C . ASP A 1 309 ? -8.743 18.681 4.992 1.00 94.69 309 ASP A C 1
ATOM 2390 O O . ASP A 1 309 ? -9.963 18.678 5.171 1.00 94.69 309 ASP A O 1
ATOM 2394 N N . LEU A 1 310 ? -8.097 17.602 4.537 1.00 94.62 310 LEU A N 1
ATOM 2395 C CA . LEU A 1 310 ? -8.785 16.374 4.145 1.00 94.62 310 LEU A CA 1
ATOM 2396 C C . LEU A 1 310 ? -9.511 15.715 5.327 1.00 94.62 310 LEU A C 1
ATOM 2398 O O . LEU A 1 310 ? -10.678 15.338 5.200 1.00 94.62 310 LEU A O 1
ATOM 2402 N N . LEU A 1 311 ? -8.865 15.614 6.494 1.00 93.81 311 LEU A N 1
ATOM 2403 C CA . LEU A 1 311 ? -9.489 15.035 7.685 1.00 93.81 311 LEU A CA 1
ATOM 2404 C C . LEU A 1 311 ? -10.656 15.895 8.195 1.00 93.81 311 LEU A C 1
ATOM 2406 O O . LEU A 1 311 ? -11.698 15.351 8.568 1.00 93.81 311 LEU A O 1
ATOM 2410 N N . ARG A 1 312 ? -10.524 17.231 8.167 1.00 92.50 312 ARG A N 1
ATOM 2411 C CA . ARG A 1 312 ? -11.613 18.160 8.514 1.00 92.50 312 ARG A CA 1
ATOM 2412 C C . ARG A 1 312 ? -12.814 17.956 7.596 1.00 92.50 312 ARG A C 1
ATOM 2414 O O . ARG A 1 312 ? -13.943 17.926 8.078 1.00 92.50 312 ARG A O 1
ATOM 2421 N N . LEU A 1 313 ? -12.578 17.794 6.295 1.00 93.81 313 LEU A N 1
ATOM 2422 C CA . LEU A 1 313 ? -13.640 17.516 5.334 1.00 93.81 313 LEU A CA 1
ATOM 2423 C C . LEU A 1 313 ? -14.316 16.170 5.603 1.00 93.81 313 LEU A C 1
ATOM 2425 O O . LEU A 1 313 ? -15.543 16.117 5.609 1.00 93.81 313 LEU A O 1
ATOM 2429 N N . CYS A 1 314 ? -13.549 15.114 5.895 1.00 93.06 314 CYS A N 1
ATOM 2430 C CA . CYS A 1 314 ? -14.110 13.807 6.251 1.00 93.06 314 CYS A CA 1
ATOM 2431 C C . CYS A 1 314 ? -15.016 13.913 7.490 1.00 93.06 314 CYS A C 1
ATOM 2433 O O . CYS A 1 314 ? -16.164 13.472 7.463 1.00 93.06 314 CYS A O 1
ATOM 2435 N N . ALA A 1 315 ? -14.534 14.578 8.545 1.00 90.44 315 ALA A N 1
ATOM 2436 C CA . ALA A 1 315 ? -15.280 14.777 9.788 1.00 90.44 315 ALA A CA 1
ATOM 2437 C C . ALA A 1 315 ? -16.510 15.692 9.635 1.00 90.44 315 ALA A C 1
ATOM 2439 O O . ALA A 1 315 ? -17.449 15.589 10.417 1.00 90.44 315 ALA A O 1
ATOM 2440 N N . ALA A 1 316 ? -16.513 16.603 8.658 1.00 90.81 316 ALA A N 1
ATOM 2441 C CA . ALA A 1 316 ? -17.669 17.447 8.355 1.00 90.81 316 ALA A CA 1
ATOM 2442 C C . ALA A 1 316 ? -18.708 16.735 7.472 1.00 90.81 316 ALA A C 1
ATOM 2444 O O . ALA A 1 316 ? -19.888 17.088 7.510 1.00 90.81 316 ALA A O 1
ATOM 2445 N N . PHE A 1 317 ? -18.275 15.766 6.661 1.00 88.12 317 PHE A N 1
ATOM 2446 C CA . PHE A 1 317 ? -19.141 15.017 5.753 1.00 88.12 317 PHE A CA 1
ATOM 2447 C C . PHE A 1 317 ? -19.919 13.910 6.476 1.00 88.12 317 PHE A C 1
ATOM 2449 O O . PHE A 1 317 ? -21.103 13.710 6.203 1.00 88.12 317 PHE A O 1
ATOM 2456 N N . GLY A 1 318 ? -19.274 13.209 7.414 1.00 78.44 318 GLY A N 1
ATOM 2457 C CA . GLY A 1 318 ? -19.854 12.085 8.151 1.00 78.44 318 GLY A CA 1
ATOM 2458 C C . GLY A 1 318 ? -19.735 12.218 9.669 1.00 78.44 318 GLY A C 1
ATOM 2459 O O . GLY A 1 318 ? -19.051 13.086 10.193 1.00 78.44 318 GLY A O 1
ATOM 2460 N N . SER A 1 319 ? -20.394 11.319 10.404 1.00 74.12 319 SER A N 1
ATOM 2461 C CA . SER A 1 319 ? -20.260 11.226 11.868 1.00 74.12 319 SER A CA 1
ATOM 2462 C C . SER A 1 319 ? -18.970 10.535 12.325 1.00 74.12 319 SER A C 1
ATOM 2464 O O . SER A 1 319 ? -18.687 10.510 13.519 1.00 74.12 319 SER A O 1
ATOM 2466 N N . HIS A 1 320 ? -18.230 9.939 11.391 1.00 82.69 320 HIS A N 1
ATOM 2467 C CA . HIS A 1 320 ? -16.992 9.204 11.613 1.00 82.69 320 HIS A CA 1
ATOM 2468 C C . HIS A 1 320 ? -15.969 9.635 10.560 1.00 82.69 320 HIS A C 1
ATOM 2470 O O . HIS A 1 320 ? -16.321 9.757 9.385 1.00 82.69 320 HIS A O 1
ATOM 2476 N N . ALA A 1 321 ? -14.726 9.856 10.980 1.00 90.25 321 ALA A N 1
ATOM 2477 C CA . ALA A 1 321 ? -13.594 10.056 10.089 1.00 90.25 321 ALA A CA 1
ATOM 2478 C C . ALA A 1 321 ? -12.549 8.950 10.311 1.00 90.25 321 ALA A C 1
ATOM 2480 O O . ALA A 1 321 ? -12.328 8.547 11.457 1.00 90.25 321 ALA A O 1
ATOM 2481 N N . PRO A 1 322 ? -11.889 8.480 9.240 1.00 94.56 322 PRO A N 1
ATOM 2482 C CA . PRO A 1 322 ? -10.897 7.423 9.349 1.00 94.56 322 PRO A CA 1
ATOM 2483 C C . PRO A 1 322 ? -9.626 7.941 10.028 1.00 94.56 322 PRO A C 1
ATOM 2485 O O . PRO A 1 322 ? -9.356 9.146 10.057 1.00 94.56 322 PRO A O 1
ATOM 2488 N N . LEU A 1 323 ? -8.773 7.020 10.477 1.00 96.31 323 LEU A N 1
ATOM 2489 C CA . LEU A 1 323 ? -7.363 7.336 10.682 1.00 96.31 323 LEU A CA 1
ATOM 2490 C C . LEU A 1 323 ? -6.754 7.712 9.322 1.00 96.31 323 LEU A C 1
ATOM 2492 O O . LEU A 1 323 ? -6.655 6.875 8.421 1.00 96.31 323 LEU A O 1
ATOM 2496 N N . LEU A 1 324 ? -6.349 8.972 9.164 1.00 97.75 324 LEU A N 1
ATOM 2497 C CA . LEU A 1 324 ? -5.713 9.453 7.944 1.00 97.75 324 LEU A CA 1
ATOM 2498 C C . LEU A 1 324 ? -4.204 9.241 8.038 1.00 97.75 324 LEU A C 1
ATOM 2500 O O . LEU A 1 324 ? -3.568 9.717 8.977 1.00 97.75 324 LEU A O 1
ATOM 2504 N N . VAL A 1 325 ? -3.622 8.571 7.044 1.00 98.38 325 VAL A N 1
ATOM 2505 C CA . V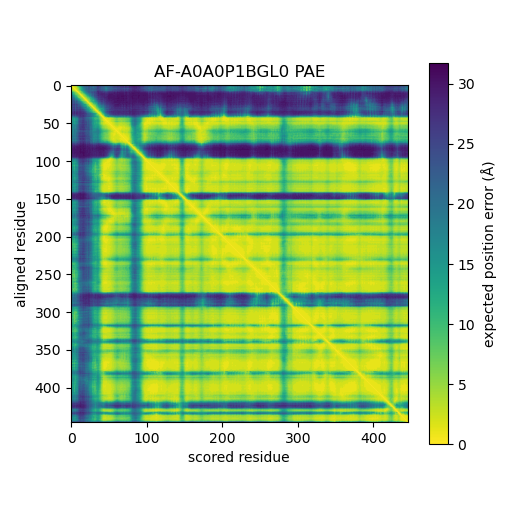AL A 1 325 ? -2.175 8.340 6.958 1.00 98.38 325 VAL A CA 1
ATOM 2506 C C . VAL A 1 325 ? -1.656 8.764 5.592 1.00 98.38 325 VAL A C 1
ATOM 2508 O O . VAL A 1 325 ? -1.834 8.044 4.613 1.00 98.38 325 VAL A O 1
ATOM 2511 N N . ILE A 1 326 ? -0.958 9.894 5.503 1.00 98.31 326 ILE A N 1
ATOM 2512 C CA . ILE A 1 326 ? -0.352 10.329 4.242 1.00 98.31 326 ILE A CA 1
ATOM 2513 C C . ILE A 1 326 ? 1.062 9.770 4.112 1.00 98.31 326 ILE A C 1
ATOM 2515 O O . ILE A 1 326 ? 1.942 10.032 4.937 1.00 98.31 326 ILE A O 1
ATOM 2519 N N . ARG A 1 327 ? 1.299 9.025 3.029 1.00 97.94 327 ARG A N 1
ATOM 2520 C CA . ARG A 1 327 ? 2.631 8.518 2.664 1.00 97.94 327 ARG A CA 1
ATOM 2521 C C . ARG A 1 327 ? 3.376 9.554 1.821 1.00 97.94 327 ARG A C 1
ATOM 2523 O O . ARG A 1 327 ? 2.941 9.912 0.725 1.00 97.94 327 ARG A O 1
ATOM 2530 N N . ALA A 1 328 ? 4.531 9.999 2.303 1.00 95.56 328 ALA A N 1
ATOM 2531 C CA . ALA A 1 328 ? 5.310 11.089 1.718 1.00 95.56 328 ALA A CA 1
ATOM 2532 C C . ALA A 1 328 ? 6.681 10.637 1.170 1.00 95.56 328 ALA A C 1
ATOM 2534 O O . ALA A 1 328 ? 7.629 11.418 1.111 1.00 95.56 328 ALA A O 1
ATOM 2535 N N . GLY A 1 329 ? 6.812 9.366 0.773 1.00 91.94 329 GLY A N 1
ATOM 2536 C CA . GLY A 1 329 ? 8.018 8.837 0.122 1.00 91.94 329 GLY A CA 1
ATOM 2537 C C . GLY A 1 329 ? 9.294 9.083 0.936 1.00 91.94 329 GLY A C 1
ATOM 2538 O O . GLY A 1 329 ? 9.358 8.750 2.119 1.00 91.94 329 GLY A O 1
ATOM 2539 N N . LYS A 1 330 ? 10.299 9.713 0.312 1.00 91.06 330 LYS A N 1
ATOM 2540 C CA . LYS A 1 330 ? 11.580 10.087 0.950 1.00 91.06 330 LYS A CA 1
ATOM 2541 C C . LYS A 1 330 ? 11.440 11.092 2.104 1.00 91.06 330 LYS A C 1
ATOM 2543 O O . LYS A 1 330 ? 12.404 11.343 2.814 1.00 91.06 330 LYS A O 1
ATOM 2548 N N . HIS A 1 331 ? 10.264 11.691 2.291 1.00 92.62 331 HIS A N 1
ATOM 2549 C CA . HIS A 1 331 ? 9.981 12.601 3.402 1.00 92.62 331 HIS A CA 1
ATOM 2550 C C . HIS A 1 331 ? 9.337 11.893 4.604 1.00 92.62 331 HIS A C 1
ATOM 2552 O O . HIS A 1 331 ? 9.180 12.513 5.659 1.00 92.6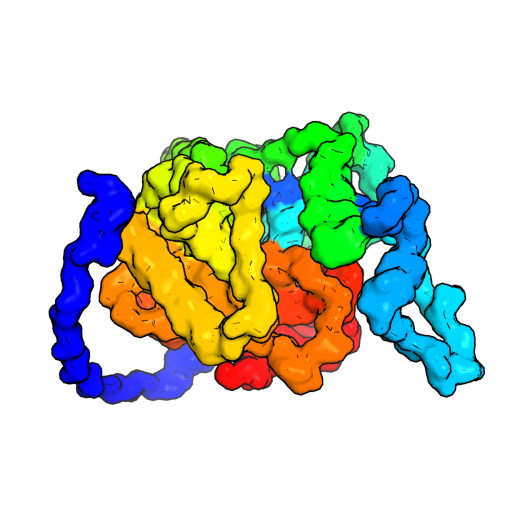2 331 HIS A O 1
ATOM 2558 N N . GLY A 1 332 ? 9.017 10.599 4.469 1.00 95.50 332 GLY A N 1
ATOM 2559 C CA . GLY A 1 332 ? 8.444 9.764 5.520 1.00 95.50 332 GLY A CA 1
ATOM 2560 C C . GLY A 1 332 ? 6.929 9.639 5.404 1.00 95.50 332 GLY A C 1
ATOM 2561 O O . GLY A 1 332 ? 6.392 9.410 4.320 1.00 95.50 332 GLY A O 1
ATOM 2562 N N . SER A 1 333 ? 6.231 9.767 6.525 1.00 97.88 333 SER A N 1
ATOM 2563 C CA . SER A 1 333 ? 4.773 9.645 6.595 1.00 97.88 333 SER A CA 1
ATOM 2564 C C . SER A 1 333 ? 4.204 10.459 7.747 1.00 97.88 333 SER A C 1
ATOM 2566 O O . SER A 1 333 ? 4.881 10.636 8.762 1.00 97.88 333 SER A O 1
ATOM 2568 N N . VAL A 1 334 ? 2.947 10.873 7.620 1.00 97.75 334 VAL A N 1
ATOM 2569 C CA . VAL A 1 334 ? 2.213 11.587 8.668 1.00 97.75 334 VAL A CA 1
ATOM 2570 C C . VAL A 1 334 ? 0.870 10.916 8.940 1.00 97.75 334 VAL A C 1
ATOM 2572 O O . VAL A 1 334 ? 0.201 10.485 8.002 1.00 97.75 334 VAL A O 1
ATOM 2575 N N . ALA A 1 335 ? 0.481 10.819 10.211 1.00 97.31 335 ALA A N 1
ATOM 2576 C CA . ALA A 1 335 ? -0.830 10.336 10.633 1.00 97.31 335 ALA A CA 1
ATOM 2577 C C . ALA A 1 335 ? -1.599 11.387 11.432 1.00 97.31 335 ALA A C 1
ATOM 2579 O O . ALA A 1 335 ? -1.009 12.132 12.218 1.00 97.31 335 ALA A O 1
ATOM 2580 N N . LEU A 1 336 ? -2.919 11.391 11.250 1.00 94.56 336 LEU A N 1
ATOM 2581 C CA . LEU A 1 336 ? -3.869 12.154 12.048 1.00 94.56 336 LEU A CA 1
ATOM 2582 C C . LEU A 1 336 ? -5.122 11.321 12.306 1.00 94.56 336 LEU A C 1
ATOM 2584 O O . LEU A 1 336 ? -5.705 10.749 11.385 1.00 94.56 336 LEU A O 1
ATOM 2588 N N . ASN A 1 337 ? -5.564 11.308 13.554 1.00 89.56 337 ASN A N 1
ATOM 2589 C CA . ASN A 1 337 ? -6.876 10.821 13.950 1.00 89.56 337 ASN A CA 1
ATOM 2590 C C . ASN A 1 337 ? -7.835 11.992 14.208 1.00 89.56 337 ASN A C 1
ATOM 2592 O O . ASN A 1 337 ? -7.433 13.147 14.388 1.00 89.56 337 ASN A O 1
ATOM 2596 N N . GLN A 1 338 ? -9.134 11.697 14.182 1.00 82.81 338 GLN A N 1
ATOM 2597 C CA . GLN A 1 338 ? -10.176 12.698 14.370 1.00 82.81 338 GLN A CA 1
ATOM 2598 C C . GLN A 1 338 ? -10.038 13.391 15.736 1.00 82.81 338 GLN A C 1
ATOM 2600 O O . GLN A 1 338 ? -9.955 12.741 16.770 1.00 82.81 338 GLN A O 1
ATOM 2605 N N . GLY A 1 339 ? -10.050 14.726 15.745 1.00 72.69 339 GLY A N 1
ATOM 2606 C CA . GLY A 1 339 ? -10.004 15.524 16.977 1.00 72.69 339 GLY A CA 1
ATOM 2607 C C . GLY A 1 339 ? -8.600 15.892 17.469 1.00 72.69 339 GLY A C 1
ATOM 2608 O O . GLY A 1 339 ? -8.488 16.776 18.321 1.00 72.69 339 GLY A O 1
ATOM 2609 N N . CYS A 1 340 ? -7.533 15.315 16.908 1.00 74.88 340 CYS A N 1
ATOM 2610 C CA . CYS A 1 340 ? -6.172 15.756 17.204 1.00 74.88 340 CYS A CA 1
ATOM 2611 C C . CYS A 1 340 ? -5.776 16.989 16.387 1.00 74.88 340 CYS A C 1
ATOM 2613 O O . CYS A 1 340 ? -5.954 17.056 15.171 1.00 74.88 340 CYS A O 1
ATOM 2615 N N . VAL A 1 341 ? -5.202 17.973 17.083 1.00 74.94 341 VAL A N 1
ATOM 2616 C CA . VAL A 1 341 ? -4.658 19.200 16.477 1.00 74.94 341 VAL A CA 1
ATOM 2617 C C . VAL A 1 341 ? -3.241 18.982 15.952 1.00 74.94 341 VAL A C 1
ATOM 2619 O O . VAL A 1 341 ? -2.824 19.669 15.031 1.00 74.94 341 VAL A O 1
ATOM 2622 N N . GLU A 1 342 ? -2.500 18.034 16.524 1.00 86.19 342 GLU A N 1
ATOM 2623 C CA . GLU A 1 342 ? -1.117 17.763 16.136 1.00 86.19 342 GLU A CA 1
ATOM 2624 C C . GLU A 1 342 ? -1.016 16.526 15.244 1.00 86.19 342 GLU A C 1
ATOM 2626 O O . GLU A 1 342 ? -1.568 15.468 15.556 1.00 86.19 342 GLU A O 1
ATOM 2631 N N . SER A 1 343 ? -0.253 16.673 14.166 1.00 92.69 343 SER A N 1
ATOM 2632 C CA . SER A 1 343 ? 0.200 15.610 13.279 1.00 92.69 343 SER A CA 1
ATOM 2633 C C . SER A 1 343 ? 1.249 14.723 13.960 1.00 92.69 343 SER A C 1
ATOM 2635 O O . SER A 1 343 ? 2.087 15.187 14.737 1.00 92.69 343 SER A O 1
ATOM 2637 N N . VAL A 1 344 ? 1.246 13.425 13.646 1.00 95.94 344 VAL A N 1
ATOM 2638 C CA . VAL A 1 344 ? 2.315 12.502 14.056 1.00 95.94 344 VAL A CA 1
ATOM 2639 C C . VAL A 1 344 ? 3.154 12.155 12.840 1.00 95.94 344 VAL A C 1
ATOM 2641 O O . VAL A 1 344 ? 2.696 11.440 11.951 1.00 95.94 344 VAL A O 1
ATOM 2644 N N . TRP A 1 345 ? 4.388 12.652 12.796 1.00 96.38 345 TRP A N 1
ATOM 2645 C CA . TRP A 1 345 ? 5.342 12.326 11.739 1.00 96.38 345 TRP A CA 1
ATOM 2646 C C . TRP A 1 345 ? 6.212 11.128 12.092 1.00 96.38 345 TRP A C 1
ATOM 2648 O O . TRP A 1 345 ? 6.647 10.958 13.228 1.00 96.38 345 TRP A O 1
ATOM 2658 N N . CYS A 1 346 ? 6.554 10.360 11.065 1.00 96.69 346 CYS A N 1
ATOM 2659 C CA . CYS A 1 346 ? 7.620 9.373 11.099 1.00 96.69 346 CYS A CA 1
ATOM 2660 C C . CYS A 1 346 ? 8.561 9.621 9.917 1.00 96.69 346 CYS A C 1
ATOM 2662 O O . CYS A 1 346 ? 8.107 9.795 8.784 1.00 96.69 346 CYS A O 1
ATOM 2664 N N . ALA A 1 347 ? 9.865 9.672 10.185 1.00 95.56 347 ALA A N 1
ATOM 2665 C CA . ALA A 1 347 ? 10.891 9.755 9.149 1.00 95.56 347 ALA A CA 1
ATOM 2666 C C . ALA A 1 347 ? 10.967 8.436 8.351 1.00 95.56 347 ALA A C 1
ATOM 2668 O O . ALA A 1 347 ? 10.602 7.383 8.877 1.00 95.56 347 ALA A O 1
ATOM 2669 N N . PRO A 1 348 ? 11.448 8.444 7.096 1.00 94.69 348 PRO A N 1
ATOM 2670 C CA . PRO A 1 348 ? 11.756 7.193 6.409 1.00 94.69 348 PRO A CA 1
ATOM 2671 C C . PRO A 1 348 ? 12.945 6.493 7.089 1.00 94.69 348 PRO A C 1
ATOM 2673 O O . PRO A 1 348 ? 13.781 7.138 7.719 1.00 94.69 348 PRO A O 1
ATOM 2676 N N . TYR A 1 349 ? 13.061 5.174 6.919 1.00 95.06 349 TYR A N 1
ATOM 2677 C CA . TYR A 1 349 ? 14.245 4.438 7.382 1.00 95.06 349 TYR A CA 1
ATOM 2678 C C . TYR A 1 349 ? 15.511 4.847 6.612 1.00 95.06 349 TYR A C 1
ATOM 2680 O O . TYR A 1 349 ? 16.571 5.078 7.201 1.00 95.06 349 TYR A O 1
ATOM 2688 N N . HIS A 1 350 ? 15.391 4.937 5.285 1.00 93.12 350 HIS A N 1
ATOM 2689 C CA . HIS A 1 350 ? 16.442 5.425 4.400 1.00 93.12 350 HIS A CA 1
ATOM 2690 C C . HIS A 1 350 ? 16.365 6.949 4.317 1.00 93.12 350 HIS A C 1
ATOM 2692 O O . HIS A 1 350 ? 15.693 7.500 3.448 1.00 93.12 350 HIS A O 1
ATOM 2698 N N . GLY A 1 351 ? 17.008 7.618 5.276 1.00 88.56 351 GLY A N 1
ATOM 2699 C CA . GLY A 1 351 ? 17.210 9.066 5.255 1.00 88.56 351 GLY A CA 1
ATOM 2700 C C . GLY A 1 351 ? 18.219 9.505 4.187 1.00 88.56 351 GLY A C 1
ATOM 2701 O O . GLY A 1 351 ? 18.708 8.699 3.393 1.00 88.56 351 GLY A O 1
ATOM 2702 N N . GLU A 1 352 ? 18.564 10.795 4.184 1.00 85.50 352 GLU A N 1
ATOM 2703 C CA . GLU A 1 352 ? 19.501 11.383 3.211 1.00 85.50 352 GLU A CA 1
ATOM 2704 C C . GLU A 1 352 ? 20.861 10.661 3.174 1.00 85.50 352 GLU A C 1
ATOM 2706 O O . GLU A 1 352 ? 21.453 10.498 2.107 1.00 85.50 352 GLU A O 1
ATOM 2711 N N . ASP A 1 353 ? 21.329 10.167 4.321 1.00 86.75 353 ASP A N 1
ATOM 2712 C CA . ASP A 1 353 ? 22.588 9.435 4.483 1.00 86.75 353 ASP A CA 1
ATOM 2713 C C . ASP A 1 353 ? 22.569 8.034 3.847 1.00 86.75 353 ASP A C 1
ATOM 2715 O O . ASP A 1 353 ? 23.613 7.522 3.437 1.00 86.75 353 ASP A O 1
ATOM 2719 N N . LYS A 1 354 ? 21.384 7.434 3.696 1.00 87.62 354 LYS A N 1
ATOM 2720 C CA . LYS A 1 354 ? 21.189 6.076 3.161 1.00 87.62 354 LYS A CA 1
ATOM 2721 C C . LYS A 1 354 ? 20.474 6.051 1.815 1.00 87.62 354 LYS A C 1
ATOM 2723 O O . LYS A 1 354 ? 20.095 4.986 1.337 1.00 87.62 354 LYS A O 1
ATOM 2728 N N . GLN A 1 355 ? 20.318 7.200 1.158 1.00 86.12 355 GLN A N 1
ATOM 2729 C CA . GLN A 1 355 ? 19.613 7.288 -0.124 1.00 86.12 355 GLN A CA 1
ATOM 2730 C C . GLN A 1 355 ? 20.245 6.408 -1.218 1.00 86.12 355 GLN A C 1
ATOM 2732 O O . GLN A 1 355 ? 19.555 5.951 -2.123 1.00 86.12 355 GLN A O 1
ATOM 2737 N N . HIS A 1 356 ? 21.550 6.147 -1.125 1.00 85.62 356 HIS A N 1
ATOM 2738 C CA . HIS A 1 356 ? 22.283 5.271 -2.039 1.00 85.62 356 HIS A CA 1
ATOM 2739 C C . HIS A 1 356 ? 21.914 3.781 -1.904 1.00 85.62 356 HIS A C 1
ATOM 2741 O O . HIS A 1 356 ? 22.224 3.002 -2.802 1.00 85.62 356 HIS A O 1
ATOM 2747 N N . GLU A 1 357 ? 21.250 3.386 -0.814 1.00 89.69 357 GLU A N 1
ATOM 2748 C CA . GLU A 1 357 ? 20.721 2.032 -0.608 1.00 89.69 357 GLU A CA 1
ATOM 2749 C C . GLU A 1 357 ? 19.335 1.846 -1.254 1.00 89.69 357 GLU A C 1
ATOM 2751 O O . GLU A 1 357 ? 18.875 0.718 -1.407 1.00 89.69 357 GLU A O 1
ATOM 2756 N N . VAL A 1 358 ? 18.664 2.932 -1.665 1.00 88.56 358 VAL A N 1
ATOM 2757 C CA . VAL A 1 358 ? 17.347 2.894 -2.321 1.00 88.56 358 VAL A CA 1
ATOM 2758 C C . VAL A 1 358 ? 17.520 2.604 -3.815 1.00 88.56 358 VAL A C 1
ATOM 2760 O O . VAL A 1 358 ? 18.025 3.434 -4.571 1.00 88.56 358 VAL A O 1
ATOM 2763 N N . VAL A 1 359 ? 17.066 1.431 -4.256 1.00 86.25 359 VAL A N 1
ATOM 2764 C CA . VAL A 1 359 ? 17.224 0.919 -5.628 1.00 86.25 359 VAL A CA 1
ATOM 2765 C C . VAL A 1 359 ? 15.938 1.035 -6.451 1.00 86.25 359 VAL A C 1
ATOM 2767 O O . VAL A 1 359 ? 15.996 1.397 -7.629 1.00 86.25 359 VAL A O 1
ATOM 2770 N N . ASP A 1 360 ? 14.780 0.722 -5.867 1.00 84.69 360 ASP A N 1
ATOM 2771 C CA . ASP A 1 360 ? 13.472 0.750 -6.536 1.00 84.69 360 ASP A CA 1
ATOM 2772 C C . ASP A 1 360 ? 12.372 1.076 -5.523 1.00 84.69 360 ASP A C 1
ATOM 2774 O O . ASP A 1 360 ? 12.282 0.446 -4.486 1.00 84.69 360 ASP A O 1
ATOM 2778 N N . VAL A 1 361 ? 11.511 2.053 -5.798 1.00 87.88 361 VAL A N 1
ATOM 2779 C CA . VAL A 1 361 ? 10.449 2.465 -4.857 1.00 87.88 361 VAL A CA 1
ATOM 2780 C C . VAL A 1 361 ? 9.121 1.729 -5.075 1.00 87.88 361 VAL A C 1
ATOM 2782 O O . VAL A 1 361 ? 8.136 1.985 -4.377 1.00 87.88 361 VAL A O 1
ATOM 2785 N N . THR A 1 362 ? 9.061 0.832 -6.060 1.00 87.94 362 THR A N 1
ATOM 2786 C CA . THR A 1 362 ? 7.845 0.096 -6.420 1.00 87.94 362 THR A CA 1
ATOM 2787 C C . THR A 1 362 ? 7.375 -0.785 -5.262 1.00 87.94 362 THR A C 1
ATOM 2789 O O . THR A 1 362 ? 8.133 -1.572 -4.708 1.00 87.94 362 THR A O 1
ATOM 2792 N N . GLY A 1 363 ? 6.106 -0.636 -4.868 1.00 92.75 363 GLY A N 1
ATOM 2793 C CA . GLY A 1 363 ? 5.510 -1.407 -3.772 1.00 92.75 363 GLY A CA 1
ATOM 2794 C C . GLY A 1 363 ? 5.833 -0.908 -2.358 1.00 92.75 363 GLY A C 1
ATOM 2795 O O . GLY A 1 363 ? 5.219 -1.380 -1.401 1.00 92.75 363 GLY A O 1
ATOM 2796 N N . ALA A 1 364 ? 6.727 0.076 -2.196 1.00 95.88 364 ALA A N 1
ATOM 2797 C CA . ALA A 1 364 ? 7.147 0.582 -0.884 1.00 95.88 364 ALA A CA 1
ATOM 2798 C C . ALA A 1 364 ? 5.973 1.122 -0.055 1.00 95.88 364 ALA A C 1
ATOM 2800 O O . ALA A 1 364 ? 5.841 0.822 1.129 1.00 95.88 364 ALA A O 1
ATOM 2801 N N . GLY A 1 365 ? 5.082 1.877 -0.701 1.00 96.94 365 GLY A N 1
ATOM 2802 C CA . GLY A 1 365 ? 3.879 2.410 -0.070 1.00 96.94 365 GLY A CA 1
ATOM 2803 C C . GLY A 1 365 ? 2.904 1.329 0.401 1.00 96.94 365 GLY A C 1
ATOM 2804 O O . GLY A 1 365 ? 2.320 1.460 1.471 1.00 96.94 365 GLY A O 1
ATOM 2805 N N . ASN A 1 366 ? 2.777 0.236 -0.351 1.00 98.00 366 ASN A N 1
ATOM 2806 C CA . ASN A 1 366 ? 1.888 -0.857 0.028 1.00 98.00 366 ASN A CA 1
ATOM 2807 C C . ASN A 1 366 ? 2.505 -1.686 1.161 1.00 98.00 366 ASN A C 1
ATOM 2809 O O . ASN A 1 366 ? 1.822 -2.017 2.126 1.00 98.00 366 ASN A O 1
ATOM 2813 N N . ALA A 1 367 ? 3.810 -1.963 1.095 1.00 98.44 367 ALA A N 1
ATOM 2814 C CA . ALA A 1 367 ? 4.529 -2.641 2.171 1.00 98.44 367 ALA A CA 1
ATOM 2815 C C . ALA A 1 367 ? 4.525 -1.831 3.474 1.00 98.44 367 ALA A C 1
ATOM 2817 O O . ALA A 1 367 ? 4.371 -2.405 4.553 1.00 98.44 367 ALA A O 1
ATOM 2818 N N . PHE A 1 368 ? 4.609 -0.500 3.376 1.00 98.69 368 PHE A N 1
ATOM 2819 C CA . PHE A 1 368 ? 4.378 0.395 4.506 1.00 98.69 368 PHE A CA 1
ATOM 2820 C C . PHE A 1 368 ? 3.017 0.135 5.158 1.00 98.69 368 PHE A C 1
ATOM 2822 O O . PHE A 1 368 ? 2.944 -0.070 6.369 1.00 98.69 368 PHE A O 1
ATOM 2829 N N . LEU A 1 369 ? 1.946 0.077 4.364 1.00 98.69 369 LEU A N 1
ATOM 2830 C CA . LEU A 1 369 ? 0.608 -0.202 4.885 1.00 98.69 369 LEU A CA 1
ATOM 2831 C C . LEU A 1 369 ? 0.490 -1.596 5.495 1.00 98.69 369 LEU A C 1
ATOM 2833 O O . LEU A 1 369 ? -0.212 -1.748 6.490 1.00 98.69 369 LEU A O 1
ATOM 2837 N N . GLY A 1 370 ? 1.209 -2.586 4.969 1.00 98.50 370 GLY A N 1
ATOM 2838 C CA . GLY A 1 370 ? 1.296 -3.915 5.571 1.00 98.50 370 GLY A CA 1
ATOM 2839 C C . GLY A 1 370 ? 1.846 -3.883 6.997 1.00 98.50 370 GLY A C 1
ATOM 2840 O O . GLY A 1 370 ? 1.221 -4.406 7.918 1.00 98.50 370 GLY A O 1
ATOM 2841 N N . GLY A 1 371 ? 2.992 -3.223 7.194 1.00 97.94 371 GLY A N 1
ATOM 2842 C CA . GLY A 1 371 ? 3.609 -3.075 8.516 1.00 97.94 371 GLY A CA 1
ATOM 2843 C C . GLY A 1 371 ? 2.785 -2.229 9.484 1.00 97.94 371 GLY A C 1
ATOM 2844 O O . GLY A 1 371 ? 2.641 -2.586 10.653 1.00 97.94 371 GLY A O 1
ATOM 2845 N N . LEU A 1 372 ? 2.202 -1.135 8.989 1.00 98.31 372 LEU A N 1
ATOM 2846 C CA . LEU A 1 372 ? 1.298 -0.285 9.762 1.00 98.31 372 LEU A CA 1
ATOM 2847 C C . LEU A 1 372 ? 0.065 -1.065 10.227 1.00 98.31 372 LEU A C 1
ATOM 2849 O O . LEU A 1 372 ? -0.277 -1.027 11.405 1.00 98.31 372 LEU A O 1
ATOM 2853 N N . THR A 1 373 ? -0.567 -1.812 9.319 1.00 97.69 373 THR A N 1
ATOM 2854 C CA . THR A 1 373 ? -1.763 -2.608 9.627 1.00 97.69 373 THR A CA 1
ATOM 2855 C C . THR A 1 373 ? -1.449 -3.700 10.635 1.00 97.69 373 THR A C 1
ATOM 2857 O O . THR A 1 373 ? -2.230 -3.899 11.559 1.00 97.69 373 THR A O 1
ATOM 2860 N N . TRP A 1 374 ? -0.292 -4.360 10.514 1.00 95.69 374 TRP A N 1
ATOM 2861 C CA . TRP A 1 374 ? 0.149 -5.316 11.525 1.00 95.69 374 TRP A CA 1
ATOM 2862 C C . TRP A 1 374 ? 0.246 -4.658 12.904 1.00 95.69 374 TRP A C 1
ATOM 2864 O O . TRP A 1 374 ? -0.348 -5.154 13.853 1.00 95.69 374 TRP A O 1
ATOM 2874 N N . SER A 1 375 ? 0.909 -3.502 13.010 1.00 94.69 375 SER A N 1
ATOM 2875 C CA . SER A 1 375 ? 1.048 -2.796 14.289 1.00 94.69 375 SER A CA 1
ATOM 2876 C C . SER A 1 375 ? -0.298 -2.390 14.894 1.00 94.69 375 SER A C 1
ATOM 2878 O O . SER A 1 375 ? -0.459 -2.483 16.108 1.00 94.69 375 SER A O 1
ATOM 2880 N N . LEU A 1 376 ? -1.256 -1.946 14.074 1.00 93.31 376 LEU A N 1
ATOM 2881 C CA . LEU A 1 376 ? -2.610 -1.626 14.538 1.00 93.31 376 LEU A CA 1
ATOM 2882 C C . LEU A 1 376 ? -3.376 -2.885 14.966 1.00 93.31 376 LEU A C 1
ATOM 2884 O O . LEU A 1 376 ? -4.097 -2.856 15.959 1.00 93.31 376 LEU A O 1
ATOM 2888 N N . ALA A 1 377 ? -3.190 -4.004 14.264 1.00 91.31 377 ALA A N 1
ATOM 2889 C CA . ALA A 1 377 ? -3.811 -5.276 14.612 1.00 91.31 377 ALA A CA 1
ATOM 2890 C C . ALA A 1 377 ? -3.335 -5.817 15.970 1.00 91.31 377 ALA A C 1
ATOM 2892 O O . ALA A 1 377 ? -4.111 -6.483 16.652 1.00 91.31 377 ALA A O 1
ATOM 2893 N N . GLN A 1 378 ? -2.108 -5.494 16.398 1.00 86.88 378 GLN A N 1
ATOM 2894 C CA . GLN A 1 378 ? -1.585 -5.900 17.710 1.00 86.88 378 GLN A CA 1
ATOM 2895 C C . GLN A 1 378 ? -2.283 -5.223 18.898 1.00 86.88 378 GLN A C 1
ATOM 2897 O O . GLN A 1 378 ? -2.170 -5.717 20.017 1.00 86.88 378 GLN A O 1
ATOM 2902 N N . ILE A 1 379 ? -2.973 -4.104 18.669 1.00 83.75 379 ILE A N 1
ATOM 2903 C CA . ILE A 1 379 ? -3.682 -3.340 19.705 1.00 83.75 379 ILE A CA 1
ATOM 2904 C C . ILE A 1 379 ? -5.203 -3.328 19.492 1.00 83.75 379 ILE A C 1
ATOM 2906 O O . ILE A 1 379 ? -5.919 -2.671 20.242 1.00 83.75 379 ILE A O 1
ATOM 2910 N N . ASP A 1 380 ? -5.699 -4.031 18.468 1.00 80.19 380 ASP A N 1
ATOM 2911 C CA . ASP A 1 380 ? -7.106 -4.044 18.059 1.00 80.19 380 ASP A CA 1
ATOM 2912 C C . ASP A 1 380 ? -7.972 -4.868 19.018 1.00 80.19 380 ASP A C 1
ATOM 2914 O O . ASP A 1 380 ? -8.317 -6.024 18.768 1.00 80.19 380 ASP A O 1
ATOM 2918 N N . GLU A 1 381 ? -8.342 -4.235 20.123 1.00 76.81 381 GLU A N 1
ATOM 2919 C CA . GLU A 1 381 ? -9.295 -4.770 21.086 1.00 76.81 381 GLU A CA 1
ATOM 2920 C C . GLU A 1 381 ? -10.752 -4.548 20.630 1.00 76.81 381 GLU A C 1
ATOM 2922 O O . GLU A 1 381 ? -11.053 -3.607 19.879 1.00 76.81 381 GLU A O 1
ATOM 2927 N N . PRO A 1 382 ? -11.705 -5.378 21.101 1.00 66.44 382 PRO A N 1
ATOM 2928 C CA . PRO A 1 382 ? -13.133 -5.139 20.922 1.00 66.44 382 PRO A CA 1
ATOM 2929 C C . PRO A 1 382 ? -13.506 -3.711 21.347 1.00 66.44 382 PRO A C 1
ATOM 2931 O O . PRO A 1 382 ? -13.422 -3.369 22.525 1.00 66.44 382 PRO A O 1
ATOM 2934 N N . ASN A 1 383 ? -13.971 -2.903 20.390 1.00 69.25 383 ASN A N 1
ATOM 2935 C CA . ASN A 1 383 ? -14.340 -1.485 20.540 1.00 69.25 383 ASN A CA 1
ATOM 2936 C C . ASN A 1 383 ? -13.192 -0.461 20.567 1.00 69.25 383 ASN A C 1
ATOM 2938 O O . ASN A 1 383 ? -13.449 0.683 20.931 1.00 69.25 383 ASN A O 1
ATOM 2942 N N . LEU A 1 384 ? -11.965 -0.811 20.160 1.00 80.69 384 LEU A N 1
ATOM 2943 C CA . LEU A 1 384 ? -10.933 0.207 19.942 1.00 80.69 384 LEU A CA 1
ATOM 2944 C C . LEU A 1 384 ? -11.432 1.247 18.923 1.00 80.69 384 LEU A C 1
ATOM 2946 O O . LEU A 1 384 ? -11.751 0.898 17.783 1.00 80.69 384 LEU A O 1
ATOM 2950 N N . ASP A 1 385 ? -11.453 2.519 19.302 1.00 85.38 385 ASP A N 1
ATOM 2951 C CA . ASP A 1 385 ? -11.606 3.610 18.349 1.00 85.38 385 ASP A CA 1
ATOM 2952 C C . ASP A 1 385 ? -10.214 4.058 17.887 1.00 85.38 385 ASP A C 1
ATOM 2954 O O . ASP A 1 385 ? -9.395 4.509 18.689 1.00 85.38 385 ASP A O 1
ATOM 2958 N N . LEU A 1 386 ? -9.926 3.937 16.585 1.00 87.00 386 LEU A N 1
ATOM 2959 C CA . LEU A 1 386 ? -8.663 4.444 16.031 1.00 87.00 386 LEU A CA 1
ATOM 2960 C C . LEU A 1 386 ? -8.563 5.976 16.170 1.00 87.00 386 LEU A C 1
ATOM 2962 O O . LEU A 1 386 ? -7.459 6.523 16.206 1.00 87.00 386 LEU A O 1
ATOM 2966 N N . GLY A 1 387 ? -9.712 6.647 16.312 1.00 83.94 387 GLY A N 1
ATOM 2967 C CA . GLY A 1 387 ? -9.859 8.049 16.686 1.00 83.94 387 GLY A CA 1
ATOM 2968 C C . GLY A 1 387 ? -9.192 8.415 18.014 1.00 83.94 387 GLY A C 1
ATOM 2969 O O . GLY A 1 387 ? -8.732 9.540 18.172 1.00 83.94 387 GLY A O 1
ATOM 2970 N N . GLU A 1 388 ? -9.074 7.464 18.944 1.00 84.56 388 GLU A N 1
ATOM 2971 C CA . GLU A 1 388 ? -8.575 7.693 20.308 1.00 84.56 388 GLU A CA 1
ATOM 2972 C C . GLU A 1 388 ? -7.122 7.240 20.513 1.00 84.56 388 GLU A C 1
ATOM 2974 O O . GLU A 1 388 ? -6.588 7.345 21.620 1.00 84.56 388 GLU A O 1
ATOM 2979 N N . LEU A 1 389 ? -6.455 6.749 19.462 1.00 88.62 389 LEU A N 1
ATOM 2980 C CA . LEU A 1 389 ? -5.055 6.339 19.561 1.00 88.62 389 LEU A CA 1
ATOM 2981 C C . LEU A 1 389 ? -4.157 7.504 19.982 1.00 88.62 389 LEU A C 1
ATOM 2983 O O . LEU A 1 389 ? -4.178 8.589 19.397 1.00 88.62 389 LEU A O 1
ATOM 2987 N N . ASP A 1 390 ? -3.316 7.258 20.984 1.00 89.50 390 ASP A N 1
ATOM 2988 C CA . ASP A 1 390 ? -2.325 8.239 21.394 1.00 89.50 390 ASP A CA 1
ATOM 2989 C C . ASP A 1 390 ? -1.204 8.385 20.344 1.00 89.50 390 ASP A C 1
ATOM 2991 O O . ASP A 1 390 ? -0.987 7.541 19.465 1.00 89.50 390 ASP A O 1
ATOM 2995 N N . LYS A 1 391 ? -0.451 9.488 20.439 1.00 91.06 391 LYS A N 1
ATOM 2996 C CA . LYS A 1 391 ? 0.649 9.784 19.508 1.00 91.06 391 LYS A CA 1
ATOM 2997 C C . LYS A 1 391 ? 1.734 8.709 19.511 1.00 91.06 391 LYS A C 1
ATOM 2999 O O . LYS A 1 391 ? 2.411 8.530 18.502 1.00 91.06 391 LYS A O 1
ATOM 3004 N N . MET A 1 392 ? 1.921 8.016 20.634 1.00 90.56 392 MET A N 1
ATOM 3005 C CA . MET A 1 392 ? 2.928 6.971 20.752 1.00 90.56 392 MET A CA 1
ATOM 3006 C C . MET A 1 392 ? 2.510 5.749 19.932 1.00 90.56 392 MET A C 1
ATOM 3008 O O . MET A 1 392 ? 3.303 5.289 19.117 1.00 90.56 392 MET A O 1
ATOM 3012 N N . ALA A 1 393 ? 1.273 5.273 20.070 1.00 91.00 393 ALA A N 1
ATOM 3013 C CA . ALA A 1 393 ? 0.721 4.174 19.283 1.00 91.00 393 ALA A CA 1
ATOM 3014 C C . ALA A 1 393 ? 0.729 4.493 17.779 1.00 91.00 393 ALA A C 1
ATOM 3016 O O . ALA A 1 393 ? 1.158 3.664 16.973 1.00 91.00 393 ALA A O 1
ATOM 3017 N N . LEU A 1 394 ? 0.351 5.720 17.396 1.00 93.75 394 LEU A N 1
ATOM 3018 C CA . LEU A 1 394 ? 0.439 6.180 16.005 1.00 93.75 394 LEU A CA 1
ATOM 3019 C C . LEU A 1 394 ? 1.884 6.176 15.491 1.00 93.75 394 LEU A C 1
ATOM 3021 O O . LEU A 1 394 ? 2.162 5.620 14.429 1.00 93.75 394 LEU A O 1
ATOM 3025 N N . GLY A 1 395 ? 2.819 6.742 16.258 1.00 95.56 395 GLY A N 1
ATOM 3026 C CA . GLY A 1 395 ? 4.238 6.762 15.906 1.00 95.56 395 GLY A CA 1
ATOM 3027 C C . GLY A 1 395 ? 4.817 5.356 15.741 1.00 95.56 395 GLY A C 1
ATOM 3028 O O . GLY A 1 395 ? 5.547 5.100 14.785 1.00 95.56 395 GLY A O 1
ATOM 3029 N N . GLN A 1 396 ? 4.440 4.418 16.614 1.00 95.06 396 GLN A N 1
ATOM 3030 C CA . GLN A 1 396 ? 4.830 3.011 16.501 1.00 95.06 396 GLN A CA 1
ATOM 3031 C C . GLN A 1 396 ? 4.276 2.371 15.223 1.00 95.06 396 GLN A C 1
ATOM 3033 O O . GLN A 1 396 ? 5.025 1.706 14.506 1.00 95.06 396 GLN A O 1
ATOM 3038 N N . ALA A 1 397 ? 3.004 2.599 14.886 1.00 96.44 397 ALA A N 1
ATOM 3039 C CA . ALA A 1 397 ? 2.404 2.050 13.673 1.00 96.44 397 ALA A CA 1
ATOM 3040 C C . ALA A 1 397 ? 3.085 2.574 12.397 1.00 96.44 397 ALA A C 1
ATOM 3042 O O . ALA A 1 397 ? 3.450 1.789 11.517 1.00 96.44 397 ALA A O 1
ATOM 3043 N N . LEU A 1 398 ? 3.351 3.883 12.329 1.00 98.19 398 LEU A N 1
ATOM 3044 C CA . LEU A 1 398 ? 4.099 4.490 11.224 1.00 98.19 398 LEU A CA 1
ATOM 3045 C C . LEU A 1 398 ? 5.515 3.907 11.104 1.00 98.19 398 LEU A C 1
ATOM 3047 O O . LEU A 1 398 ? 5.982 3.617 10.004 1.00 98.19 398 LEU A O 1
ATOM 3051 N N . LYS A 1 399 ? 6.185 3.680 12.236 1.00 97.94 399 LYS A N 1
ATOM 3052 C CA . LYS A 1 399 ? 7.546 3.140 12.295 1.00 97.94 399 LYS A CA 1
ATOM 3053 C C . LYS A 1 399 ? 7.627 1.687 11.819 1.00 97.94 399 LYS A C 1
ATOM 3055 O O . LYS A 1 399 ? 8.521 1.354 11.042 1.00 97.94 399 LYS A O 1
ATOM 3060 N N . HIS A 1 400 ? 6.669 0.833 12.196 1.00 97.88 400 HIS A N 1
ATOM 3061 C CA . HIS A 1 400 ? 6.556 -0.526 11.642 1.00 97.88 400 HIS A CA 1
ATOM 3062 C C . HIS A 1 400 ? 6.333 -0.494 10.126 1.00 97.88 400 HIS A C 1
ATOM 3064 O O . HIS A 1 400 ? 6.946 -1.274 9.388 1.00 97.88 400 HIS A O 1
ATOM 3070 N N . GLY A 1 401 ? 5.508 0.439 9.641 1.00 98.19 401 GLY A N 1
ATOM 3071 C CA . GLY A 1 401 ? 5.338 0.678 8.211 1.00 98.19 401 GLY A CA 1
ATOM 3072 C C . GLY A 1 401 ? 6.647 1.075 7.525 1.00 98.19 401 GLY A C 1
ATOM 3073 O O . GLY A 1 401 ? 7.046 0.456 6.539 1.00 98.19 401 GLY A O 1
ATOM 3074 N N . ALA A 1 402 ? 7.369 2.054 8.065 1.00 98.25 402 ALA A N 1
ATOM 3075 C CA . ALA A 1 402 ? 8.617 2.548 7.486 1.00 98.25 402 ALA A CA 1
ATOM 3076 C C . ALA A 1 402 ? 9.706 1.465 7.402 1.00 98.25 402 ALA A C 1
ATOM 3078 O O . ALA A 1 402 ? 10.354 1.320 6.363 1.00 98.25 402 ALA A O 1
ATOM 3079 N N . VAL A 1 403 ? 9.862 0.643 8.444 1.00 97.00 403 VAL A N 1
ATOM 3080 C CA . VAL A 1 403 ? 10.761 -0.521 8.404 1.00 97.00 403 VAL A CA 1
ATOM 3081 C C . VAL A 1 403 ? 10.303 -1.540 7.357 1.00 97.00 403 VAL A C 1
ATOM 3083 O O . VAL A 1 403 ? 11.131 -2.086 6.633 1.00 97.00 403 VAL A O 1
ATOM 3086 N N . SER A 1 404 ? 9.001 -1.779 7.208 1.00 97.31 404 SER A N 1
ATOM 3087 C CA . SER A 1 404 ? 8.496 -2.722 6.198 1.00 97.31 404 SER A CA 1
ATOM 3088 C C . SER A 1 404 ? 8.795 -2.255 4.774 1.00 97.31 404 SER A C 1
ATOM 3090 O O . SER A 1 404 ? 9.258 -3.037 3.945 1.00 97.31 404 SER A O 1
ATOM 3092 N N . ALA A 1 405 ? 8.602 -0.961 4.504 1.00 97.38 405 ALA A N 1
ATOM 3093 C CA . ALA A 1 405 ? 8.965 -0.349 3.231 1.00 97.38 405 ALA A CA 1
ATOM 3094 C C . ALA A 1 405 ? 10.475 -0.416 2.965 1.00 97.38 405 ALA A C 1
ATOM 3096 O O . ALA A 1 405 ? 10.879 -0.637 1.825 1.00 97.38 405 ALA A O 1
ATOM 3097 N N . SER A 1 406 ? 11.301 -0.284 4.009 1.00 95.69 406 SER A N 1
ATOM 3098 C CA . SER A 1 406 ? 12.761 -0.275 3.876 1.00 95.69 406 SER A CA 1
ATOM 3099 C C . SER A 1 406 ? 13.312 -1.535 3.192 1.00 95.69 406 SER A C 1
ATOM 3101 O O . SER A 1 406 ? 14.195 -1.438 2.351 1.00 95.69 406 SER A O 1
ATOM 3103 N N . TYR A 1 407 ? 12.746 -2.716 3.454 1.00 95.19 407 TYR A N 1
ATOM 3104 C CA . TYR A 1 407 ? 13.188 -3.949 2.791 1.00 95.19 407 TYR A CA 1
ATOM 3105 C C . TYR A 1 407 ? 12.771 -4.031 1.320 1.00 95.19 407 TYR A C 1
ATOM 3107 O O . TYR A 1 407 ? 13.448 -4.672 0.517 1.00 95.19 407 TYR A O 1
ATOM 3115 N N . VAL A 1 408 ? 11.645 -3.418 0.953 1.00 93.88 408 VAL A N 1
ATOM 3116 C CA . VAL A 1 408 ? 11.156 -3.421 -0.431 1.00 93.88 408 VAL A CA 1
ATOM 3117 C C . VAL A 1 408 ? 12.000 -2.517 -1.315 1.00 93.88 408 VAL A C 1
ATOM 3119 O O . VAL A 1 408 ? 12.203 -2.850 -2.476 1.00 93.88 408 VAL A O 1
ATOM 3122 N N . VAL A 1 409 ? 12.533 -1.420 -0.768 1.00 92.75 409 VAL A N 1
ATOM 3123 C CA . VAL A 1 409 ? 13.204 -0.414 -1.596 1.00 92.75 409 VAL A CA 1
ATOM 3124 C C . VAL A 1 409 ? 14.652 -0.718 -1.972 1.00 92.75 409 VAL A C 1
ATOM 3126 O O . VAL A 1 409 ? 15.198 -0.100 -2.882 1.00 92.75 409 VAL A O 1
ATOM 3129 N N . GLU A 1 410 ? 15.287 -1.668 -1.292 1.00 91.62 410 GLU A N 1
ATOM 3130 C CA . GLU A 1 410 ? 16.728 -1.958 -1.406 1.00 91.62 410 GLU A CA 1
ATOM 3131 C C . GLU A 1 410 ? 17.110 -2.800 -2.626 1.00 91.62 410 GLU A C 1
ATOM 3133 O O . GLU A 1 410 ? 18.285 -3.056 -2.884 1.00 91.62 410 GLU A O 1
ATOM 3138 N N . GLN A 1 411 ? 16.127 -3.274 -3.383 1.00 87.56 411 GLN A N 1
ATOM 3139 C CA . GLN A 1 411 ? 16.359 -4.095 -4.562 1.00 87.56 411 GLN A CA 1
ATOM 3140 C C . GLN A 1 411 ? 15.185 -4.003 -5.531 1.00 87.56 411 GLN A C 1
ATOM 3142 O O . GLN A 1 411 ? 14.108 -3.530 -5.190 1.00 87.56 411 GLN A O 1
ATOM 3147 N N . ARG A 1 412 ? 15.391 -4.496 -6.753 1.00 84.25 412 ARG A N 1
ATOM 3148 C CA . ARG A 1 412 ? 14.315 -4.620 -7.740 1.00 84.25 412 ARG A CA 1
ATOM 3149 C C . ARG A 1 412 ? 13.408 -5.802 -7.417 1.00 84.25 412 ARG A C 1
ATOM 3151 O O . ARG A 1 412 ? 13.885 -6.872 -7.018 1.00 84.25 412 ARG A O 1
ATOM 3158 N N . GLY A 1 413 ? 12.113 -5.619 -7.653 1.00 85.88 413 GLY A N 1
ATOM 3159 C CA . GLY A 1 413 ? 11.093 -6.611 -7.337 1.00 85.88 413 GLY A CA 1
ATOM 3160 C C . GLY A 1 413 ? 11.004 -6.911 -5.837 1.00 85.88 413 GLY A C 1
ATOM 3161 O O . GLY A 1 413 ? 11.447 -6.146 -4.986 1.00 85.88 413 GLY A O 1
ATOM 3162 N N . MET A 1 414 ? 10.406 -8.047 -5.482 1.00 88.88 414 MET A N 1
ATOM 3163 C CA . MET A 1 414 ? 10.156 -8.376 -4.073 1.00 88.88 414 MET A CA 1
ATOM 3164 C C . MET A 1 414 ? 11.428 -8.740 -3.286 1.00 88.88 414 MET A C 1
ATOM 3166 O O . MET A 1 414 ? 12.261 -9.486 -3.823 1.00 88.88 414 MET A O 1
ATOM 3170 N N . PRO A 1 415 ? 11.514 -8.362 -1.989 1.00 91.62 415 PRO A N 1
ATOM 3171 C CA . PRO A 1 415 ? 12.617 -8.699 -1.085 1.00 91.62 415 PRO A CA 1
ATOM 3172 C C . PRO A 1 415 ? 13.041 -10.164 -1.144 1.00 91.62 415 PRO A C 1
ATOM 3174 O O . PRO A 1 415 ? 12.226 -11.058 -1.386 1.00 91.62 415 PRO A O 1
ATOM 3177 N N . ARG A 1 416 ? 14.325 -10.456 -0.945 1.00 89.56 416 ARG A N 1
ATOM 3178 C CA . ARG A 1 416 ? 14.816 -11.838 -0.791 1.00 89.56 416 ARG A CA 1
ATOM 3179 C C . ARG A 1 416 ? 14.672 -12.264 0.660 1.00 89.56 416 ARG A C 1
ATOM 3181 O O . ARG A 1 416 ? 15.110 -11.540 1.543 1.00 89.56 416 ARG A O 1
ATOM 3188 N N . VAL A 1 417 ? 14.105 -13.441 0.896 1.00 87.50 417 VAL A N 1
ATOM 3189 C CA . VAL A 1 417 ? 14.031 -14.027 2.234 1.00 87.50 417 VAL A CA 1
ATOM 3190 C C . VAL A 1 417 ? 14.740 -15.369 2.262 1.00 87.50 417 VAL A C 1
ATOM 3192 O O . VAL A 1 417 ? 14.666 -16.146 1.310 1.00 87.50 417 VAL A O 1
ATOM 3195 N N . THR A 1 418 ? 15.466 -15.622 3.344 1.00 82.38 418 THR A N 1
ATOM 3196 C CA . THR A 1 418 ? 16.066 -16.925 3.633 1.00 82.38 418 THR A CA 1
ATOM 3197 C C . THR A 1 418 ? 15.811 -17.304 5.090 1.00 82.38 418 THR A C 1
ATOM 3199 O O . THR A 1 418 ? 15.747 -16.415 5.943 1.00 82.38 418 THR A O 1
ATOM 3202 N N . PRO A 1 419 ? 15.686 -18.602 5.417 1.00 75.62 419 PRO A N 1
ATOM 3203 C CA . PRO A 1 419 ? 15.596 -19.036 6.806 1.00 75.62 419 PRO A CA 1
ATOM 3204 C C . PRO A 1 419 ? 16.812 -18.577 7.622 1.00 75.62 419 PRO A C 1
ATOM 3206 O O . PRO A 1 419 ? 17.962 -18.701 7.183 1.00 75.62 419 PRO A O 1
ATOM 3209 N N . ALA A 1 420 ? 16.577 -18.054 8.824 1.00 68.50 420 ALA A N 1
ATOM 3210 C CA . ALA A 1 420 ? 17.648 -17.707 9.748 1.00 68.50 420 ALA A CA 1
ATOM 3211 C C . ALA A 1 420 ? 18.327 -18.983 10.287 1.00 68.50 420 ALA A C 1
ATOM 3213 O O . ALA A 1 420 ? 17.663 -19.905 10.751 1.00 68.50 420 ALA A O 1
ATOM 3214 N N . GLN A 1 421 ? 19.664 -19.036 10.247 1.00 59.03 421 G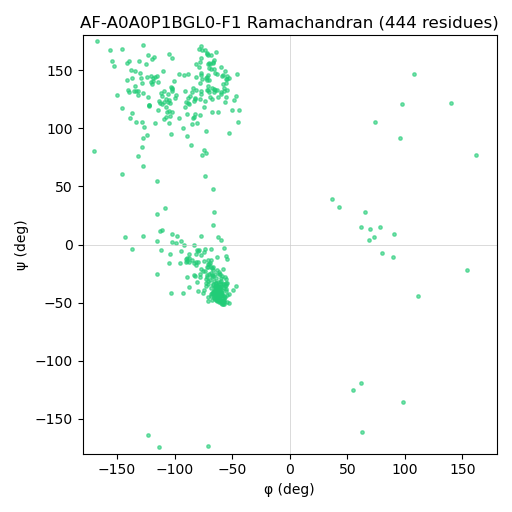LN A N 1
ATOM 3215 C CA . GLN A 1 421 ? 20.446 -20.180 10.755 1.00 59.03 421 GLN A CA 1
ATOM 3216 C C . GLN A 1 421 ? 20.367 -20.333 12.285 1.00 59.03 421 GLN A C 1
ATOM 3218 O O . GLN A 1 421 ? 20.498 -21.439 12.801 1.00 59.03 421 GLN A O 1
ATOM 3223 N N . GLN A 1 422 ? 20.157 -19.224 12.998 1.00 59.84 422 GLN A N 1
ATOM 3224 C CA . GLN A 1 422 ? 19.862 -19.159 14.427 1.00 59.84 422 GLN A CA 1
ATOM 3225 C C . GLN A 1 422 ? 18.691 -18.184 14.582 1.00 59.84 422 GLN A C 1
ATOM 3227 O O . GLN A 1 422 ? 18.891 -16.986 14.378 1.00 59.84 422 GLN A O 1
ATOM 3232 N N . PRO A 1 423 ? 17.466 -18.668 14.837 1.00 58.16 423 PRO A N 1
ATOM 3233 C CA . PRO A 1 423 ? 16.341 -17.787 15.091 1.00 58.16 423 PRO A CA 1
ATOM 3234 C C . PRO A 1 423 ? 16.582 -17.070 16.424 1.00 58.16 423 PRO A C 1
ATOM 3236 O O . PRO A 1 423 ? 16.617 -17.711 17.474 1.00 58.16 423 PRO A O 1
ATOM 3239 N N . GLU A 1 424 ? 16.774 -15.754 16.390 1.00 53.91 424 GLU A N 1
ATOM 3240 C CA . GLU A 1 424 ? 16.624 -14.922 17.588 1.00 53.91 424 GLU A CA 1
ATOM 3241 C C . GLU A 1 424 ? 15.135 -14.821 17.944 1.00 53.91 424 GLU A C 1
ATOM 3243 O O . GLU A 1 424 ? 14.283 -15.148 17.112 1.00 53.91 424 GLU A O 1
ATOM 3248 N N . GLU A 1 425 ? 14.803 -14.392 19.167 1.00 48.31 425 GLU A N 1
ATOM 3249 C CA . GLU A 1 425 ? 13.413 -14.219 19.609 1.00 48.31 425 GLU A CA 1
ATOM 3250 C C . GLU A 1 425 ? 12.632 -13.332 18.623 1.00 48.31 425 GLU A C 1
ATOM 3252 O O . GLU A 1 425 ? 12.677 -12.106 18.646 1.00 48.31 425 GLU A O 1
ATOM 3257 N N . GLY A 1 426 ? 11.921 -13.990 17.707 1.00 50.84 426 GLY A N 1
ATOM 3258 C CA . GLY A 1 426 ? 11.048 -13.384 16.720 1.00 50.84 426 GLY A CA 1
ATOM 3259 C C . GLY A 1 426 ? 11.503 -13.474 15.256 1.00 50.84 426 GLY A C 1
ATOM 3260 O O . GLY A 1 426 ? 10.685 -13.791 14.393 1.00 50.84 426 GLY A O 1
ATOM 3261 N N . SER A 1 427 ? 12.760 -13.240 14.890 1.00 57.31 427 SER A N 1
ATOM 3262 C CA . SER A 1 427 ? 13.096 -13.216 13.452 1.00 57.31 427 SER A CA 1
ATOM 3263 C C . SER A 1 427 ? 13.553 -14.575 12.935 1.00 57.31 427 SER A C 1
ATOM 3265 O O . SER A 1 427 ? 14.708 -14.966 13.073 1.00 57.31 427 SER A O 1
ATOM 3267 N N . VAL A 1 428 ? 12.637 -15.281 12.279 1.00 69.00 428 VAL A N 1
ATOM 3268 C CA . VAL A 1 428 ? 12.908 -16.573 11.630 1.00 69.00 428 VAL A CA 1
ATOM 3269 C C . VAL A 1 428 ? 13.383 -16.454 10.179 1.00 69.00 428 VAL A C 1
ATOM 3271 O O . VAL A 1 428 ? 13.869 -17.424 9.597 1.00 69.00 428 VAL A O 1
ATOM 3274 N N . LEU A 1 429 ? 13.262 -15.259 9.599 1.00 77.88 429 LEU A N 1
ATOM 3275 C CA . LEU A 1 429 ? 13.698 -14.934 8.246 1.00 77.88 429 LEU A CA 1
ATOM 3276 C C . LEU A 1 429 ? 14.797 -13.869 8.280 1.00 77.88 429 LEU A C 1
ATOM 3278 O O . LEU A 1 429 ? 14.758 -12.941 9.090 1.00 77.88 429 LEU A O 1
ATOM 3282 N N . LYS A 1 430 ? 15.756 -13.990 7.362 1.00 83.06 430 LYS A N 1
ATOM 3283 C CA . LYS A 1 430 ? 16.682 -12.923 6.977 1.00 83.06 430 LYS A CA 1
ATOM 3284 C C . LYS A 1 430 ? 16.180 -12.279 5.694 1.00 83.06 430 LYS A C 1
ATOM 3286 O O . LYS A 1 430 ? 15.933 -12.982 4.718 1.00 83.06 430 LYS A O 1
ATOM 3291 N N . TRP A 1 431 ? 16.067 -10.957 5.698 1.00 88.50 431 TRP A N 1
ATOM 3292 C CA . TRP A 1 431 ? 15.567 -10.158 4.579 1.00 88.50 431 TRP A CA 1
ATOM 3293 C C . TRP A 1 431 ? 16.739 -9.507 3.836 1.00 88.50 431 TRP A C 1
ATOM 3295 O O . TRP A 1 431 ? 17.664 -9.021 4.479 1.00 88.50 431 TRP A O 1
ATOM 3305 N N . ASN A 1 432 ? 16.740 -9.564 2.502 1.00 87.44 432 ASN A N 1
ATOM 3306 C CA . ASN A 1 432 ? 17.789 -9.107 1.572 1.00 87.44 432 ASN A CA 1
ATOM 3307 C C . ASN A 1 432 ? 19.230 -9.462 1.993 1.00 87.44 432 ASN A C 1
ATOM 3309 O O . ASN A 1 432 ? 20.172 -8.735 1.703 1.00 87.44 432 ASN A O 1
ATOM 3313 N N . HIS A 1 433 ? 19.416 -10.599 2.674 1.00 74.12 433 HIS A N 1
ATOM 3314 C CA . HIS A 1 433 ? 20.700 -11.028 3.248 1.00 74.12 433 HIS A CA 1
ATOM 3315 C C . HIS A 1 433 ? 21.293 -10.086 4.318 1.00 74.12 433 HIS A C 1
ATOM 3317 O O . HIS A 1 433 ? 22.463 -10.241 4.672 1.00 74.12 433 HIS A O 1
ATOM 3323 N N . HIS A 1 434 ? 20.511 -9.153 4.874 1.00 69.75 434 HIS A N 1
ATOM 3324 C CA . HIS A 1 434 ? 20.984 -8.263 5.931 1.00 69.75 434 HIS A CA 1
ATOM 3325 C C . HIS A 1 434 ? 21.332 -9.020 7.211 1.00 69.75 434 HIS A C 1
ATOM 3327 O O . HIS A 1 434 ? 20.706 -10.020 7.577 1.00 69.75 434 HIS A O 1
ATOM 3333 N N . LEU A 1 435 ? 22.338 -8.488 7.907 1.00 59.88 435 LEU A N 1
ATOM 3334 C CA . LEU A 1 435 ? 22.637 -8.858 9.287 1.00 59.88 435 LEU A CA 1
ATOM 3335 C C . LEU A 1 435 ? 21.584 -8.301 10.249 1.00 59.88 435 LEU A C 1
ATOM 3337 O O . LEU A 1 435 ? 21.337 -8.929 11.270 1.00 59.88 435 LEU A O 1
ATOM 3341 N N . THR A 1 436 ? 20.950 -7.174 9.897 1.00 65.50 436 THR A N 1
ATOM 3342 C CA . THR A 1 436 ? 19.980 -6.500 10.758 1.00 65.50 436 THR A CA 1
ATOM 3343 C C . THR A 1 436 ? 18.562 -7.023 10.559 1.00 65.50 436 THR A C 1
ATOM 3345 O O . THR A 1 436 ? 17.995 -6.998 9.458 1.00 65.50 436 THR A O 1
ATOM 3348 N N . ASN A 1 437 ? 17.978 -7.516 11.648 1.00 82.75 437 ASN A N 1
ATOM 3349 C CA . ASN A 1 437 ? 16.602 -8.000 11.672 1.00 82.75 437 ASN A CA 1
ATOM 3350 C C . ASN A 1 437 ? 15.592 -6.823 11.747 1.00 82.75 437 ASN A C 1
ATOM 3352 O O . ASN A 1 437 ? 15.991 -5.677 11.995 1.00 82.75 437 ASN A O 1
ATOM 3356 N N . PRO A 1 438 ? 14.284 -7.064 11.531 1.00 88.88 438 PRO A N 1
ATOM 3357 C CA . PRO A 1 438 ? 13.283 -5.996 11.577 1.00 88.88 438 PRO A CA 1
ATOM 3358 C C . PRO A 1 438 ? 13.276 -5.208 12.896 1.00 88.88 438 PRO A C 1
ATOM 3360 O O . PRO A 1 438 ? 13.161 -3.983 12.876 1.00 88.88 438 PRO A O 1
ATOM 3363 N N . SER A 1 439 ? 13.470 -5.880 14.036 1.00 86.44 439 SER A N 1
ATOM 3364 C CA . SER A 1 439 ? 13.520 -5.249 15.362 1.00 86.44 439 SER A CA 1
ATOM 3365 C C . SER A 1 439 ? 14.710 -4.298 15.511 1.00 86.44 439 SER A C 1
ATOM 3367 O O . SER A 1 439 ? 14.575 -3.234 16.109 1.00 86.44 439 SER A O 1
ATOM 3369 N N . GLU A 1 440 ? 15.864 -4.630 14.931 1.00 88.88 440 GLU A N 1
ATOM 3370 C CA . GLU A 1 440 ? 17.032 -3.745 14.911 1.00 88.88 440 GLU A CA 1
ATOM 3371 C C . GLU A 1 440 ? 16.799 -2.509 14.039 1.00 88.88 440 GLU A C 1
ATOM 3373 O O . GLU A 1 440 ? 17.122 -1.395 14.456 1.00 88.88 440 GLU A O 1
ATOM 3378 N N . ARG A 1 441 ? 16.186 -2.668 12.854 1.00 91.56 441 ARG A N 1
ATOM 3379 C CA . ARG A 1 441 ? 15.801 -1.517 12.016 1.00 91.56 441 ARG A CA 1
ATOM 3380 C C . ARG A 1 441 ? 14.818 -0.610 12.745 1.00 91.56 441 ARG A C 1
ATOM 3382 O O . ARG A 1 441 ? 14.966 0.609 12.708 1.00 91.56 441 ARG A O 1
ATOM 3389 N N . TYR A 1 442 ? 13.863 -1.206 13.451 1.00 92.25 442 TYR A N 1
ATOM 3390 C CA . TYR A 1 442 ? 12.920 -0.476 14.282 1.00 92.25 442 TYR A CA 1
ATOM 3391 C C . TYR A 1 442 ? 13.623 0.264 15.420 1.00 92.25 442 TYR A C 1
ATOM 3393 O O . TYR A 1 442 ? 13.376 1.446 15.618 1.00 92.25 442 TYR A O 1
ATOM 3401 N N . ALA A 1 443 ? 14.543 -0.368 16.146 1.00 90.50 443 ALA A N 1
ATOM 3402 C CA . ALA A 1 443 ? 15.300 0.308 17.199 1.00 90.50 443 ALA A CA 1
ATOM 3403 C C . ALA A 1 443 ? 16.171 1.462 16.659 1.00 90.50 443 ALA A C 1
ATOM 3405 O O . ALA A 1 443 ? 16.352 2.460 17.351 1.00 90.50 443 ALA A O 1
ATOM 3406 N N . ALA A 1 444 ? 16.676 1.343 15.426 1.00 90.25 444 ALA A N 1
ATOM 3407 C CA . ALA A 1 444 ? 17.526 2.347 14.788 1.00 90.25 444 ALA A CA 1
ATOM 3408 C C . ALA A 1 444 ? 16.772 3.589 14.283 1.00 90.25 444 ALA A C 1
ATOM 3410 O O . ALA A 1 444 ? 17.383 4.642 14.112 1.00 90.25 444 ALA A O 1
ATOM 3411 N N . MET A 1 445 ? 15.469 3.481 14.025 1.00 87.75 445 MET A N 1
ATOM 3412 C CA . MET A 1 445 ? 14.643 4.640 13.693 1.00 87.75 445 MET A CA 1
ATOM 3413 C C . MET A 1 445 ? 14.409 5.471 14.962 1.00 87.75 445 MET A C 1
ATOM 3415 O O . MET A 1 445 ? 13.923 4.935 15.960 1.00 87.75 445 MET A O 1
ATOM 3419 N N . GLN A 1 446 ? 14.780 6.750 14.934 1.00 61.72 446 GLN A N 1
ATOM 3420 C CA . GLN A 1 446 ? 14.606 7.681 16.055 1.00 61.72 446 GLN A CA 1
ATOM 3421 C C . GLN A 1 446 ? 13.228 8.329 16.042 1.00 61.72 446 GLN A C 1
ATOM 3423 O O . GLN A 1 446 ? 12.772 8.705 14.937 1.00 61.72 446 GLN A O 1
#

Radius of gyration: 22.1 Å; Cα contacts (8 Å, |Δi|>4): 769; chains: 1; bounding box: 62×61×64 Å

pLDDT: mean 80.61, std 20.63, range [25.73, 98.69]

Sequence (446 aa):
MTPAQVLHEQSLGERSGAFEPLTSTTATSLLARPSAKDLGPAHMATLGMLIIDEFIYLDPTTGSRISKAEHLRKRGIKGPSDNDTQSSFDAADDDDDEQIGGGGVYFVIGARVWSRPQEILSILDVGPNFTPKMRDKLRSFDDGEGSSQSPQSMWVWRDRPEGTTRAANIYTGEKRGFEYLTPKRRLDPQDLSVAAPGRCLPRWIHAICSPDRIVTIVQEALLLSKQQGQAHSPRIVWEPIPDSARPENLDGLLEAAGMVDVLSPNHVEAHNFLDTSRQQSTPGYIADLDEPSLTPGEFKLQVEKDAHDLLRLCAAFGSHAPLLVIRAGKHGSVALNQGCVESVWCAPYHGEDKQHEVVDVTGAGNAFLGGLTWSLAQIDEPNLDLGELDKMALGQALKHGAVSASYVVEQRGMPRVTPAQQPEEGSVLKWNHHLTNPSERYAAMQ

Solvent-accessible surface area (backbone atoms only — not comparable to full-atom values): 25267 Å² total; per-residue (Å²): 129,57,72,78,57,60,78,72,64,83,90,88,83,91,80,91,79,89,82,84,86,83,68,81,73,66,69,61,57,77,75,55,74,78,68,90,85,73,81,66,75,37,42,32,31,40,42,26,38,47,26,40,32,31,67,44,32,32,38,75,88,77,67,45,82,46,52,66,69,55,51,35,51,75,68,70,49,79,68,101,58,89,82,57,101,65,94,57,92,86,69,70,95,79,83,64,58,62,36,73,35,34,55,24,48,28,16,53,54,9,23,48,71,79,46,60,36,44,40,32,43,38,59,36,53,43,16,85,80,58,49,68,70,60,50,53,57,59,53,44,64,56,56,50,70,99,54,101,62,87,69,59,63,26,65,46,81,39,86,24,89,90,39,39,28,32,30,36,43,35,34,42,71,89,47,76,48,78,47,71,77,42,77,84,69,83,56,50,52,66,52,57,38,66,74,39,70,99,48,75,72,34,51,32,38,35,40,71,39,42,42,75,53,48,47,54,44,47,55,48,37,50,51,50,25,59,76,69,65,46,94,61,63,57,41,34,39,38,27,63,37,76,93,48,38,33,44,88,39,33,66,48,39,33,61,32,37,46,69,34,52,29,40,38,34,39,46,46,35,48,43,28,34,65,46,70,87,50,85,81,63,62,94,88,71,73,68,65,73,83,50,89,85,56,53,76,67,55,47,52,52,49,50,50,48,41,50,51,53,52,51,51,47,20,46,72,69,32,99,40,43,28,30,37,36,39,42,42,66,83,70,13,34,40,37,41,35,55,92,61,89,68,74,40,72,32,68,36,68,54,39,87,91,40,48,88,54,56,66,32,71,73,45,20,71,30,6,18,50,15,13,22,50,47,48,49,59,78,67,64,49,95,84,65,54,67,49,70,59,50,69,64,61,50,42,50,17,48,41,41,5,30,46,24,14,46,56,27,17,54,35,78,52,70,60,48,60,44,72,38,96,68,62,52,101,80,50,26,53,30,53,69,80,45,90,68,49,69,68,52,52,47,69,68,54,128

Secondary structure (DSSP, 8-state):
--HHHHTTS----------PPPPTTTTGGGSSPPPTT--PSP-EEE-PPPEEEEEEEE-TTT--EE-HHHHHHHTT---TTSS--S--TTSS-----EEEE-HHHHHHHHHHTTS-GGGEEEEEEE-TT--HHHHHHHHTTT----SSS-PPPSEEEEE-TT---EEEEEEETTEEEEEESS------HHHHHHHSTTSPPPSEEEEEE-HHHHHHHHHHHHHHHHHTT-SSPPEEEEEE-GGG-SGGGHHHHHHHHTT-SEE--BHHHHHHHH-GGGTTS-TTPPP-TT-TTS-HHHHHHHHHHHHHHHHHHHHHHSS---EEEEE-GGG-EEEE-TT-SS-EEE--SS-GGGGGG----TTHHHHHHHHHHHHHHTT--TT--GGG--HHHHHHHHHHHHHHHHHHHTSSSS--EEE-SS--SS--EEETT-SS-HHHHHHH--